Protein AF-A0A6I9X8E7-F1 (afdb_monomer)

Sequence (368 aa):
MYTICQTAGLDGLAKKFGLTPEQFGENLRDSYQRHETEQFPAEPLELAKDYVCSQFPTPEAVLEGACYMVALQIAREPLVRQVLRQTFQERAKINVAPTKKGKKDVDEAHYAYSFKYLKNKPVKELRDEQFLKISLAKEEGLLTIDISVDMKGVDGYGNDQSYFEEIKAFYYRDEFSHQVQEWNRQRTLAIERALRQFLYPQMAKELTNKLLLEAKECVVKACSRKLYNWLKVAPYRPDQQVEEDEDLMEENQGKGIRVLGIAFSSARNHPVFCALLNGEGEVTDFLRLPHFTKRRNAWREEEREKKAQDIETLKKFLLSKKPHVVTIGGENRDAQMLVEDVKRIVHELEQGHQLHADGGQLLALLQF

Nearest PDB structures (foldseek):
  9eh2-assembly1_M  TM=9.576E-01  e=3.070E-47  Homo sapiens
  8oeu-assembly1_S  TM=9.570E-01  e=4.059E-41  Homo sapiens
  8oev-assembly1_S  TM=9.636E-01  e=3.157E-40  Homo sapiens
  7opd-assembly1_M  TM=9.653E-01  e=1.058E-39  Homo sapiens
  8of0-assembly1_S  TM=9.473E-01  e=3.343E-35  Homo sapiens

pLDDT: mean 85.43, std 15.06, range [30.58, 97.5]

Foldseek 3Di:
DLVVLVVLVLVVLLPQLFDQLVQLLVCLVVLHQPDAGHHDPDAQLVVLVVSDDPVQPHSVSSLVSSLQNNLVRNLPDPSSLVSVLVLLLFQKFKFKAFDPQLVPPVDPPHPCVVVNGDFRHRPVPDDALNLVVSVVCVVVRGMDMDIDNDGPPPPPPDPPDDVLNSSLNNSQDPDDDPRSVSSSVSSSSSSCCNCPVRRVVVSRVVSSVVSNVVNVVSVVVVVVVVVVVVVPDDPDDDDCVQVVVPVPDDDPDDAAAWEKEWEDDPDQQAWIKIFIADRVRDTDDMDTQRLCLPDCVDPDPVSVVSNVVSLVVVLVVCLVPVGLEYEYEDPDPSSVVSLVSVVVSVVVCVVVCSQVVDGDRPHYYDYD

Secondary structure (DSSP, 8-state):
-HHHHHHTTTHHHHGGGSS-HHHHHHHHHHTS-SS-----SS-HHHHHHTT-BTTB-SHHHHHHHHHHHHHHHHHH-HHHHHHHHHHHHHH-EEEEEE-HHHHHH--TTSTTGGGTTEEEEEGGG--TTHHHHHHHHHHTTSEEEEEESSPSS-TTSS----HHHHHHTTT------HHHHHHHHHHHHHHHHIIIIIIHHHHHHHHHHHHHHHHHHHHHHHHHHHHHHHH-PPPP---GGGHHHHTTS-S-S-SS--EEEEE--SSTTSPEEEEEE-TTS-EEEEEEETTTTS-TT-SSHHHHHHHHHHHHHHHHHHHHH--SEEEE--SSTHHHHHHHHHHHHHHHHHHTTSSTTSS----EEEE-

Solvent-accessible surface area (backbone atoms only — not comparable to full-atom values): 20601 Å² total; per-residue (Å²): 106,64,69,55,34,50,75,58,51,33,60,70,60,38,66,53,71,27,62,53,46,65,50,44,20,49,12,63,68,72,73,46,66,78,54,76,56,46,80,60,98,64,42,64,60,68,63,17,53,82,51,50,40,94,92,22,81,40,34,66,49,29,46,52,43,23,30,52,44,45,13,48,48,40,52,66,27,66,57,38,49,51,49,50,46,52,49,44,66,71,51,19,17,39,32,27,43,54,31,84,56,20,63,73,71,48,43,91,86,37,91,58,37,91,55,40,77,35,68,64,40,50,52,79,73,62,55,64,52,51,57,42,51,54,49,49,38,34,75,74,52,25,34,46,81,46,66,39,63,56,78,76,93,63,86,89,67,95,65,86,72,38,65,67,58,60,54,45,59,43,66,50,63,98,53,88,50,70,54,49,47,54,46,42,52,50,50,48,52,14,51,48,47,15,40,67,73,51,39,49,59,49,47,41,50,52,52,50,53,51,48,44,50,54,13,49,52,45,50,51,52,53,50,51,51,53,51,48,54,68,67,69,57,76,82,89,72,82,70,68,82,52,57,77,70,48,84,79,65,80,97,75,79,70,80,53,69,26,35,33,40,36,44,62,58,95,50,63,81,43,49,30,40,33,42,32,27,40,42,86,71,49,81,76,49,74,48,81,27,61,36,55,70,48,52,82,83,39,89,51,64,72,52,27,52,49,25,52,51,34,53,52,52,49,51,52,49,46,71,74,66,60,51,51,31,40,39,42,55,53,87,54,76,67,39,58,56,52,51,51,51,50,51,50,52,52,50,55,39,47,76,67,50,75,53,61,77,69,69,85,74,79,69,44,76,50,82,91

Organism: NCBI:txid35019

Mean predicted aligned error: 10.82 Å

Structure (mmCIF, N/CA/C/O backbone):
data_AF-A0A6I9X8E7-F1
#
_entry.id   AF-A0A6I9X8E7-F1
#
loop_
_atom_site.group_PDB
_atom_site.id
_atom_site.type_symbol
_atom_site.label_atom_id
_atom_site.label_alt_id
_atom_site.label_comp_id
_atom_site.label_asym_id
_atom_site.label_entity_id
_atom_site.label_seq_id
_atom_site.pdbx_PDB_ins_code
_atom_site.Cartn_x
_atom_site.Cartn_y
_atom_site.Cartn_z
_atom_site.occupancy
_atom_site.B_iso_or_equiv
_atom_site.auth_seq_id
_atom_site.auth_comp_id
_atom_site.auth_asym_id
_atom_site.auth_atom_id
_atom_site.pdbx_PDB_model_num
ATOM 1 N N . MET A 1 1 ? 25.061 12.200 -14.230 1.00 74.88 1 MET A N 1
ATOM 2 C CA . MET A 1 1 ? 25.224 11.260 -15.358 1.00 74.88 1 MET A CA 1
ATOM 3 C C . MET A 1 1 ? 24.604 11.783 -16.648 1.00 74.88 1 MET A C 1
ATOM 5 O O . MET A 1 1 ? 25.351 11.971 -17.587 1.00 74.88 1 MET A O 1
ATOM 9 N N . TYR A 1 2 ? 23.307 12.119 -16.710 1.00 81.62 2 TYR A N 1
ATOM 10 C CA . TYR A 1 2 ? 22.706 12.663 -17.947 1.00 81.62 2 TYR A CA 1
ATOM 11 C C . TYR A 1 2 ? 23.424 13.909 -18.492 1.00 81.62 2 TYR A C 1
ATOM 13 O O . TYR A 1 2 ? 23.815 13.935 -19.650 1.00 81.62 2 TYR A O 1
ATOM 21 N N . THR A 1 3 ? 23.694 14.897 -17.634 1.00 85.06 3 THR A N 1
ATOM 22 C CA . THR A 1 3 ? 24.439 16.112 -18.008 1.00 85.06 3 THR A CA 1
ATOM 23 C C . THR A 1 3 ? 25.866 15.809 -18.473 1.00 85.06 3 THR A C 1
ATOM 25 O O . THR A 1 3 ? 26.393 16.514 -19.314 1.00 85.06 3 THR A O 1
ATOM 28 N N . ILE A 1 4 ? 26.482 14.737 -17.961 1.00 86.19 4 ILE A N 1
ATOM 29 C CA . ILE A 1 4 ? 27.824 14.286 -18.364 1.00 86.19 4 ILE A CA 1
ATOM 30 C C . ILE A 1 4 ? 27.756 13.717 -19.788 1.00 86.19 4 ILE A C 1
ATOM 32 O O . ILE A 1 4 ? 28.530 14.121 -20.647 1.00 86.19 4 ILE A O 1
ATOM 36 N N . CYS A 1 5 ? 26.764 12.862 -20.066 1.00 85.62 5 CYS A N 1
ATOM 37 C CA . CYS A 1 5 ? 26.494 12.357 -21.413 1.00 85.62 5 CYS A CA 1
ATOM 38 C C . CYS A 1 5 ? 26.189 13.496 -22.407 1.00 85.62 5 CYS A C 1
ATOM 40 O O . CYS A 1 5 ? 26.659 13.461 -23.540 1.00 85.62 5 CYS A O 1
ATOM 42 N N . GLN A 1 6 ? 25.433 14.512 -21.980 1.00 87.12 6 GLN A N 1
ATOM 43 C CA . GLN A 1 6 ? 25.096 15.679 -22.801 1.00 87.12 6 GLN A CA 1
ATOM 44 C C . GLN A 1 6 ? 26.332 16.535 -23.110 1.00 87.12 6 GLN A C 1
ATOM 46 O O . GLN A 1 6 ? 26.574 16.875 -24.265 1.00 87.12 6 GLN A O 1
ATOM 51 N N . THR A 1 7 ? 27.167 16.829 -22.109 1.00 87.25 7 THR A N 1
ATOM 52 C CA . THR A 1 7 ? 28.431 17.558 -22.308 1.00 87.25 7 THR A CA 1
ATOM 53 C C . THR A 1 7 ? 29.406 16.790 -23.205 1.00 87.25 7 THR A C 1
ATOM 55 O O . THR A 1 7 ? 30.148 17.405 -23.964 1.00 87.25 7 THR A O 1
ATOM 58 N N . ALA A 1 8 ? 29.381 15.456 -23.165 1.00 85.81 8 ALA A N 1
ATOM 59 C CA . ALA A 1 8 ? 30.152 14.593 -24.060 1.00 85.81 8 ALA A CA 1
ATOM 60 C C . ALA A 1 8 ? 29.543 14.457 -25.475 1.00 85.81 8 ALA A C 1
ATOM 62 O O . ALA A 1 8 ? 30.079 13.727 -26.304 1.00 85.81 8 ALA A O 1
ATOM 63 N N . GLY A 1 9 ? 28.426 15.134 -25.771 1.00 88.56 9 GLY A N 1
ATOM 64 C CA . GLY A 1 9 ? 27.799 15.135 -27.096 1.00 88.56 9 GLY A CA 1
ATOM 65 C C . GLY A 1 9 ? 27.049 13.849 -27.457 1.00 88.56 9 GLY A C 1
ATOM 66 O O . GLY A 1 9 ? 26.683 13.666 -28.621 1.00 88.56 9 GLY A O 1
ATOM 67 N N . LEU A 1 10 ? 26.774 12.968 -26.485 1.00 92.00 10 LEU A N 1
ATOM 68 C CA . LEU A 1 10 ? 26.129 11.670 -26.728 1.00 92.00 10 LEU A CA 1
ATOM 69 C C . LEU A 1 10 ? 24.679 11.788 -27.226 1.00 92.00 10 LEU A C 1
ATOM 71 O O . LEU A 1 10 ? 24.143 10.811 -27.745 1.00 92.00 10 LEU A O 1
ATOM 75 N N . ASP A 1 11 ? 24.064 12.975 -27.157 1.00 90.56 11 ASP A N 1
ATOM 76 C CA . ASP A 1 11 ? 22.739 13.247 -27.734 1.00 90.56 11 ASP A CA 1
ATOM 77 C C . ASP A 1 11 ? 22.685 12.930 -29.237 1.00 90.56 11 ASP A C 1
ATOM 79 O O . ASP A 1 11 ? 21.663 12.465 -29.746 1.00 90.56 11 ASP A O 1
ATOM 83 N N . GLY A 1 12 ? 23.791 13.156 -29.958 1.00 90.56 12 GLY A N 1
ATOM 84 C CA . GLY A 1 12 ? 23.890 12.835 -31.382 1.00 90.56 12 GLY A CA 1
ATOM 85 C C . GLY A 1 12 ? 23.829 11.331 -31.658 1.00 90.56 12 GLY A C 1
ATOM 86 O O . GLY A 1 12 ? 23.230 10.920 -32.648 1.00 90.56 12 GLY A O 1
ATOM 87 N N . LEU A 1 13 ? 24.404 10.513 -30.771 1.00 91.94 13 LEU A N 1
ATOM 88 C CA . LEU A 1 13 ? 24.355 9.053 -30.854 1.00 91.94 13 LEU A CA 1
ATOM 89 C C . LEU A 1 13 ? 23.004 8.509 -30.369 1.00 91.94 13 LEU A C 1
ATOM 91 O O . LEU A 1 13 ? 22.446 7.617 -31.000 1.00 91.94 13 LEU A O 1
ATOM 95 N N . ALA A 1 14 ? 22.439 9.090 -29.308 1.00 92.75 14 ALA A N 1
ATOM 96 C CA . ALA A 1 14 ? 21.132 8.721 -28.763 1.00 92.75 14 ALA A CA 1
ATOM 97 C C . ALA A 1 14 ? 20.002 8.862 -29.798 1.00 92.75 14 ALA A C 1
ATOM 99 O O . ALA A 1 14 ? 19.165 7.972 -29.920 1.00 92.75 14 ALA A O 1
ATOM 100 N N . LYS A 1 15 ? 20.016 9.925 -30.615 1.00 92.50 15 LYS A N 1
ATOM 101 C CA . LYS A 1 15 ? 19.036 10.121 -31.702 1.00 92.50 15 LYS A CA 1
ATOM 102 C C . LYS A 1 15 ? 19.052 9.011 -32.758 1.00 92.50 15 LYS A C 1
ATOM 104 O O . LYS A 1 15 ? 18.050 8.807 -33.430 1.00 92.50 15 LYS A O 1
ATOM 109 N N . LYS A 1 16 ? 20.158 8.272 -32.894 1.00 93.56 16 LYS A N 1
ATOM 110 C CA . LYS A 1 16 ? 20.304 7.183 -33.876 1.00 93.56 16 LYS A CA 1
ATOM 111 C C . LYS A 1 16 ? 19.688 5.858 -33.409 1.00 93.56 16 LYS A C 1
ATOM 113 O O . LYS A 1 16 ? 19.701 4.894 -34.166 1.00 93.56 16 LYS A O 1
ATOM 118 N N . PHE A 1 17 ? 19.127 5.804 -32.194 1.00 92.88 17 PHE A N 1
ATOM 119 C CA . PHE A 1 17 ? 18.425 4.619 -31.686 1.00 92.88 17 PHE A CA 1
ATOM 120 C C . PHE A 1 17 ? 17.109 4.341 -32.430 1.00 92.88 17 PHE A C 1
ATOM 122 O O . PHE A 1 17 ? 16.643 3.204 -32.406 1.00 92.88 17 PHE A O 1
ATOM 129 N N . GLY A 1 18 ? 16.551 5.322 -33.140 1.00 91.94 18 GLY A N 1
ATOM 130 C CA . GLY A 1 18 ? 15.516 5.110 -34.153 1.00 91.94 18 GLY A CA 1
ATOM 131 C C . GLY A 1 18 ? 14.148 5.693 -33.818 1.00 91.94 18 GLY A C 1
ATOM 132 O O . GLY A 1 18 ? 13.537 6.286 -34.694 1.00 91.94 18 GLY A O 1
ATOM 133 N N . LEU A 1 19 ? 13.673 5.572 -32.574 1.00 93.75 19 LEU A N 1
ATOM 134 C CA . LEU A 1 19 ? 12.424 6.210 -32.142 1.00 93.75 19 LEU A CA 1
ATOM 135 C C . LEU A 1 19 ? 12.715 7.336 -31.159 1.00 93.75 19 LEU A C 1
ATOM 137 O O . LEU A 1 19 ? 13.548 7.201 -30.253 1.00 93.75 19 LEU A O 1
ATOM 141 N N . THR A 1 20 ? 11.969 8.429 -31.279 1.00 95.00 20 THR A N 1
ATOM 142 C CA . THR A 1 20 ? 11.913 9.419 -30.205 1.00 95.00 20 THR A CA 1
ATOM 143 C C . THR A 1 20 ? 11.154 8.845 -28.997 1.00 95.00 20 THR A C 1
ATOM 145 O O . THR A 1 20 ? 10.311 7.954 -29.150 1.00 95.00 20 THR A O 1
ATOM 148 N N . PRO A 1 21 ? 11.408 9.347 -27.773 1.00 95.12 21 PRO A N 1
ATOM 149 C CA . PRO A 1 21 ? 10.636 8.952 -26.595 1.00 95.12 21 PRO A CA 1
ATOM 150 C C . PRO A 1 21 ? 9.123 9.142 -26.776 1.00 95.12 21 PRO A C 1
ATOM 152 O O . PRO A 1 21 ? 8.355 8.279 -26.359 1.00 95.12 21 PRO A O 1
ATOM 155 N N . GLU A 1 22 ? 8.705 10.224 -27.441 1.00 95.62 22 GLU A N 1
ATOM 156 C CA . GLU A 1 22 ? 7.301 10.517 -27.758 1.00 95.62 22 GLU A CA 1
ATOM 157 C C . GLU A 1 22 ? 6.697 9.464 -28.696 1.00 95.62 22 GLU A C 1
ATOM 159 O O . GLU A 1 22 ? 5.655 8.896 -28.375 1.00 95.62 22 GLU A O 1
ATOM 164 N N . GLN A 1 23 ? 7.376 9.131 -29.803 1.00 96.06 23 GLN A N 1
ATOM 165 C CA . GLN A 1 23 ? 6.934 8.084 -30.736 1.00 96.06 23 GLN A CA 1
ATOM 166 C C . GLN A 1 23 ? 6.806 6.728 -30.041 1.00 96.06 23 GLN A C 1
ATOM 168 O O . GLN A 1 23 ? 5.820 6.015 -30.227 1.00 96.06 23 GLN A O 1
ATOM 173 N N . PHE A 1 24 ? 7.776 6.387 -29.189 1.00 96.00 24 PHE A N 1
ATOM 174 C CA . PHE A 1 24 ? 7.706 5.174 -28.385 1.00 96.00 24 PHE A CA 1
ATOM 175 C C . PHE A 1 24 ? 6.530 5.212 -27.398 1.00 96.00 24 PHE A C 1
ATOM 177 O O . PHE A 1 24 ? 5.821 4.220 -27.243 1.00 96.00 24 PHE A O 1
ATOM 184 N N . GLY A 1 25 ? 6.268 6.360 -26.769 1.00 95.50 25 GLY A N 1
ATOM 185 C CA . GLY A 1 25 ? 5.089 6.575 -25.932 1.00 95.50 25 GLY A CA 1
ATOM 186 C C . GLY A 1 25 ? 3.771 6.370 -26.685 1.00 95.50 25 GLY A C 1
ATOM 187 O O . GLY A 1 25 ? 2.847 5.769 -26.136 1.00 95.50 25 GLY A O 1
ATOM 188 N N . GLU A 1 26 ? 3.681 6.822 -27.937 1.00 96.25 26 GLU A N 1
ATOM 189 C CA . GLU A 1 26 ? 2.512 6.588 -28.790 1.00 96.25 26 GLU A CA 1
ATOM 190 C C . GLU A 1 26 ? 2.341 5.106 -29.131 1.00 96.25 26 GLU A C 1
ATOM 192 O O . GLU A 1 26 ? 1.233 4.590 -28.984 1.00 96.25 26 GLU A O 1
ATOM 197 N N . ASN A 1 27 ? 3.426 4.406 -29.480 1.00 95.38 27 ASN A N 1
ATOM 198 C CA . ASN A 1 27 ? 3.389 2.958 -29.708 1.00 95.38 27 ASN A CA 1
ATOM 199 C C . ASN A 1 27 ? 2.891 2.206 -28.460 1.00 95.38 27 ASN A C 1
ATOM 201 O O . ASN A 1 27 ? 2.050 1.314 -28.563 1.00 95.38 27 ASN A O 1
ATOM 205 N N . LEU A 1 28 ? 3.354 2.596 -27.263 1.00 94.06 28 LEU A N 1
ATOM 206 C CA . LEU A 1 28 ? 2.898 2.002 -26.001 1.00 94.06 28 LEU A CA 1
ATOM 207 C C . LEU A 1 28 ? 1.411 2.242 -25.738 1.00 94.06 28 LEU A C 1
ATOM 209 O O . LEU A 1 28 ? 0.711 1.330 -25.307 1.00 94.06 28 LEU A O 1
ATOM 213 N N . ARG A 1 29 ? 0.933 3.472 -25.953 1.00 94.69 29 ARG A N 1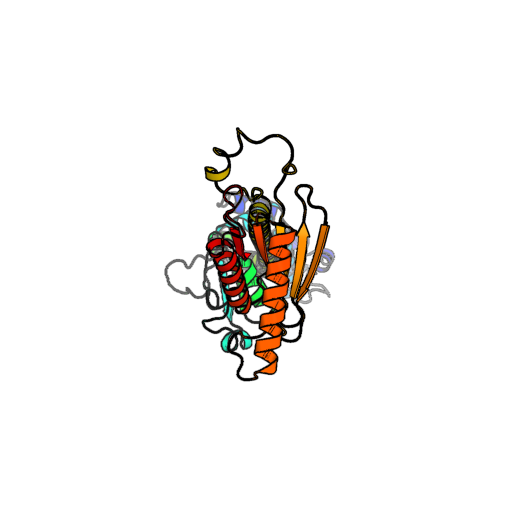
ATOM 214 C CA . ARG A 1 29 ? -0.474 3.831 -25.733 1.00 94.69 29 ARG A CA 1
ATOM 215 C C . ARG A 1 29 ? -1.385 3.051 -26.675 1.00 94.69 29 ARG A C 1
ATOM 217 O O . ARG A 1 29 ? -2.412 2.537 -26.240 1.00 94.69 29 ARG A O 1
ATOM 224 N N . ASP A 1 30 ? -1.004 2.979 -27.945 1.00 92.62 30 ASP A N 1
ATOM 225 C CA . ASP A 1 30 ? -1.832 2.397 -28.996 1.00 92.62 30 ASP A CA 1
ATOM 226 C C . ASP A 1 30 ? -1.720 0.855 -29.023 1.00 92.62 30 ASP A C 1
ATOM 228 O O . ASP A 1 30 ? -2.561 0.189 -29.620 1.00 92.62 30 ASP A O 1
ATOM 232 N N . SER A 1 31 ? -0.751 0.273 -28.298 1.00 90.50 31 SER A N 1
ATOM 233 C CA . SER A 1 31 ? -0.498 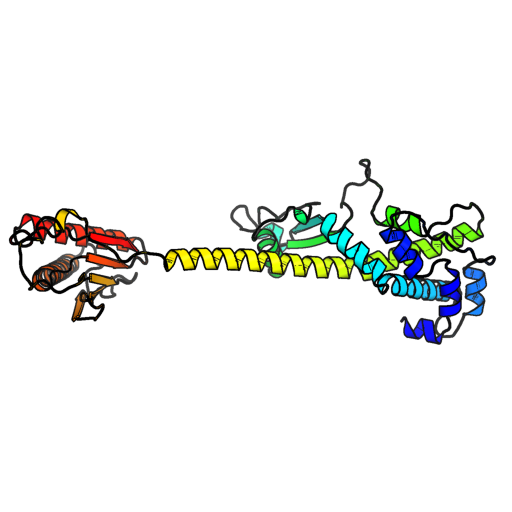-1.176 -28.187 1.00 90.50 31 SER A CA 1
ATOM 234 C C . SER A 1 31 ? -0.153 -1.865 -29.518 1.00 90.50 31 SER A C 1
ATOM 236 O O . SER A 1 31 ? -0.340 -3.071 -29.671 1.00 90.50 31 SER A O 1
ATOM 238 N N . TYR A 1 32 ? 0.376 -1.104 -30.478 1.00 90.44 32 TYR A N 1
ATOM 239 C CA . TYR A 1 32 ? 0.981 -1.586 -31.721 1.00 90.44 32 TYR A CA 1
ATOM 240 C C . TYR A 1 32 ? 2.070 -0.605 -32.180 1.00 90.44 32 TYR A C 1
ATOM 242 O O . TYR A 1 32 ? 2.149 0.528 -31.702 1.00 90.44 32 TYR A O 1
ATOM 250 N N . GLN A 1 33 ? 2.926 -1.023 -33.115 1.00 89.50 33 GLN A N 1
ATOM 251 C CA . GLN A 1 33 ? 3.925 -0.134 -33.714 1.00 89.50 33 GLN A CA 1
ATOM 252 C C . GLN A 1 33 ? 3.263 0.852 -34.684 1.00 89.50 33 GLN A C 1
ATOM 254 O O . GLN A 1 33 ? 3.121 0.574 -35.871 1.00 89.50 33 GLN A O 1
ATOM 259 N N . ARG A 1 34 ? 2.831 2.006 -34.173 1.00 91.69 34 ARG A N 1
ATOM 260 C CA . ARG A 1 34 ? 2.325 3.109 -34.997 1.00 91.69 34 ARG A CA 1
ATOM 261 C C . ARG A 1 34 ? 3.454 3.828 -35.733 1.00 91.69 34 ARG A C 1
ATOM 263 O O . ARG A 1 34 ? 3.278 4.236 -36.877 1.00 91.69 34 ARG A O 1
ATOM 270 N N . HIS A 1 35 ? 4.589 3.979 -35.060 1.00 93.00 35 HIS A N 1
ATOM 271 C CA . HIS A 1 35 ? 5.836 4.498 -35.606 1.00 93.00 35 HIS A CA 1
ATOM 272 C C . HIS A 1 35 ? 6.829 3.353 -35.747 1.00 93.00 35 HIS A C 1
AT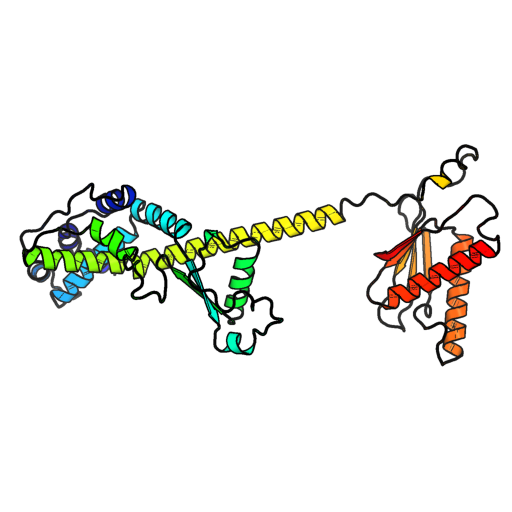OM 274 O O . HIS A 1 35 ? 7.141 2.679 -34.760 1.00 93.00 35 HIS A O 1
ATOM 280 N N . GLU A 1 36 ? 7.322 3.144 -36.963 1.00 91.00 36 GLU A N 1
ATOM 281 C CA . GLU A 1 36 ? 8.369 2.166 -37.243 1.00 91.00 36 GLU A CA 1
ATOM 282 C C . GLU A 1 36 ? 9.735 2.674 -36.778 1.00 91.00 36 GLU A C 1
ATOM 284 O O . GLU A 1 36 ? 10.052 3.860 -36.875 1.00 91.00 36 GLU A O 1
ATOM 289 N N . THR A 1 37 ? 10.571 1.761 -36.288 1.00 91.50 37 THR A N 1
ATOM 290 C CA . THR A 1 37 ? 11.904 2.110 -35.802 1.00 91.50 37 THR A CA 1
ATOM 291 C C . THR A 1 37 ? 12.838 2.474 -36.956 1.00 91.50 37 THR A C 1
ATOM 293 O O . THR A 1 37 ? 13.214 1.615 -37.764 1.00 91.50 37 THR A O 1
ATOM 296 N N . GLU A 1 38 ? 13.297 3.727 -36.998 1.00 89.62 38 GLU A N 1
ATOM 297 C CA . GLU A 1 38 ? 14.300 4.163 -37.970 1.00 89.62 38 GLU A CA 1
ATOM 298 C C . GLU A 1 38 ? 15.644 3.455 -37.734 1.00 89.62 38 GLU A C 1
ATOM 300 O O . GLU A 1 38 ? 16.109 3.283 -36.602 1.00 89.62 38 GLU A O 1
ATOM 305 N N . GLN A 1 39 ? 16.277 3.012 -38.820 1.00 87.50 39 GLN A N 1
ATOM 306 C CA . GLN A 1 39 ? 17.519 2.251 -38.768 1.00 87.50 39 GLN A CA 1
ATOM 307 C C . GLN A 1 39 ? 18.682 3.092 -39.276 1.00 87.50 39 GLN A C 1
ATOM 309 O O . GLN A 1 39 ? 18.640 3.626 -40.383 1.00 87.50 39 GLN A O 1
ATOM 314 N N . PHE A 1 40 ? 19.744 3.172 -38.475 1.00 89.06 40 PHE A N 1
ATOM 315 C CA . PHE A 1 40 ? 20.965 3.848 -38.886 1.00 89.06 40 PHE A CA 1
ATOM 316 C C . PHE A 1 40 ? 21.891 2.878 -39.649 1.00 89.06 40 PHE A C 1
ATOM 318 O O . PHE A 1 40 ? 22.072 1.748 -39.185 1.00 89.06 40 PHE A O 1
ATOM 325 N N . PRO A 1 41 ? 22.498 3.303 -40.780 1.00 88.38 41 PRO A N 1
ATOM 326 C CA . PRO A 1 41 ? 23.267 2.438 -41.685 1.00 88.38 41 PRO A CA 1
ATOM 327 C C . PRO A 1 41 ? 24.683 2.086 -41.206 1.00 88.38 41 PRO A C 1
ATOM 329 O O . PRO A 1 41 ? 25.400 1.371 -41.903 1.00 88.38 41 PRO A O 1
ATOM 332 N N . ALA A 1 42 ? 25.106 2.554 -40.029 1.00 91.94 42 ALA A N 1
ATOM 333 C CA . ALA A 1 42 ? 26.362 2.162 -39.384 1.00 91.94 42 ALA A CA 1
ATOM 334 C C . ALA A 1 42 ? 26.091 1.412 -38.070 1.00 91.94 42 ALA A C 1
ATOM 336 O O . ALA A 1 42 ? 25.066 1.629 -37.417 1.00 91.94 42 ALA A O 1
ATOM 337 N N . GLU A 1 43 ? 27.001 0.514 -37.687 1.00 92.56 43 GLU A N 1
ATOM 338 C CA . GLU A 1 43 ? 26.882 -0.236 -36.434 1.00 92.56 43 GLU A CA 1
ATOM 339 C C . GLU A 1 43 ? 27.045 0.685 -35.210 1.00 92.56 43 GLU A C 1
ATOM 341 O O . GLU A 1 43 ? 27.839 1.630 -35.258 1.00 92.56 43 GLU A O 1
ATOM 346 N N . PRO A 1 44 ? 26.340 0.417 -34.092 1.00 93.50 44 PRO A N 1
ATOM 347 C CA . PRO A 1 44 ? 26.416 1.251 -32.893 1.00 93.50 44 PRO A CA 1
ATOM 348 C C . PRO A 1 44 ? 27.846 1.444 -32.384 1.00 93.50 44 PRO A C 1
ATOM 350 O O . PRO A 1 44 ? 28.229 2.558 -32.036 1.00 93.50 44 PRO A O 1
ATOM 353 N N . LEU A 1 45 ? 28.635 0.364 -32.349 1.00 93.94 45 LEU A N 1
ATOM 354 C CA . LEU A 1 45 ? 29.989 0.383 -31.796 1.00 93.94 45 LEU A CA 1
ATOM 355 C C . LEU A 1 45 ? 30.956 1.189 -32.669 1.00 93.94 45 LEU A C 1
ATOM 357 O O . LEU A 1 45 ? 31.791 1.915 -32.137 1.00 93.94 45 LEU A O 1
ATOM 361 N N . GLU A 1 46 ? 30.807 1.115 -33.993 1.00 93.50 46 GLU A N 1
ATOM 362 C CA . GLU A 1 46 ? 31.594 1.925 -34.925 1.00 93.50 46 GLU A CA 1
ATOM 363 C C . GLU A 1 46 ? 31.294 3.413 -34.747 1.00 93.50 46 GLU A C 1
ATOM 365 O O . GLU A 1 46 ? 32.215 4.212 -34.616 1.00 93.50 46 GLU A O 1
ATOM 370 N N . LEU A 1 47 ? 30.015 3.779 -34.624 1.00 92.12 47 LEU A N 1
ATOM 371 C CA . LEU A 1 47 ? 29.622 5.165 -34.358 1.00 92.12 47 LEU A CA 1
ATOM 372 C C . LEU A 1 47 ? 30.077 5.662 -32.991 1.00 92.12 47 LEU A C 1
ATOM 374 O O . LEU A 1 47 ? 30.309 6.854 -32.824 1.00 92.12 47 LEU A O 1
ATOM 378 N N . ALA A 1 48 ? 30.182 4.776 -32.004 1.00 93.38 48 ALA A N 1
ATOM 379 C CA . ALA A 1 48 ? 30.609 5.137 -30.663 1.00 93.38 48 ALA A CA 1
ATOM 380 C C . ALA A 1 48 ? 32.092 5.540 -30.596 1.00 93.38 48 ALA A C 1
ATOM 382 O O . ALA A 1 48 ? 32.466 6.315 -29.715 1.00 93.38 48 ALA A O 1
ATOM 383 N N . LYS A 1 49 ? 32.930 5.082 -31.539 1.00 93.62 49 LYS A N 1
ATOM 384 C CA . LYS A 1 49 ? 34.351 5.470 -31.618 1.00 93.62 49 LYS A CA 1
ATOM 385 C C . LYS A 1 49 ? 34.529 6.979 -31.782 1.00 93.62 49 LYS A C 1
ATOM 387 O O . LYS A 1 49 ? 35.438 7.543 -31.178 1.00 93.62 49 LYS A O 1
ATOM 392 N N . ASP A 1 50 ? 33.620 7.632 -32.503 1.00 92.19 50 ASP A N 1
ATOM 393 C CA . ASP A 1 50 ? 33.659 9.078 -32.759 1.00 92.19 50 ASP A CA 1
ATOM 394 C C . ASP A 1 50 ? 33.399 9.929 -31.502 1.00 92.19 50 ASP A C 1
ATOM 396 O O . ASP A 1 50 ? 33.677 11.127 -31.495 1.00 92.19 50 ASP A O 1
ATOM 400 N N . TYR A 1 51 ? 32.873 9.326 -30.429 1.00 91.12 51 TYR A N 1
ATOM 401 C CA . TYR A 1 51 ? 32.493 10.013 -29.186 1.00 91.12 51 TYR A CA 1
ATOM 402 C C . TYR A 1 51 ? 33.369 9.616 -27.985 1.00 91.12 51 TYR A C 1
ATOM 404 O O . TYR A 1 51 ? 33.060 9.969 -26.842 1.00 91.12 51 TYR A O 1
ATOM 412 N N . VAL A 1 52 ? 34.466 8.883 -28.213 1.00 93.44 52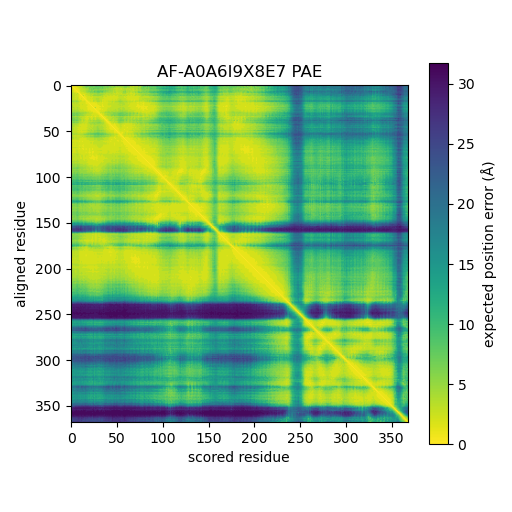 VAL A N 1
ATOM 413 C CA . VAL A 1 52 ? 35.419 8.520 -27.155 1.00 93.44 52 VAL A CA 1
ATOM 414 C C . VAL A 1 52 ? 36.079 9.783 -26.604 1.00 93.44 52 VAL A C 1
ATOM 416 O O . VAL A 1 52 ? 36.641 10.596 -27.336 1.00 93.44 52 VAL A O 1
ATOM 419 N N . CYS A 1 53 ? 36.026 9.950 -25.287 1.00 91.19 53 CYS A N 1
ATOM 420 C CA . CYS A 1 53 ? 36.615 11.097 -24.602 1.00 91.19 53 CYS A CA 1
ATOM 421 C C . CYS A 1 53 ? 37.125 10.705 -23.210 1.00 91.19 53 CYS A C 1
ATOM 423 O O . CYS A 1 53 ? 36.972 9.569 -22.770 1.00 91.19 53 CYS A O 1
ATOM 425 N N . SER A 1 54 ? 37.709 11.652 -22.471 1.00 90.25 54 SER A N 1
ATOM 426 C CA . SER A 1 54 ? 38.249 11.389 -21.127 1.00 90.25 54 SER A CA 1
ATOM 427 C C . SER A 1 54 ? 37.213 10.844 -20.132 1.00 90.25 54 SER A C 1
ATOM 429 O O . SER A 1 54 ? 37.580 10.144 -19.193 1.00 90.25 54 SER A O 1
ATOM 431 N N . GLN A 1 55 ? 35.927 11.145 -20.337 1.00 89.38 55 GLN A N 1
ATOM 432 C CA . GLN A 1 55 ? 34.818 10.673 -19.499 1.00 89.38 55 GLN A CA 1
ATOM 433 C C . GLN A 1 55 ? 34.289 9.295 -19.933 1.00 89.38 55 GLN A C 1
ATOM 435 O O . GLN A 1 55 ? 33.728 8.574 -19.112 1.00 89.38 55 GLN A O 1
ATOM 440 N N . PHE A 1 56 ? 34.487 8.927 -21.202 1.00 92.38 56 PHE A N 1
ATOM 441 C CA . PHE A 1 56 ? 34.066 7.661 -21.803 1.00 92.38 56 PHE A CA 1
ATOM 442 C C . PHE A 1 56 ? 35.241 7.090 -22.611 1.00 92.38 56 PHE A C 1
ATOM 444 O O . PHE A 1 56 ? 35.331 7.330 -23.816 1.00 92.38 56 PHE A O 1
ATOM 451 N N . PRO A 1 57 ? 36.183 6.391 -21.949 1.00 92.12 57 PRO A N 1
ATOM 452 C CA . PRO A 1 57 ? 37.481 6.056 -22.534 1.00 92.12 57 PRO A CA 1
ATOM 453 C C . PRO A 1 57 ? 37.424 4.935 -23.579 1.00 92.12 57 PRO A C 1
ATOM 455 O O . PRO A 1 57 ? 38.403 4.736 -24.294 1.00 92.12 57 PRO A O 1
ATOM 458 N N . THR A 1 58 ? 36.313 4.197 -23.674 1.00 95.81 58 THR A N 1
ATOM 459 C CA . THR A 1 58 ? 36.137 3.120 -24.657 1.00 95.81 58 THR A CA 1
ATOM 460 C C . THR A 1 58 ? 34.816 3.273 -25.422 1.00 95.81 58 THR A C 1
ATOM 462 O O . THR A 1 58 ? 33.860 3.837 -24.876 1.00 95.81 58 THR A O 1
ATOM 465 N N . PRO A 1 59 ? 34.717 2.762 -26.666 1.00 94.12 59 PRO A N 1
ATOM 466 C CA . PRO A 1 59 ? 33.470 2.774 -27.436 1.00 94.12 59 PRO A CA 1
ATOM 467 C C . PRO A 1 59 ? 32.304 2.077 -26.715 1.00 94.12 59 PRO A C 1
ATOM 469 O O . PRO A 1 59 ? 31.154 2.496 -26.824 1.00 94.12 59 PRO A O 1
ATOM 472 N N . GLU A 1 60 ? 32.581 1.049 -25.914 1.00 95.31 60 GLU A N 1
ATOM 473 C CA . GLU A 1 60 ? 31.574 0.360 -25.101 1.00 95.31 60 GLU A CA 1
ATOM 474 C C . GLU A 1 60 ? 31.044 1.265 -23.985 1.00 95.31 60 GLU A C 1
ATOM 476 O O . GLU A 1 60 ? 29.836 1.305 -23.752 1.00 95.31 60 GLU A O 1
ATOM 481 N N . ALA A 1 61 ? 31.920 2.035 -23.329 1.00 94.12 61 ALA A N 1
ATOM 482 C CA . ALA A 1 61 ? 31.519 3.003 -22.310 1.00 94.12 61 ALA A CA 1
ATOM 483 C C . ALA A 1 61 ? 30.665 4.132 -22.912 1.00 94.12 61 ALA A C 1
ATOM 485 O O . ALA A 1 61 ? 29.688 4.569 -22.300 1.00 94.12 61 ALA A O 1
ATOM 486 N N . VAL A 1 62 ? 30.998 4.573 -24.130 1.00 94.88 62 VAL A N 1
ATOM 487 C CA . VAL A 1 62 ? 30.190 5.527 -24.904 1.00 94.88 62 VAL A CA 1
ATOM 488 C C . VAL A 1 62 ? 28.795 4.957 -25.181 1.00 94.88 62 VAL A C 1
ATOM 490 O O . VAL A 1 62 ? 27.799 5.637 -24.925 1.00 94.88 62 VAL A O 1
ATOM 493 N N . LEU A 1 63 ? 28.700 3.710 -25.663 1.00 94.19 63 LEU A N 1
ATOM 494 C CA . LEU A 1 63 ? 27.413 3.048 -25.903 1.00 94.19 63 LEU A CA 1
ATOM 495 C C . LEU A 1 63 ? 26.597 2.892 -24.625 1.00 94.19 63 LEU A C 1
ATOM 497 O O . LEU A 1 63 ? 25.395 3.155 -24.638 1.00 94.19 63 LEU A O 1
ATOM 501 N N . GLU A 1 64 ? 27.226 2.515 -23.513 1.00 94.31 64 GLU A N 1
ATOM 502 C CA . GLU A 1 64 ? 26.536 2.423 -22.229 1.00 94.31 64 GLU A CA 1
ATOM 503 C C . GLU A 1 64 ? 25.991 3.792 -21.789 1.00 94.31 64 GLU A C 1
ATOM 505 O O . GLU A 1 64 ? 24.849 3.896 -21.331 1.00 94.31 64 GLU A O 1
ATOM 510 N N . GLY A 1 65 ? 26.776 4.857 -21.985 1.00 93.56 65 GLY A N 1
ATOM 511 C CA . GLY A 1 65 ? 26.377 6.237 -21.718 1.00 93.56 65 GLY A CA 1
ATOM 512 C C . GLY A 1 65 ? 25.208 6.707 -22.588 1.00 93.56 65 GLY A C 1
ATOM 513 O O . GLY A 1 65 ? 24.270 7.324 -22.070 1.00 93.56 65 GLY A O 1
ATOM 514 N N . ALA A 1 66 ? 25.222 6.384 -23.883 1.00 94.88 66 ALA A N 1
ATOM 515 C CA . ALA A 1 66 ? 24.137 6.691 -24.815 1.00 94.88 66 ALA A CA 1
ATOM 516 C C . ALA A 1 66 ? 22.870 5.877 -24.500 1.00 94.88 66 ALA A C 1
ATOM 518 O O . ALA A 1 66 ? 21.774 6.431 -24.442 1.00 94.88 66 ALA A O 1
ATOM 519 N N . CYS A 1 67 ? 23.014 4.588 -24.191 1.00 95.19 67 CYS A N 1
ATOM 520 C CA . CYS A 1 67 ? 21.923 3.726 -23.743 1.00 95.19 67 CYS A CA 1
ATOM 521 C C . CYS A 1 67 ? 21.283 4.251 -22.446 1.00 95.19 67 CYS A C 1
ATOM 523 O O . CYS A 1 67 ? 20.059 4.346 -22.350 1.00 95.19 67 CYS A O 1
ATOM 525 N N . TYR A 1 68 ? 22.091 4.678 -21.467 1.00 95.25 68 TYR A N 1
ATOM 526 C CA . TYR A 1 68 ? 21.597 5.336 -20.253 1.00 95.25 68 TYR A CA 1
ATOM 527 C C . TYR A 1 68 ? 20.816 6.618 -20.566 1.00 95.25 68 TYR A C 1
ATOM 529 O O . TYR A 1 68 ? 19.770 6.866 -19.964 1.00 95.25 68 TYR A O 1
ATOM 537 N N . MET A 1 69 ? 21.315 7.435 -21.496 1.00 95.38 69 MET A N 1
ATOM 538 C CA . MET A 1 69 ? 20.667 8.678 -21.911 1.00 95.38 69 MET A CA 1
ATOM 539 C C . MET A 1 69 ? 19.289 8.409 -22.528 1.00 95.38 69 MET A C 1
ATOM 541 O O . MET A 1 69 ? 18.309 8.993 -22.067 1.00 95.38 69 MET A O 1
ATOM 545 N N . VAL A 1 70 ? 19.195 7.475 -23.480 1.00 96.19 70 VAL A N 1
ATOM 546 C CA . VAL A 1 70 ? 17.923 7.056 -24.097 1.00 96.19 70 VAL A CA 1
ATOM 547 C C . VAL A 1 70 ? 16.973 6.474 -23.050 1.00 96.19 70 VAL A C 1
ATOM 549 O O . VAL A 1 70 ? 15.810 6.868 -22.978 1.00 96.19 70 VAL A O 1
ATOM 552 N N . ALA A 1 71 ? 17.469 5.600 -22.170 1.00 96.62 71 ALA A N 1
ATOM 553 C CA . ALA A 1 71 ? 16.676 5.022 -21.090 1.00 96.62 71 ALA A CA 1
ATOM 554 C C . ALA A 1 71 ? 16.077 6.097 -20.167 1.00 96.62 71 ALA A C 1
ATOM 556 O O . ALA A 1 71 ? 14.921 5.995 -19.747 1.00 96.62 71 ALA A O 1
ATOM 557 N N . LEU A 1 72 ? 16.846 7.145 -19.853 1.00 95.81 72 LEU A N 1
ATOM 558 C CA . LEU A 1 72 ? 16.363 8.247 -19.030 1.00 95.81 72 LEU A CA 1
ATOM 559 C C . LEU A 1 72 ? 15.350 9.120 -19.776 1.00 95.81 72 LEU A C 1
ATOM 561 O O . LEU A 1 72 ? 14.367 9.530 -19.163 1.00 95.81 72 LEU A O 1
ATOM 565 N N . GLN A 1 73 ? 15.560 9.384 -21.067 1.00 95.69 73 GLN A N 1
ATOM 566 C CA . GLN A 1 73 ? 14.612 10.125 -21.903 1.00 95.69 73 GLN A CA 1
ATOM 567 C C . GLN A 1 73 ? 13.257 9.405 -21.960 1.00 95.69 73 GLN A C 1
ATOM 569 O O . GLN A 1 73 ? 12.240 10.005 -21.624 1.00 95.69 73 GLN A O 1
ATOM 574 N N . ILE A 1 74 ? 13.253 8.094 -22.229 1.00 96.38 74 ILE A N 1
ATOM 575 C CA . ILE A 1 74 ? 12.048 7.247 -22.173 1.00 96.38 74 ILE A CA 1
ATOM 576 C C . ILE A 1 74 ? 11.396 7.309 -20.785 1.00 96.38 74 ILE A C 1
ATOM 578 O O . ILE A 1 74 ? 10.186 7.477 -20.663 1.00 96.38 74 ILE A O 1
ATOM 582 N N . ALA A 1 75 ? 12.181 7.213 -19.708 1.00 96.38 75 ALA A N 1
ATOM 583 C CA . ALA A 1 75 ? 11.644 7.232 -18.347 1.00 96.38 75 ALA A CA 1
ATOM 584 C C . ALA A 1 75 ? 11.063 8.592 -17.909 1.00 96.38 75 ALA A C 1
ATOM 586 O O . ALA A 1 75 ? 10.293 8.665 -16.935 1.00 96.38 75 ALA A O 1
ATOM 587 N N . ARG A 1 76 ? 11.457 9.676 -18.584 1.00 95.88 76 ARG A N 1
ATOM 588 C CA . ARG A 1 76 ? 10.992 11.045 -18.332 1.00 95.88 76 ARG A CA 1
ATOM 589 C C . ARG A 1 76 ? 9.852 11.472 -19.246 1.00 95.88 76 ARG A C 1
ATOM 591 O O . ARG A 1 76 ? 9.208 12.462 -18.917 1.00 95.88 76 ARG A O 1
ATOM 598 N N . GLU A 1 77 ? 9.555 10.699 -20.282 1.00 97.50 77 GLU A N 1
ATOM 599 C CA . GLU A 1 77 ? 8.474 10.979 -21.217 1.00 97.50 77 GLU A CA 1
ATOM 600 C C . GLU A 1 77 ? 7.088 10.875 -20.543 1.00 97.50 77 GLU A C 1
ATOM 602 O O . GLU A 1 77 ? 6.734 9.807 -20.023 1.00 97.50 77 GLU A O 1
ATOM 607 N N . PRO A 1 78 ? 6.282 11.958 -20.511 1.00 96.94 78 PRO A N 1
ATOM 608 C CA . PRO A 1 78 ? 4.973 11.957 -19.862 1.00 96.94 78 PRO A CA 1
ATOM 609 C C . PRO A 1 78 ? 4.035 10.847 -20.337 1.00 96.94 78 PRO A C 1
ATOM 611 O O . PRO A 1 78 ? 3.401 10.203 -19.493 1.00 96.94 78 PRO A O 1
ATOM 614 N N . LEU A 1 79 ? 3.974 10.582 -21.648 1.00 96.44 79 LEU A N 1
ATOM 615 C CA . LEU A 1 79 ? 3.058 9.582 -22.197 1.00 96.44 79 LEU A CA 1
ATOM 616 C C . LEU A 1 79 ? 3.439 8.159 -21.763 1.00 96.44 79 LEU A C 1
ATOM 618 O O . LEU A 1 79 ? 2.588 7.410 -21.280 1.00 96.44 79 LEU A O 1
ATOM 622 N N . VAL A 1 80 ? 4.732 7.821 -21.812 1.00 96.62 80 VAL A N 1
ATOM 623 C CA . VAL A 1 80 ? 5.267 6.538 -21.318 1.00 96.62 80 VAL A CA 1
ATOM 624 C C . VAL A 1 80 ? 4.898 6.336 -19.845 1.00 96.62 80 VAL A C 1
ATOM 626 O O . VAL A 1 80 ? 4.410 5.277 -19.444 1.00 96.62 80 VAL A O 1
ATOM 629 N N . ARG A 1 81 ? 5.080 7.372 -19.017 1.00 96.56 81 ARG A N 1
ATOM 630 C CA . ARG A 1 81 ? 4.755 7.325 -17.581 1.00 96.56 81 ARG A CA 1
ATOM 631 C C . ARG A 1 81 ? 3.261 7.162 -17.332 1.00 96.56 81 ARG A C 1
ATOM 633 O O . ARG A 1 81 ? 2.881 6.468 -16.390 1.00 96.56 81 ARG A O 1
ATOM 640 N N . GLN A 1 82 ? 2.423 7.817 -18.130 1.00 96.06 82 GLN A N 1
ATOM 641 C CA . GLN A 1 82 ? 0.972 7.706 -18.030 1.00 96.06 82 GLN A CA 1
ATOM 642 C C . GLN A 1 82 ? 0.505 6.275 -18.309 1.00 96.06 82 GLN A C 1
ATOM 644 O O . GLN A 1 82 ? -0.206 5.716 -17.472 1.00 96.06 82 GLN A O 1
ATOM 649 N N . VAL A 1 83 ? 0.940 5.681 -19.424 1.00 95.31 83 VAL A N 1
ATOM 650 C CA . VAL A 1 83 ? 0.582 4.304 -19.803 1.00 95.31 83 VAL A CA 1
ATOM 651 C C . VAL A 1 83 ? 1.065 3.322 -18.738 1.00 95.31 83 VAL A C 1
ATOM 653 O O . VAL A 1 83 ? 0.285 2.529 -18.220 1.00 95.31 83 VAL A O 1
ATOM 656 N N . LEU A 1 84 ? 2.323 3.435 -18.305 1.00 94.44 84 LEU A N 1
ATOM 657 C CA . LEU A 1 84 ? 2.873 2.545 -17.282 1.00 94.44 84 LEU A CA 1
ATOM 658 C C . LEU A 1 84 ? 2.164 2.642 -15.939 1.00 94.44 84 LEU A C 1
ATOM 660 O O . LEU A 1 84 ? 1.969 1.623 -15.278 1.00 94.44 84 LEU A O 1
ATOM 664 N N . ARG A 1 85 ? 1.759 3.845 -15.529 1.00 94.69 85 ARG A N 1
ATOM 665 C CA . ARG A 1 85 ? 0.971 4.030 -14.310 1.00 94.69 85 ARG A CA 1
ATOM 666 C C . ARG A 1 85 ? -0.358 3.285 -14.397 1.00 94.69 85 ARG A C 1
ATOM 668 O O . ARG A 1 85 ? -0.734 2.632 -13.425 1.00 94.69 85 ARG A O 1
ATOM 675 N N . GLN A 1 86 ? -1.051 3.377 -15.532 1.00 93.44 86 GLN A N 1
ATOM 676 C CA . GLN A 1 86 ? -2.300 2.648 -15.761 1.00 93.44 86 GLN A CA 1
ATOM 677 C C . GLN A 1 86 ? -2.048 1.139 -15.700 1.00 93.44 86 GLN A C 1
ATOM 679 O O . GLN A 1 86 ? -2.663 0.461 -14.878 1.00 93.44 86 GLN A O 1
ATOM 684 N N . THR A 1 87 ? -1.048 0.632 -16.425 1.00 92.62 87 THR A N 1
ATOM 685 C CA . THR A 1 87 ? -0.685 -0.792 -16.387 1.00 92.62 87 THR A CA 1
ATOM 686 C C . THR A 1 87 ? -0.369 -1.276 -14.971 1.00 92.62 87 THR A C 1
ATOM 688 O O . THR A 1 87 ? -0.845 -2.335 -14.568 1.00 92.62 87 THR A O 1
ATOM 691 N N . PHE A 1 88 ? 0.385 -0.513 -14.171 1.00 92.69 88 PHE A N 1
ATOM 692 C CA . PHE A 1 88 ? 0.664 -0.871 -12.776 1.00 92.69 88 PHE A CA 1
ATOM 693 C C . PHE A 1 88 ? -0.610 -0.916 -11.930 1.00 92.69 88 PHE A C 1
ATOM 695 O O . PHE A 1 88 ? -0.805 -1.861 -11.176 1.00 92.69 88 PHE A O 1
ATOM 702 N N . GLN A 1 89 ? -1.507 0.061 -12.052 1.00 90.50 89 GLN A N 1
ATOM 703 C CA . GLN A 1 89 ? -2.766 0.044 -11.299 1.00 90.50 89 GLN A CA 1
ATOM 704 C C . GLN A 1 89 ? -3.664 -1.139 -11.688 1.00 90.50 89 GLN A C 1
ATOM 706 O O . GLN A 1 89 ? -4.451 -1.616 -10.870 1.00 90.50 89 GLN A O 1
ATOM 711 N N . GLU A 1 90 ? -3.548 -1.625 -12.923 1.00 91.06 90 GLU A N 1
ATOM 712 C CA . GLU A 1 90 ? -4.382 -2.706 -13.428 1.00 91.06 90 GLU A CA 1
ATOM 713 C C . GLU A 1 90 ? -3.826 -4.102 -13.205 1.00 91.06 90 GLU A C 1
ATOM 715 O O . GLU A 1 90 ? -4.583 -4.998 -12.829 1.00 91.06 90 GLU A O 1
ATOM 720 N N . ARG A 1 91 ? -2.529 -4.281 -13.455 1.00 91.62 91 ARG A N 1
ATOM 721 C CA . ARG A 1 91 ? -1.871 -5.586 -13.542 1.00 91.62 91 ARG A CA 1
ATOM 722 C C . ARG A 1 91 ? -0.918 -5.862 -12.381 1.00 91.62 91 ARG A C 1
ATOM 724 O O . ARG A 1 91 ? -0.483 -7.008 -12.246 1.00 91.62 91 ARG A O 1
ATOM 731 N N . ALA A 1 92 ? -0.571 -4.860 -11.562 1.00 93.56 92 ALA A N 1
ATOM 732 C CA . ALA A 1 92 ? 0.381 -5.075 -10.478 1.00 93.56 92 ALA A CA 1
ATOM 733 C C . ALA A 1 92 ? -0.146 -6.077 -9.454 1.00 93.56 92 ALA A C 1
ATOM 735 O O . ALA A 1 92 ? -1.327 -6.113 -9.091 1.00 93.56 92 ALA A O 1
ATOM 736 N N . LYS A 1 93 ? 0.792 -6.872 -8.960 1.00 93.50 93 LYS A N 1
ATOM 737 C CA . LYS A 1 93 ? 0.587 -7.892 -7.951 1.00 93.50 93 LYS A CA 1
ATOM 738 C C . LYS A 1 93 ? 1.493 -7.602 -6.768 1.00 93.50 93 LYS A C 1
ATOM 740 O O . LYS A 1 93 ? 2.632 -7.162 -6.928 1.00 93.50 93 LYS A O 1
ATOM 745 N N . ILE A 1 94 ? 0.974 -7.859 -5.576 1.00 94.56 94 ILE A N 1
ATOM 746 C CA . ILE A 1 94 ? 1.711 -7.767 -4.326 1.00 94.56 94 ILE A CA 1
ATOM 747 C C . ILE A 1 94 ? 2.254 -9.145 -3.943 1.00 94.56 94 ILE A C 1
ATOM 749 O O . ILE A 1 94 ? 1.554 -10.161 -3.980 1.00 94.56 94 ILE A O 1
ATOM 753 N N . ASN A 1 95 ? 3.523 -9.153 -3.560 1.00 94.38 95 ASN A N 1
ATOM 754 C CA . ASN A 1 95 ? 4.221 -10.284 -2.983 1.00 94.38 95 ASN A CA 1
ATOM 755 C C . ASN A 1 95 ? 4.677 -9.892 -1.579 1.00 94.38 95 ASN A C 1
ATOM 757 O O . ASN A 1 95 ? 5.320 -8.857 -1.394 1.00 94.38 95 ASN A O 1
ATOM 761 N N . VAL A 1 96 ? 4.341 -10.718 -0.595 1.00 95.38 96 VAL A N 1
ATOM 762 C CA . VAL A 1 96 ? 4.690 -10.524 0.809 1.00 95.38 96 VAL A CA 1
ATOM 763 C C . VAL A 1 96 ? 5.412 -11.764 1.304 1.00 95.38 96 VAL A C 1
ATOM 765 O O . VAL A 1 96 ? 4.912 -12.882 1.170 1.00 95.38 96 VAL A O 1
ATOM 768 N N . ALA A 1 97 ? 6.594 -11.559 1.875 1.00 95.12 97 ALA A N 1
ATOM 769 C CA . ALA A 1 97 ? 7.400 -12.624 2.449 1.00 95.12 97 ALA A CA 1
ATOM 770 C C . ALA A 1 97 ? 7.842 -12.248 3.868 1.00 95.12 97 ALA A C 1
ATOM 772 O O . ALA A 1 97 ? 8.124 -11.079 4.139 1.00 95.12 97 ALA A O 1
ATOM 773 N N . PRO A 1 98 ? 7.949 -13.213 4.794 1.00 96.06 98 PRO A N 1
ATOM 774 C CA . PRO A 1 98 ? 8.374 -12.911 6.147 1.00 96.06 98 PRO A CA 1
ATOM 775 C C . PRO A 1 98 ? 9.890 -12.729 6.221 1.00 96.06 98 PRO A C 1
ATOM 777 O O . PRO A 1 98 ? 10.665 -13.487 5.625 1.00 96.06 98 PRO A O 1
ATOM 780 N N . THR A 1 99 ? 10.325 -11.759 7.020 1.00 95.75 99 THR A N 1
ATOM 781 C CA . THR A 1 99 ? 11.733 -11.608 7.400 1.00 95.75 99 THR A CA 1
ATOM 782 C C . THR A 1 99 ? 12.145 -12.723 8.368 1.00 95.75 99 THR A C 1
ATOM 784 O O . THR A 1 99 ? 11.319 -13.502 8.848 1.00 95.75 99 THR A O 1
ATOM 787 N N . LYS A 1 100 ? 13.437 -12.799 8.717 1.00 95.12 100 LYS A N 1
ATOM 788 C CA . LYS A 1 100 ? 13.904 -13.713 9.778 1.00 95.12 100 LYS A CA 1
ATOM 789 C C . LYS A 1 100 ? 13.141 -13.495 11.094 1.00 95.12 100 LYS A C 1
ATOM 791 O O . LYS A 1 100 ? 12.797 -14.471 11.750 1.00 95.12 100 LYS A O 1
ATOM 796 N N . LYS A 1 101 ? 12.838 -12.233 11.421 1.00 94.44 101 LYS A N 1
ATOM 797 C CA . LYS A 1 101 ? 12.041 -11.837 12.586 1.00 94.44 101 LYS A CA 1
ATOM 798 C C . LYS A 1 101 ? 10.582 -12.271 12.428 1.00 94.44 101 LYS A C 1
ATOM 800 O O . LYS A 1 101 ? 10.076 -13.015 13.257 1.00 94.44 101 LYS A O 1
ATOM 805 N N . GLY A 1 102 ? 9.936 -11.928 11.311 1.00 93.00 102 GLY A N 1
ATOM 806 C CA . GLY A 1 102 ? 8.531 -12.287 11.091 1.00 93.00 102 GLY A CA 1
ATOM 807 C C . GLY A 1 102 ? 8.264 -13.788 10.979 1.00 93.00 102 GLY A C 1
ATOM 808 O O . GLY A 1 102 ? 7.161 -14.238 11.266 1.00 93.00 102 GLY A O 1
ATOM 809 N N . LYS A 1 103 ? 9.256 -14.608 10.613 1.00 93.75 103 LYS A N 1
ATOM 810 C CA . LYS A 1 103 ? 9.104 -16.071 10.671 1.00 93.75 103 LYS A CA 1
ATOM 811 C C . LYS A 1 103 ? 8.887 -16.576 12.097 1.00 93.75 103 LYS A C 1
ATOM 813 O O . LYS A 1 103 ? 8.091 -17.497 12.255 1.00 93.75 103 LYS A O 1
ATOM 818 N N . LYS A 1 104 ? 9.579 -15.980 13.072 1.00 93.31 104 LYS A N 1
ATOM 819 C CA . LYS A 1 104 ? 9.547 -16.354 14.489 1.00 93.31 104 LYS A CA 1
ATOM 820 C C . LYS A 1 104 ? 8.380 -15.702 15.234 1.00 93.31 104 LYS A C 1
ATOM 822 O O . LYS A 1 104 ? 7.720 -16.383 16.005 1.00 93.31 104 LYS A O 1
ATOM 827 N N . ASP A 1 105 ? 8.142 -14.418 14.980 1.00 92.69 105 ASP A N 1
ATOM 828 C CA . ASP A 1 105 ? 7.250 -13.596 15.807 1.00 92.69 105 ASP A CA 1
ATOM 829 C C . ASP A 1 105 ? 5.793 -13.587 15.303 1.00 92.69 105 ASP A C 1
ATOM 831 O O . ASP A 1 105 ? 4.880 -13.291 16.065 1.00 92.69 105 ASP A O 1
ATOM 835 N N . VAL A 1 106 ? 5.552 -13.909 14.023 1.00 92.44 106 VAL A N 1
ATOM 836 C CA . VAL A 1 106 ? 4.194 -13.982 13.452 1.00 92.44 106 VAL A CA 1
ATOM 837 C C . VAL A 1 106 ? 3.673 -15.414 13.566 1.00 92.44 106 VAL A C 1
ATOM 839 O O . VAL A 1 106 ? 3.919 -16.242 12.676 1.00 92.44 106 VAL A O 1
ATOM 842 N N . ASP A 1 107 ? 2.973 -15.693 14.661 1.00 91.31 107 ASP A N 1
ATOM 843 C CA . ASP A 1 107 ? 2.224 -16.929 14.919 1.00 91.31 107 ASP A CA 1
ATOM 844 C C . ASP A 1 107 ? 0.766 -16.838 14.423 1.00 91.31 107 ASP A C 1
ATOM 846 O O . ASP A 1 107 ? 0.373 -15.834 13.834 1.00 91.31 107 ASP A O 1
ATOM 850 N N . GLU A 1 108 ? -0.033 -17.890 14.625 1.00 91.38 108 GLU A N 1
ATOM 851 C CA . GLU A 1 108 ? -1.434 -17.975 14.166 1.00 91.38 108 GLU A CA 1
ATOM 852 C C . GLU A 1 108 ? -2.364 -16.923 14.791 1.00 91.38 108 GLU A C 1
ATOM 854 O O . GLU A 1 108 ? -3.384 -16.572 14.196 1.00 91.38 108 GLU A O 1
ATOM 859 N N . ALA A 1 109 ? -2.014 -16.400 15.970 1.00 91.88 109 ALA A N 1
ATOM 860 C CA . ALA A 1 109 ? -2.785 -15.373 16.662 1.00 91.88 109 ALA A CA 1
ATOM 861 C C . ALA A 1 109 ? -2.409 -13.952 16.208 1.00 91.88 109 ALA A C 1
ATOM 863 O O . ALA A 1 109 ? -3.165 -13.001 16.429 1.00 91.88 109 ALA A O 1
ATOM 864 N N . HIS A 1 110 ? -1.251 -13.783 15.566 1.00 92.94 110 HIS A N 1
ATOM 865 C CA . HIS A 1 110 ? -0.771 -12.486 15.120 1.00 92.94 110 HIS A CA 1
ATOM 866 C C . HIS A 1 110 ? -1.613 -11.933 13.958 1.00 92.94 110 HIS A C 1
ATOM 868 O O . HIS A 1 110 ? -1.879 -12.613 12.965 1.00 92.94 110 HIS A O 1
ATOM 874 N N . TYR A 1 111 ? -1.952 -10.638 14.009 1.00 92.12 111 TYR A N 1
ATOM 875 C CA . TYR A 1 111 ? -2.797 -9.973 13.000 1.00 92.12 111 TYR A CA 1
ATOM 876 C C . TYR A 1 111 ? -2.258 -10.100 11.561 1.00 92.12 111 TYR A C 1
ATOM 878 O O . TYR A 1 111 ? -3.019 -10.029 10.593 1.00 92.12 111 TYR A O 1
ATOM 886 N N . ALA A 1 112 ? -0.938 -10.268 11.432 1.00 91.75 112 ALA A N 1
ATOM 887 C CA . ALA A 1 112 ? -0.222 -10.373 10.164 1.00 91.75 112 ALA A CA 1
ATOM 888 C C . ALA A 1 112 ? -0.131 -11.789 9.576 1.00 91.75 112 ALA A C 1
ATOM 890 O O . ALA A 1 112 ? 0.386 -11.964 8.471 1.00 91.75 112 ALA A O 1
ATOM 891 N N . TYR A 1 113 ? -0.624 -12.805 10.288 1.00 92.62 113 TYR A N 1
ATOM 892 C CA . TYR A 1 113 ? -0.502 -14.201 9.876 1.00 92.62 113 TYR A CA 1
ATOM 893 C C . TYR A 1 113 ? -1.182 -14.487 8.533 1.00 92.62 113 TYR A C 1
ATOM 895 O O . TYR A 1 113 ? -0.592 -15.115 7.655 1.00 92.62 113 TYR A O 1
ATOM 903 N N . SER A 1 114 ? -2.384 -13.937 8.332 1.00 90.94 114 SER A N 1
ATOM 904 C CA . SER A 1 114 ? -3.209 -14.157 7.132 1.00 90.94 114 SER A CA 1
ATOM 905 C C . SER A 1 114 ? -2.547 -13.717 5.822 1.00 90.94 114 SER A C 1
ATOM 907 O O . SER A 1 114 ? -2.897 -14.216 4.756 1.00 90.94 114 SER A O 1
ATOM 909 N N . PHE A 1 115 ? -1.575 -12.807 5.891 1.00 91.25 115 PHE A N 1
ATOM 910 C CA . PHE A 1 115 ? -0.841 -12.289 4.738 1.00 91.25 115 PHE A CA 1
ATOM 911 C C . PHE A 1 115 ? 0.674 -12.510 4.838 1.00 91.25 115 PHE A C 1
ATOM 913 O O . PHE A 1 115 ? 1.443 -11.915 4.082 1.00 91.25 115 PHE A O 1
ATOM 920 N N . LYS A 1 116 ? 1.115 -13.401 5.737 1.00 91.38 116 LYS A N 1
ATOM 921 C CA . LYS A 1 116 ? 2.530 -13.747 5.944 1.00 91.38 116 LYS A CA 1
ATOM 922 C C . LYS A 1 116 ? 3.197 -14.266 4.665 1.00 91.38 116 LYS A C 1
ATOM 924 O O . LYS A 1 116 ? 4.375 -13.997 4.450 1.00 91.38 116 LYS A O 1
ATOM 929 N N . TYR A 1 117 ? 2.443 -14.979 3.827 1.00 92.88 117 TYR A N 1
ATOM 930 C CA . TYR A 1 117 ? 2.901 -15.579 2.571 1.00 92.88 117 TYR A CA 1
ATOM 931 C C . TYR A 1 117 ? 1.953 -15.237 1.414 1.00 92.88 117 TYR A C 1
ATOM 933 O O . TYR A 1 117 ? 1.263 -16.106 0.885 1.00 92.88 117 TYR A O 1
ATOM 941 N N . LEU A 1 118 ? 1.898 -13.965 1.015 1.00 92.50 118 LEU A N 1
ATOM 942 C CA . LEU A 1 118 ? 1.160 -13.576 -0.191 1.00 92.50 118 LEU A CA 1
ATOM 943 C C . LEU A 1 118 ? 2.069 -13.670 -1.413 1.00 92.50 118 LEU A C 1
ATOM 945 O O . LEU A 1 118 ? 3.143 -13.075 -1.441 1.00 92.50 118 LEU A O 1
ATOM 949 N N . LYS A 1 119 ? 1.622 -14.369 -2.453 1.00 92.38 119 LYS A N 1
ATOM 950 C CA . LYS A 1 119 ? 2.336 -14.461 -3.728 1.00 92.38 119 LYS A CA 1
ATOM 951 C C . LYS A 1 119 ? 1.395 -14.093 -4.864 1.00 92.38 119 LYS A C 1
ATOM 953 O O . LYS A 1 119 ? 0.288 -14.616 -4.933 1.00 92.38 119 LYS A O 1
ATOM 958 N N . ASN A 1 120 ? 1.850 -13.208 -5.745 1.00 91.38 120 ASN A N 1
ATOM 959 C CA . ASN A 1 120 ? 1.151 -12.773 -6.951 1.00 91.38 120 ASN A CA 1
ATOM 960 C C . ASN A 1 120 ? -0.305 -12.313 -6.719 1.00 91.38 120 ASN A C 1
ATOM 962 O O . ASN A 1 120 ? -1.131 -12.449 -7.619 1.00 91.38 120 ASN A O 1
ATOM 966 N N . LYS A 1 121 ? -0.638 -11.752 -5.544 1.00 92.62 121 LYS A N 1
ATOM 967 C CA . LYS A 1 121 ? -2.004 -11.282 -5.268 1.00 92.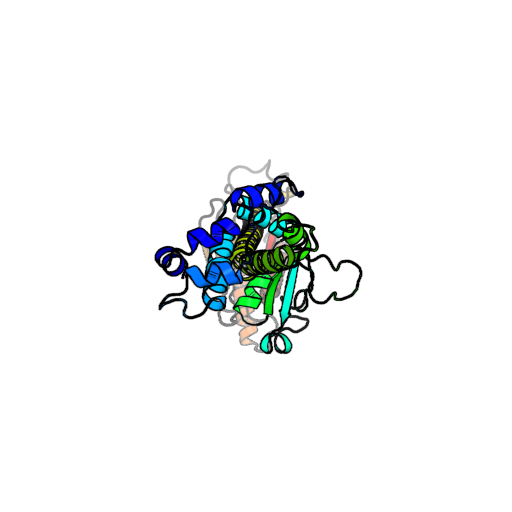62 121 LYS A CA 1
ATOM 968 C C . LYS A 1 121 ? -2.273 -10.000 -6.065 1.00 92.62 121 LYS A C 1
ATOM 970 O O . LYS A 1 121 ? -1.532 -9.038 -5.871 1.00 92.62 121 LYS A O 1
ATOM 975 N N . PRO A 1 122 ? -3.303 -9.930 -6.925 1.00 93.88 122 PRO A N 1
ATOM 976 C CA . PRO A 1 122 ? -3.618 -8.703 -7.650 1.00 93.88 122 PRO A CA 1
ATOM 977 C C . PRO A 1 122 ? -3.902 -7.542 -6.694 1.00 93.88 122 PRO A C 1
ATOM 979 O O . PRO A 1 122 ? -4.677 -7.677 -5.746 1.00 93.88 122 PRO A O 1
ATOM 982 N N . VAL A 1 123 ? -3.293 -6.382 -6.949 1.00 92.75 123 VAL A N 1
ATOM 983 C CA . VAL A 1 123 ? -3.447 -5.192 -6.095 1.00 92.75 123 VAL A CA 1
ATOM 984 C C . VAL A 1 123 ? -4.909 -4.737 -6.022 1.00 92.75 123 VAL A C 1
ATOM 986 O O . VAL A 1 123 ? -5.377 -4.370 -4.950 1.00 92.75 123 VAL A O 1
ATOM 989 N N . LYS A 1 124 ? -5.655 -4.850 -7.127 1.00 90.31 124 LYS A N 1
ATOM 990 C CA . LYS A 1 124 ? -7.094 -4.534 -7.204 1.00 90.31 124 LYS A CA 1
ATOM 991 C C . LYS A 1 124 ? -7.976 -5.359 -6.261 1.00 90.31 124 LYS A C 1
ATOM 993 O O . LYS A 1 124 ? -9.098 -4.962 -5.972 1.00 90.31 124 LYS A O 1
ATOM 998 N N . GLU A 1 125 ? -7.501 -6.515 -5.808 1.00 91.56 125 GLU A N 1
ATOM 999 C CA . GLU A 1 125 ? -8.240 -7.371 -4.878 1.00 91.56 125 GLU A CA 1
ATOM 1000 C C . GLU A 1 125 ? -7.952 -7.062 -3.408 1.00 91.56 125 GLU A C 1
ATOM 1002 O O . GLU A 1 125 ? -8.526 -7.711 -2.528 1.00 91.56 125 GLU A O 1
ATOM 1007 N N . LEU A 1 126 ? -7.034 -6.137 -3.118 1.00 90.19 126 LEU A N 1
ATOM 1008 C CA . LEU A 1 126 ? -6.829 -5.660 -1.758 1.00 90.19 126 LEU A CA 1
ATOM 1009 C C . LEU A 1 126 ? -8.061 -4.868 -1.331 1.00 90.19 126 LEU A C 1
ATOM 1011 O O . LEU A 1 126 ? -8.524 -3.983 -2.047 1.00 90.19 126 LEU A O 1
ATOM 1015 N N . ARG A 1 127 ? -8.602 -5.213 -0.164 1.00 87.31 127 ARG A N 1
ATOM 1016 C CA . ARG A 1 127 ? -9.803 -4.578 0.384 1.00 87.31 127 ARG A CA 1
ATOM 1017 C C . ARG A 1 127 ? -9.521 -3.993 1.757 1.00 87.31 127 ARG A C 1
ATOM 1019 O O . ARG A 1 127 ? -8.650 -4.474 2.485 1.00 87.31 127 ARG A O 1
ATOM 1026 N N . ASP A 1 128 ? -10.304 -2.980 2.101 1.00 88.06 128 ASP A N 1
ATOM 1027 C CA . ASP A 1 128 ? -10.378 -2.400 3.437 1.00 88.06 128 ASP A CA 1
ATOM 1028 C C . ASP A 1 128 ? -8.998 -1.992 3.998 1.00 88.06 128 ASP A C 1
ATOM 1030 O O . ASP A 1 128 ? -8.185 -1.345 3.340 1.00 88.06 128 ASP A O 1
ATOM 1034 N N . GLU A 1 129 ? -8.720 -2.387 5.234 1.00 91.00 129 GLU A N 1
ATOM 1035 C CA . GLU A 1 129 ? -7.488 -2.130 5.979 1.00 91.00 129 GLU A CA 1
ATOM 1036 C C . GLU A 1 129 ? -6.338 -3.111 5.673 1.00 91.00 129 GLU A C 1
ATOM 1038 O O . GLU A 1 129 ? -5.288 -3.035 6.316 1.00 91.00 129 GLU A O 1
ATOM 1043 N N . GLN A 1 130 ? -6.498 -4.053 4.730 1.00 92.38 130 GLN A N 1
ATOM 1044 C CA . GLN A 1 130 ? -5.502 -5.108 4.483 1.00 92.38 130 GLN A CA 1
ATOM 1045 C C . GLN A 1 130 ? -4.125 -4.531 4.157 1.00 92.38 130 GLN A C 1
ATOM 1047 O O . GLN A 1 130 ? -3.127 -4.922 4.763 1.00 92.38 130 GLN A O 1
ATOM 1052 N N . PHE A 1 131 ? -4.065 -3.568 3.233 1.00 94.62 131 PHE A N 1
ATOM 1053 C CA . PHE A 1 131 ? -2.794 -2.963 2.843 1.00 94.62 131 PHE A CA 1
ATOM 1054 C C . PHE A 1 131 ? -2.158 -2.153 3.981 1.00 94.62 131 PHE A C 1
ATOM 1056 O O . PHE A 1 131 ? -0.932 -2.122 4.102 1.00 94.62 131 PHE A O 1
ATOM 1063 N N . LEU A 1 132 ? -2.975 -1.552 4.853 1.00 94.75 132 LEU A N 1
ATOM 1064 C CA . LEU A 1 132 ? -2.492 -0.843 6.036 1.00 94.75 132 LEU A CA 1
ATOM 1065 C C . LEU A 1 132 ? -1.824 -1.809 7.021 1.00 94.75 132 LEU A C 1
ATOM 1067 O O . LEU A 1 132 ? -0.715 -1.540 7.472 1.00 94.75 132 LEU A O 1
ATOM 1071 N N . LYS A 1 133 ? -2.446 -2.963 7.293 1.00 94.38 133 LYS A N 1
ATOM 1072 C CA . LYS A 1 133 ? -1.866 -4.007 8.155 1.00 94.38 133 LYS A CA 1
ATOM 1073 C C . LYS A 1 133 ? -0.576 -4.588 7.570 1.00 94.38 133 LYS A C 1
ATOM 1075 O O . LYS A 1 133 ? 0.392 -4.781 8.300 1.00 94.38 133 LYS A O 1
ATOM 1080 N N . ILE A 1 134 ? -0.541 -4.827 6.257 1.00 95.12 134 ILE A N 1
ATOM 1081 C CA . ILE A 1 134 ? 0.671 -5.280 5.558 1.00 95.12 134 ILE A CA 1
ATOM 1082 C C . ILE A 1 134 ? 1.786 -4.224 5.678 1.00 95.12 134 ILE A C 1
ATOM 1084 O O . ILE A 1 134 ? 2.937 -4.570 5.949 1.00 95.12 134 ILE A O 1
ATOM 1088 N N . SER A 1 135 ? 1.452 -2.940 5.514 1.00 94.94 135 SER A N 1
ATOM 1089 C CA . SER A 1 135 ? 2.410 -1.832 5.634 1.00 94.94 135 SER A CA 1
ATOM 1090 C C . SER A 1 135 ? 2.952 -1.689 7.058 1.00 94.94 135 SER A C 1
ATOM 1092 O O . SER A 1 135 ? 4.161 -1.554 7.226 1.00 94.94 135 SER A O 1
ATOM 1094 N N . LEU A 1 136 ? 2.093 -1.815 8.073 1.00 95.06 136 LEU A N 1
ATOM 1095 C CA . LEU A 1 136 ? 2.494 -1.809 9.482 1.00 95.06 136 LEU A CA 1
ATOM 1096 C C . LEU A 1 136 ? 3.480 -2.946 9.785 1.00 95.06 136 LEU A C 1
ATOM 1098 O O . LEU A 1 136 ? 4.566 -2.713 10.308 1.00 95.06 136 LEU A O 1
ATOM 1102 N N . ALA A 1 137 ? 3.163 -4.168 9.350 1.00 95.25 137 ALA A N 1
ATOM 1103 C CA . ALA A 1 137 ? 4.041 -5.320 9.543 1.00 95.25 137 ALA A CA 1
ATOM 1104 C C . ALA A 1 137 ? 5.395 -5.168 8.817 1.00 95.25 137 ALA A C 1
ATOM 1106 O O . ALA A 1 137 ? 6.411 -5.715 9.259 1.00 95.25 137 ALA A O 1
ATOM 1107 N N . LYS A 1 138 ? 5.442 -4.418 7.707 1.00 95.25 138 LYS A N 1
ATOM 1108 C CA . LYS A 1 138 ? 6.701 -4.038 7.052 1.00 95.25 138 LYS A CA 1
ATOM 1109 C C . LYS A 1 138 ? 7.493 -3.026 7.882 1.00 95.25 138 LYS A C 1
ATOM 1111 O O . LYS A 1 138 ? 8.702 -3.202 8.018 1.00 95.25 138 LYS A O 1
ATOM 1116 N N . GLU A 1 139 ? 6.849 -1.998 8.429 1.00 95.38 139 GLU A N 1
ATOM 1117 C CA . GLU A 1 139 ? 7.496 -0.997 9.295 1.00 95.38 139 GLU A CA 1
ATOM 1118 C C . GLU A 1 139 ? 8.058 -1.623 10.582 1.00 95.38 139 GLU A C 1
ATOM 1120 O O . GLU A 1 139 ? 9.165 -1.292 11.001 1.00 95.38 139 GLU A O 1
ATOM 1125 N N . GLU A 1 140 ? 7.371 -2.619 11.144 1.00 94.81 140 GLU A N 1
ATOM 1126 C CA . GLU A 1 140 ? 7.829 -3.409 12.300 1.00 94.81 140 GLU A CA 1
ATOM 1127 C C . GLU A 1 140 ? 8.972 -4.396 11.969 1.00 94.81 140 GLU A C 1
ATOM 1129 O O . GLU A 1 140 ? 9.506 -5.092 12.851 1.00 94.81 140 GLU A O 1
ATOM 1134 N N . GLY A 1 141 ? 9.351 -4.482 10.689 1.00 94.44 141 GLY A N 1
ATOM 1135 C CA . GLY A 1 141 ? 10.389 -5.372 10.178 1.00 94.44 141 GLY A CA 1
ATOM 1136 C C . GLY A 1 141 ? 9.993 -6.850 10.175 1.00 94.44 141 GLY A C 1
ATOM 1137 O O . GLY A 1 141 ? 10.872 -7.714 10.127 1.00 94.44 141 GLY A O 1
ATOM 1138 N N . LEU A 1 142 ? 8.698 -7.168 10.246 1.00 95.38 142 LEU A N 1
ATOM 1139 C CA . LEU A 1 142 ? 8.184 -8.540 10.227 1.00 95.38 142 LEU A CA 1
ATOM 1140 C C . LEU A 1 142 ? 8.088 -9.076 8.796 1.00 95.38 142 LEU A C 1
ATOM 1142 O O . LEU A 1 142 ? 8.420 -10.235 8.548 1.00 95.38 142 LEU A O 1
ATOM 1146 N N . LEU A 1 143 ? 7.683 -8.239 7.841 1.00 95.94 143 LEU A N 1
ATOM 1147 C CA . LEU A 1 143 ? 7.442 -8.641 6.454 1.00 95.94 143 LEU A CA 1
ATOM 1148 C C . LEU A 1 143 ? 8.216 -7.763 5.460 1.00 95.94 143 LEU A C 1
ATOM 1150 O O . LEU A 1 143 ? 8.521 -6.603 5.726 1.00 95.94 143 LEU A O 1
ATOM 1154 N N . THR A 1 144 ? 8.505 -8.309 4.283 1.00 95.50 144 THR A N 1
ATOM 1155 C CA . THR A 1 144 ? 8.934 -7.555 3.103 1.00 95.50 144 THR A CA 1
ATOM 1156 C C . THR A 1 144 ? 7.802 -7.513 2.089 1.00 95.50 144 THR A C 1
ATOM 1158 O O . THR A 1 144 ? 7.042 -8.471 1.955 1.00 95.50 144 THR A O 1
ATOM 1161 N N . ILE A 1 145 ? 7.689 -6.390 1.379 1.00 95.06 145 ILE A N 1
ATOM 1162 C CA . ILE A 1 145 ? 6.679 -6.181 0.340 1.00 95.06 145 ILE A CA 1
ATOM 1163 C C . ILE A 1 145 ? 7.402 -5.897 -0.968 1.00 95.06 145 ILE A C 1
ATOM 1165 O O . ILE A 1 145 ? 8.269 -5.022 -1.016 1.00 95.06 145 ILE A O 1
ATOM 1169 N N . ASP A 1 146 ? 6.990 -6.589 -2.018 1.00 94.00 146 ASP A N 1
ATOM 1170 C CA . ASP A 1 146 ? 7.390 -6.336 -3.391 1.00 94.00 146 ASP A CA 1
ATOM 1171 C C . ASP A 1 146 ? 6.146 -6.197 -4.270 1.00 94.00 146 ASP A C 1
ATOM 1173 O O . ASP A 1 146 ? 5.242 -7.031 -4.218 1.00 94.00 146 ASP A O 1
ATOM 1177 N N . ILE A 1 147 ? 6.103 -5.130 -5.065 1.00 93.56 147 ILE A N 1
ATOM 1178 C CA . ILE A 1 147 ? 5.022 -4.868 -6.015 1.00 93.56 147 ILE A CA 1
ATOM 1179 C C . ILE A 1 147 ? 5.616 -4.929 -7.416 1.00 93.56 147 ILE A C 1
ATOM 1181 O O . ILE A 1 147 ? 6.520 -4.160 -7.745 1.00 93.56 147 ILE A O 1
ATOM 1185 N N . SER A 1 148 ? 5.102 -5.841 -8.231 1.00 90.25 148 SER A N 1
ATOM 1186 C CA . SER A 1 148 ? 5.581 -6.104 -9.589 1.00 90.25 148 SER A CA 1
ATOM 1187 C C . SER A 1 148 ? 4.411 -6.356 -10.541 1.00 90.25 148 SER A C 1
ATOM 1189 O O . SER A 1 148 ? 3.341 -6.793 -10.125 1.00 90.25 148 SER A O 1
ATOM 1191 N N . VAL A 1 149 ? 4.591 -6.029 -11.822 1.00 87.88 149 VAL A N 1
ATOM 1192 C CA . VAL A 1 149 ? 3.585 -6.280 -12.876 1.00 87.88 149 VAL A CA 1
ATOM 1193 C C . VAL A 1 149 ? 3.604 -7.752 -13.291 1.00 87.88 149 VAL A C 1
ATOM 1195 O O . VAL A 1 149 ? 2.559 -8.406 -13.395 1.00 87.88 149 VAL A O 1
ATOM 1198 N N . ASP A 1 150 ? 4.810 -8.288 -13.452 1.00 84.50 150 ASP A N 1
ATOM 1199 C CA . ASP A 1 150 ? 5.043 -9.674 -13.836 1.00 84.50 150 ASP A CA 1
ATOM 1200 C C . ASP A 1 150 ? 4.830 -10.628 -12.657 1.00 84.50 150 ASP A C 1
ATOM 1202 O O . ASP A 1 150 ? 5.012 -10.268 -11.490 1.00 84.50 150 ASP A O 1
ATOM 1206 N N . MET A 1 151 ? 4.421 -11.864 -12.952 1.00 78.00 151 MET A N 1
ATOM 1207 C CA . MET A 1 151 ? 4.303 -12.892 -11.918 1.00 78.00 151 MET A CA 1
ATOM 1208 C C . MET A 1 151 ? 5.692 -13.346 -11.467 1.00 78.00 151 MET A C 1
ATOM 1210 O O . MET A 1 151 ? 6.555 -13.640 -12.287 1.00 78.00 151 MET A O 1
ATOM 1214 N N . LYS A 1 152 ? 5.903 -13.464 -10.154 1.00 73.19 152 LYS A N 1
ATOM 1215 C CA . LYS A 1 152 ? 7.142 -14.024 -9.604 1.00 73.19 152 LYS A CA 1
ATOM 1216 C C . LYS A 1 152 ? 7.045 -15.534 -9.431 1.00 73.19 152 LYS A C 1
ATOM 1218 O O . LYS A 1 152 ? 6.068 -16.028 -8.862 1.00 73.19 152 LYS A O 1
ATOM 1223 N N . GLY A 1 153 ? 8.097 -16.250 -9.834 1.00 65.50 153 GLY A N 1
ATOM 1224 C CA . GLY A 1 153 ? 8.286 -17.683 -9.585 1.00 65.50 153 GLY A CA 1
ATOM 1225 C C . GLY A 1 153 ? 7.225 -18.561 -10.245 1.00 65.50 153 GLY A C 1
ATOM 1226 O O . GLY A 1 153 ? 6.642 -19.399 -9.551 1.00 65.50 153 GLY A O 1
ATOM 1227 N N . VAL A 1 154 ? 6.945 -18.289 -11.522 1.00 64.50 154 VAL A N 1
ATOM 1228 C CA . VAL A 1 154 ? 6.073 -19.062 -12.425 1.00 64.50 154 VAL A CA 1
ATOM 1229 C C . VAL A 1 154 ? 6.839 -19.322 -13.732 1.00 64.50 154 VAL A C 1
ATOM 1231 O O . VAL A 1 154 ? 6.313 -19.143 -14.822 1.00 64.50 154 VAL A O 1
ATOM 1234 N N . ASP A 1 155 ? 8.115 -19.693 -13.623 1.00 56.34 155 ASP A N 1
ATOM 1235 C CA . ASP A 1 155 ? 8.935 -20.013 -14.792 1.00 56.34 155 ASP A CA 1
ATOM 1236 C C . ASP A 1 155 ? 8.400 -21.319 -15.423 1.00 56.34 155 ASP A C 1
ATOM 1238 O O . ASP A 1 155 ? 8.312 -22.342 -14.737 1.00 56.34 155 ASP A O 1
ATOM 1242 N N . GLY A 1 156 ? 7.996 -21.291 -16.701 1.00 54.59 156 GLY A N 1
ATOM 1243 C CA . GLY A 1 156 ? 7.648 -22.495 -17.475 1.00 54.59 156 GLY A CA 1
ATOM 1244 C C . GLY A 1 156 ? 6.170 -22.923 -17.524 1.00 54.59 156 GLY A C 1
ATOM 1245 O O . GLY A 1 156 ? 5.881 -23.987 -18.069 1.00 54.59 156 GLY A O 1
ATOM 1246 N N . TYR A 1 157 ? 5.219 -22.131 -17.013 1.00 45.56 157 TYR A N 1
ATOM 1247 C CA . TYR A 1 157 ? 3.774 -22.378 -17.196 1.00 45.56 157 TYR A CA 1
ATOM 1248 C C . TYR A 1 157 ? 3.128 -21.298 -18.080 1.00 45.56 157 TYR A C 1
ATOM 1250 O O . TYR A 1 157 ? 2.459 -20.397 -17.584 1.00 45.56 157 TYR A O 1
ATOM 1258 N N . GLY A 1 158 ? 3.314 -21.404 -19.401 1.00 45.53 158 GLY A N 1
ATOM 1259 C CA . GLY A 1 158 ? 2.388 -20.900 -20.434 1.00 45.53 158 GLY A CA 1
ATOM 1260 C C . GLY A 1 158 ? 2.078 -19.396 -20.497 1.00 45.53 158 GLY A C 1
ATOM 1261 O O . GLY A 1 158 ? 1.226 -19.009 -21.289 1.00 45.53 158 GLY A O 1
ATOM 1262 N N . ASN A 1 159 ? 2.734 -18.551 -19.700 1.00 47.47 159 ASN A N 1
ATOM 1263 C CA . ASN A 1 159 ? 2.556 -17.097 -19.703 1.00 47.47 159 ASN A CA 1
ATOM 1264 C C . ASN A 1 159 ? 3.919 -16.389 -19.601 1.00 47.47 159 ASN A C 1
ATOM 1266 O O . ASN A 1 159 ? 4.124 -15.513 -18.764 1.00 47.47 159 ASN A O 1
ATOM 1270 N N . ASP A 1 160 ? 4.869 -16.827 -20.435 1.00 50.44 160 ASP A N 1
ATOM 1271 C CA . ASP A 1 160 ? 6.261 -16.347 -20.474 1.00 50.44 160 ASP A CA 1
ATOM 1272 C C . ASP A 1 160 ? 6.416 -14.932 -21.066 1.00 50.44 160 ASP A C 1
ATOM 1274 O O . ASP A 1 160 ? 7.525 -14.398 -21.132 1.00 50.44 160 ASP A O 1
ATOM 1278 N N . GLN A 1 161 ? 5.328 -14.275 -21.476 1.00 64.44 161 GLN A N 1
ATOM 1279 C CA . GLN A 1 161 ? 5.394 -12.874 -21.878 1.00 64.44 161 GLN A CA 1
ATOM 1280 C C . GLN A 1 161 ? 5.316 -11.984 -20.644 1.00 64.44 161 GLN A C 1
ATOM 1282 O O . GLN A 1 161 ? 4.256 -11.558 -20.194 1.00 64.44 161 GLN A O 1
ATOM 1287 N N . SER A 1 162 ? 6.494 -11.710 -20.084 1.00 82.62 162 SER A N 1
ATOM 1288 C CA . SER A 1 162 ? 6.654 -10.565 -19.197 1.00 82.62 162 SER A CA 1
ATOM 1289 C C . SER A 1 162 ? 6.223 -9.292 -19.924 1.00 82.62 162 SER A C 1
ATOM 1291 O O . SER A 1 162 ? 6.405 -9.147 -21.135 1.00 82.62 162 SER A O 1
ATOM 1293 N N . TYR A 1 163 ? 5.732 -8.318 -19.171 1.00 87.25 163 TYR A N 1
ATOM 1294 C CA . TYR A 1 163 ? 5.381 -7.009 -19.701 1.00 87.25 163 TYR A CA 1
ATOM 1295 C C . TYR A 1 163 ? 6.581 -6.307 -20.367 1.00 87.25 163 TYR A C 1
ATOM 1297 O O . TYR A 1 163 ? 6.422 -5.479 -21.260 1.00 87.25 163 TYR A O 1
ATOM 1305 N N . PHE A 1 164 ? 7.804 -6.676 -19.976 1.00 89.19 164 PHE A N 1
ATOM 1306 C CA . PHE A 1 164 ? 9.017 -6.262 -20.675 1.00 89.19 164 PHE A CA 1
ATOM 1307 C C . PHE A 1 164 ? 9.081 -6.786 -22.120 1.00 89.19 164 PHE A C 1
ATOM 1309 O O . PHE A 1 164 ? 9.395 -6.005 -23.016 1.00 89.19 164 PHE A O 1
ATOM 1316 N N . GLU A 1 165 ? 8.761 -8.061 -22.361 1.00 88.44 165 GLU A N 1
ATOM 1317 C CA . GLU A 1 165 ? 8.746 -8.629 -23.718 1.00 88.44 165 GLU A CA 1
ATOM 1318 C C . GLU A 1 165 ? 7.625 -8.019 -24.576 1.00 88.44 165 GLU A C 1
ATOM 1320 O O . GLU A 1 165 ? 7.858 -7.742 -25.752 1.00 88.44 165 GLU A O 1
ATOM 1325 N N . GLU A 1 166 ? 6.458 -7.712 -23.987 1.00 89.62 166 GLU A N 1
ATOM 1326 C CA . GLU A 1 166 ? 5.382 -6.961 -24.665 1.00 89.62 166 GLU A CA 1
ATOM 1327 C C . GLU A 1 166 ? 5.886 -5.590 -25.153 1.00 89.62 166 GLU A C 1
ATOM 1329 O O . GLU A 1 166 ? 5.764 -5.248 -26.327 1.00 89.62 166 GLU A O 1
ATOM 1334 N N . ILE A 1 167 ? 6.504 -4.805 -24.263 1.00 90.25 167 ILE A N 1
ATOM 1335 C CA . ILE A 1 167 ? 6.984 -3.452 -24.580 1.00 90.25 167 ILE A CA 1
ATOM 1336 C C . ILE A 1 167 ? 8.135 -3.471 -25.586 1.00 90.25 167 ILE A C 1
ATOM 1338 O O . ILE A 1 167 ? 8.219 -2.607 -26.461 1.00 90.25 167 ILE A O 1
ATOM 1342 N N . LYS A 1 168 ? 9.057 -4.424 -25.439 1.00 90.44 168 LYS A N 1
ATOM 1343 C CA . LYS A 1 168 ? 10.226 -4.566 -26.310 1.00 90.44 168 LYS A CA 1
ATOM 1344 C C . LYS A 1 168 ? 9.809 -4.706 -27.769 1.00 90.44 168 LYS A C 1
ATOM 1346 O O . LYS A 1 168 ? 10.451 -4.109 -28.633 1.00 90.44 168 LYS A O 1
ATOM 1351 N N . ALA A 1 169 ? 8.710 -5.415 -28.033 1.00 90.75 169 ALA A N 1
ATOM 1352 C CA . ALA A 1 169 ? 8.159 -5.556 -29.373 1.00 90.75 169 ALA A CA 1
ATOM 1353 C C . ALA A 1 169 ? 7.820 -4.204 -30.020 1.00 90.75 169 ALA A C 1
ATOM 1355 O O . ALA A 1 169 ? 7.906 -4.104 -31.232 1.00 90.75 169 ALA A O 1
ATOM 1356 N N . PHE A 1 170 ? 7.525 -3.141 -29.265 1.00 92.12 170 PHE A N 1
ATOM 1357 C CA . PHE A 1 170 ? 7.169 -1.821 -29.810 1.00 92.12 170 PHE A CA 1
ATOM 1358 C C . PHE A 1 170 ? 8.351 -0.930 -30.219 1.00 92.12 170 PHE A C 1
ATOM 1360 O O . PHE A 1 170 ? 8.135 0.150 -30.770 1.00 92.12 170 PHE A O 1
ATOM 1367 N N . TYR A 1 171 ? 9.584 -1.370 -29.959 1.00 91.88 171 TYR A N 1
ATOM 1368 C CA . TYR A 1 171 ? 10.819 -0.709 -30.407 1.00 91.88 171 TYR A CA 1
ATOM 1369 C C . TYR A 1 171 ? 11.704 -1.657 -31.241 1.00 91.88 171 TYR A C 1
ATOM 1371 O O . TYR A 1 171 ? 12.799 -1.302 -31.683 1.00 91.88 171 TYR A O 1
ATOM 1379 N N . TYR A 1 172 ? 11.260 -2.896 -31.443 1.00 90.00 172 TYR A N 1
ATOM 1380 C CA . TYR A 1 172 ? 12.010 -3.907 -32.172 1.00 90.00 172 TYR A CA 1
ATOM 1381 C C . TYR A 1 172 ? 11.842 -3.735 -33.683 1.00 90.00 172 TYR A C 1
ATOM 1383 O O . TYR A 1 172 ? 10.744 -3.461 -34.158 1.00 90.00 172 TYR A O 1
ATOM 1391 N N . ARG A 1 173 ? 12.918 -3.929 -34.449 1.00 89.62 173 ARG A N 1
ATOM 1392 C CA . ARG A 1 173 ? 12.862 -3.979 -35.916 1.00 89.62 173 ARG A CA 1
ATOM 1393 C C . ARG A 1 173 ? 13.152 -5.394 -36.400 1.00 89.62 173 ARG A C 1
ATOM 1395 O O . ARG A 1 173 ? 14.217 -5.924 -36.089 1.00 89.62 173 ARG A O 1
ATOM 1402 N N . ASP A 1 174 ? 12.224 -5.978 -37.149 1.00 88.44 174 ASP A N 1
ATOM 1403 C CA . ASP A 1 174 ? 12.307 -7.367 -37.611 1.00 88.44 174 ASP A CA 1
ATOM 1404 C C . ASP A 1 174 ? 13.127 -7.496 -38.904 1.00 88.44 174 ASP A C 1
ATOM 1406 O O . ASP A 1 174 ? 12.596 -7.633 -40.004 1.00 88.44 174 ASP A O 1
ATOM 1410 N N . GLU A 1 175 ? 14.452 -7.392 -38.774 1.00 89.62 175 GLU A N 1
ATOM 1411 C CA . GLU A 1 175 ? 15.394 -7.671 -39.860 1.00 89.62 175 GLU A CA 1
ATOM 1412 C C . GLU A 1 175 ? 16.601 -8.470 -39.355 1.00 89.62 175 GLU A C 1
ATOM 1414 O O . GLU A 1 175 ? 17.129 -8.239 -38.266 1.00 89.62 175 GLU A O 1
ATOM 1419 N N . PHE A 1 176 ? 17.089 -9.390 -40.189 1.00 86.38 176 PHE A N 1
ATOM 1420 C CA . PHE A 1 176 ? 18.167 -10.320 -39.835 1.00 86.38 176 PHE A CA 1
ATOM 1421 C C . PHE A 1 176 ? 19.583 -9.772 -40.049 1.00 86.38 176 PHE A C 1
ATOM 1423 O O . PHE A 1 176 ? 20.553 -10.489 -39.807 1.00 86.38 176 PHE A O 1
ATOM 1430 N N . SER A 1 177 ? 19.736 -8.535 -40.528 1.00 91.31 177 SER A N 1
ATOM 1431 C CA . SER A 1 177 ? 21.069 -7.970 -40.749 1.00 91.31 177 SER A CA 1
ATOM 1432 C C . SER A 1 177 ? 21.816 -7.813 -39.416 1.00 91.31 177 SER A C 1
ATOM 1434 O O . SER A 1 177 ? 21.232 -7.420 -38.405 1.00 91.31 177 SER A O 1
ATOM 1436 N N . HIS A 1 178 ? 23.122 -8.109 -39.410 1.00 90.75 178 HIS A N 1
ATOM 1437 C CA . HIS A 1 178 ? 23.964 -8.027 -38.204 1.00 90.75 178 HIS A CA 1
ATOM 1438 C C . HIS A 1 178 ? 23.852 -6.657 -37.515 1.00 90.75 178 HIS A C 1
ATOM 1440 O O . HIS A 1 178 ? 23.676 -6.552 -36.304 1.00 90.75 178 HIS A O 1
ATOM 1446 N N . GLN A 1 179 ? 23.840 -5.598 -38.321 1.00 91.94 179 GLN A N 1
ATOM 1447 C CA . GLN A 1 179 ? 23.659 -4.232 -37.856 1.00 91.94 179 GLN A CA 1
ATOM 1448 C C . GLN A 1 179 ? 22.327 -4.007 -37.132 1.00 91.94 179 GLN A C 1
ATOM 1450 O O . GLN A 1 179 ? 22.309 -3.371 -36.076 1.00 91.94 179 GLN A O 1
ATOM 1455 N N . VAL A 1 180 ? 21.210 -4.489 -37.687 1.00 90.88 180 VAL A N 1
ATOM 1456 C CA . VAL A 1 180 ? 19.895 -4.332 -37.051 1.00 90.88 180 VAL A CA 1
ATOM 1457 C C . VAL A 1 180 ? 19.852 -5.097 -35.735 1.00 90.88 180 VAL A C 1
ATOM 1459 O O . VAL A 1 180 ? 19.339 -4.572 -34.748 1.00 90.88 180 VAL A O 1
ATOM 1462 N N . GLN A 1 181 ? 20.452 -6.287 -35.679 1.00 93.25 181 GLN A N 1
ATOM 1463 C CA . GLN A 1 181 ? 20.548 -7.066 -34.445 1.00 93.25 181 GLN A CA 1
ATOM 1464 C C . GLN A 1 181 ? 21.329 -6.324 -33.354 1.00 93.25 181 GLN A C 1
ATOM 1466 O O . GLN A 1 181 ? 20.868 -6.263 -32.212 1.00 93.25 181 GLN A O 1
ATOM 1471 N N . GLU A 1 182 ? 22.454 -5.693 -33.695 1.00 94.31 182 GLU A N 1
ATOM 1472 C CA . GLU A 1 182 ? 23.250 -4.935 -32.725 1.00 94.31 182 GLU A CA 1
ATOM 1473 C C . GLU A 1 182 ? 22.515 -3.671 -32.244 1.00 94.31 182 GLU A C 1
ATOM 1475 O O . GLU A 1 182 ? 22.506 -3.376 -31.048 1.00 94.31 182 GLU A O 1
ATOM 1480 N N . TRP A 1 183 ? 21.791 -2.968 -33.122 1.00 95.12 183 TRP A N 1
ATOM 1481 C CA . TRP A 1 183 ? 20.908 -1.869 -32.706 1.00 95.12 183 TRP A CA 1
ATOM 1482 C C . TRP A 1 183 ? 19.739 -2.345 -31.835 1.00 95.12 183 TRP A C 1
ATOM 1484 O O . TRP A 1 183 ? 19.446 -1.729 -30.809 1.00 95.12 183 TRP A O 1
ATOM 1494 N N . ASN A 1 184 ? 19.096 -3.461 -32.182 1.00 94.38 184 ASN A N 1
ATOM 1495 C CA . ASN A 1 184 ? 18.034 -4.067 -31.377 1.00 94.38 184 ASN A CA 1
ATOM 1496 C C . ASN A 1 184 ? 18.538 -4.474 -29.987 1.00 94.38 184 ASN A C 1
ATOM 1498 O O . ASN A 1 184 ? 17.807 -4.315 -29.003 1.00 94.38 184 ASN A O 1
ATOM 1502 N N . ARG A 1 185 ? 19.794 -4.926 -29.874 1.00 94.56 185 ARG A N 1
ATOM 1503 C CA . ARG A 1 185 ? 20.451 -5.183 -28.586 1.00 94.56 185 ARG A CA 1
ATOM 1504 C C . ARG A 1 185 ? 20.530 -3.908 -27.748 1.00 94.56 185 ARG A C 1
ATOM 1506 O O . ARG A 1 185 ? 20.109 -3.930 -26.593 1.00 94.56 185 ARG A O 1
ATOM 1513 N N . GLN A 1 186 ? 20.979 -2.791 -28.327 1.00 95.06 186 GLN A N 1
ATOM 1514 C CA . GLN A 1 186 ? 21.047 -1.500 -27.625 1.00 95.06 186 GLN A CA 1
ATOM 1515 C C . GLN A 1 186 ? 19.664 -0.977 -27.210 1.00 95.06 186 GLN A C 1
ATOM 1517 O O . GLN A 1 186 ? 19.490 -0.543 -26.072 1.00 95.06 186 GLN A O 1
ATOM 1522 N N . ARG A 1 187 ? 18.664 -1.060 -28.098 1.00 95.12 187 ARG A N 1
ATOM 1523 C CA . ARG A 1 187 ? 17.272 -0.657 -27.816 1.00 95.12 187 ARG A CA 1
ATOM 1524 C C . ARG A 1 187 ? 16.678 -1.471 -26.667 1.00 95.12 187 ARG A C 1
ATOM 1526 O O . ARG A 1 187 ? 16.116 -0.902 -25.735 1.00 95.12 187 ARG A O 1
ATOM 1533 N N . THR A 1 188 ? 16.871 -2.791 -26.692 1.00 94.88 188 THR A N 1
ATOM 1534 C CA . THR A 1 188 ? 16.419 -3.700 -25.626 1.00 94.88 188 THR A CA 1
ATOM 1535 C C . THR A 1 188 ? 17.050 -3.328 -24.287 1.00 94.88 188 THR A C 1
ATOM 1537 O O . THR A 1 188 ? 16.343 -3.200 -23.288 1.00 94.88 188 THR A O 1
ATOM 1540 N N . LEU A 1 189 ? 18.364 -3.078 -24.275 1.00 95.06 189 LEU A N 1
ATOM 1541 C CA . LEU A 1 189 ? 19.092 -2.670 -23.074 1.00 95.06 189 LEU A CA 1
ATOM 1542 C C . LEU A 1 189 ? 18.582 -1.326 -22.527 1.00 95.06 189 LEU A C 1
ATOM 1544 O O . LEU A 1 189 ? 18.425 -1.166 -21.316 1.00 95.06 189 LEU A O 1
ATOM 1548 N N . ALA A 1 190 ? 18.278 -0.372 -23.413 1.00 95.88 190 ALA A N 1
ATOM 1549 C CA . ALA A 1 190 ? 17.744 0.933 -23.036 1.00 95.88 190 ALA A CA 1
ATOM 1550 C C . ALA A 1 190 ? 16.343 0.819 -22.416 1.00 95.88 190 ALA A C 1
ATOM 1552 O O . ALA A 1 190 ? 16.092 1.415 -21.368 1.00 95.88 190 ALA A O 1
ATOM 1553 N N . ILE A 1 191 ? 15.450 0.015 -23.005 1.00 95.25 191 ILE A N 1
ATOM 1554 C CA . ILE A 1 191 ? 14.109 -0.253 -22.457 1.00 95.25 191 ILE A CA 1
ATOM 1555 C C . ILE A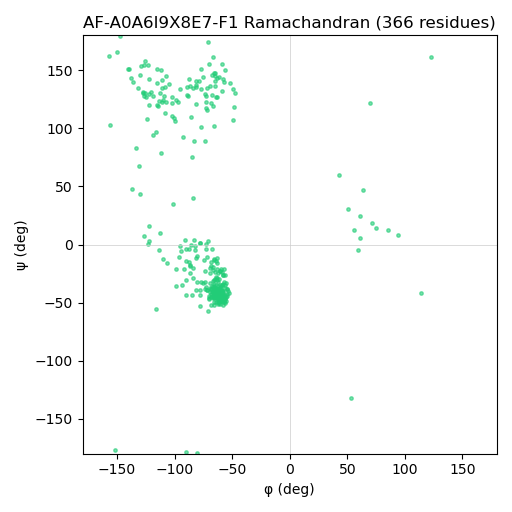 1 191 ? 14.209 -0.953 -21.105 1.00 95.25 191 ILE A C 1
ATOM 1557 O O . ILE A 1 191 ? 13.545 -0.550 -20.148 1.00 95.25 191 ILE A O 1
ATOM 1561 N N . GLU A 1 192 ? 15.054 -1.979 -20.996 1.00 94.38 192 GLU A N 1
ATOM 1562 C CA . GLU A 1 192 ? 15.233 -2.718 -19.749 1.00 94.38 192 GLU A CA 1
ATOM 1563 C C . GLU A 1 192 ? 15.703 -1.785 -18.634 1.00 94.38 192 GLU A C 1
ATOM 1565 O O . GLU A 1 192 ? 15.145 -1.777 -17.530 1.00 94.38 192 GLU A O 1
ATOM 1570 N N . ARG A 1 193 ? 16.693 -0.944 -18.941 1.00 95.19 193 ARG A N 1
ATOM 1571 C CA . ARG A 1 193 ? 17.216 0.053 -18.013 1.00 95.19 193 ARG A CA 1
ATOM 1572 C C . ARG A 1 193 ? 16.144 1.074 -17.637 1.00 95.19 193 ARG A C 1
ATOM 1574 O O . ARG A 1 193 ? 15.985 1.362 -16.449 1.00 95.19 193 ARG A O 1
ATOM 1581 N N . ALA A 1 194 ? 15.373 1.565 -18.609 1.00 95.75 194 ALA A N 1
ATOM 1582 C CA . ALA A 1 194 ? 14.281 2.506 -18.383 1.00 95.75 194 ALA A CA 1
ATOM 1583 C C . ALA A 1 194 ? 13.245 1.943 -17.401 1.00 95.75 194 ALA A C 1
ATOM 1585 O O . ALA A 1 194 ? 12.883 2.598 -16.417 1.00 95.75 194 ALA A O 1
ATOM 1586 N N . LEU A 1 195 ? 12.805 0.707 -17.638 1.00 93.69 195 LEU A N 1
ATOM 1587 C CA . LEU A 1 195 ? 11.786 0.042 -16.838 1.00 93.69 195 LEU A CA 1
ATOM 1588 C C . LEU A 1 195 ? 12.307 -0.337 -15.453 1.00 93.69 195 LEU A C 1
ATOM 1590 O O . LEU A 1 195 ? 11.759 0.119 -14.450 1.00 93.69 195 LEU A O 1
ATOM 1594 N N . ARG A 1 196 ? 13.385 -1.124 -15.371 1.00 92.50 196 ARG A N 1
ATOM 1595 C CA . ARG A 1 196 ? 13.861 -1.698 -14.103 1.00 92.50 196 ARG A CA 1
ATOM 1596 C C . ARG A 1 196 ? 14.501 -0.665 -13.176 1.00 92.50 196 ARG A C 1
ATOM 1598 O O . ARG A 1 196 ? 14.291 -0.744 -11.967 1.00 92.50 196 ARG A O 1
ATOM 1605 N N . GLN A 1 197 ? 15.279 0.284 -13.706 1.00 93.88 197 GLN A N 1
ATOM 1606 C CA . GLN A 1 197 ? 16.033 1.231 -12.871 1.00 93.88 197 GLN A CA 1
ATOM 1607 C C . GLN A 1 197 ? 15.250 2.507 -12.551 1.00 93.88 197 GLN A C 1
ATOM 1609 O O . GLN A 1 197 ? 15.458 3.085 -11.483 1.00 93.88 197 GLN A O 1
ATOM 1614 N N . PHE A 1 198 ? 14.353 2.958 -13.436 1.00 94.31 198 PHE A N 1
ATOM 1615 C CA . PHE A 1 198 ? 13.668 4.244 -13.261 1.00 94.31 198 PHE A CA 1
ATOM 1616 C C . PHE A 1 198 ? 12.160 4.105 -13.072 1.00 94.31 198 PHE A C 1
ATOM 1618 O O . PHE A 1 198 ? 11.626 4.610 -12.083 1.00 94.31 198 PHE A O 1
ATOM 1625 N N . LEU A 1 199 ? 11.460 3.448 -13.998 1.00 94.94 199 LEU A N 1
ATOM 1626 C CA . LEU A 1 199 ? 9.999 3.486 -14.040 1.00 94.94 199 LEU A CA 1
ATOM 1627 C C . LEU A 1 199 ? 9.366 2.569 -12.989 1.00 94.94 199 LEU A C 1
ATOM 1629 O O . LEU A 1 199 ? 8.578 3.053 -12.182 1.00 94.94 199 LEU A O 1
ATOM 1633 N N . TYR A 1 200 ? 9.734 1.288 -12.922 1.00 94.06 200 TYR A N 1
ATOM 1634 C CA . TYR A 1 200 ? 9.156 0.333 -11.968 1.00 94.06 200 TYR A CA 1
ATOM 1635 C C . TYR A 1 200 ? 9.322 0.758 -10.502 1.00 94.06 200 TYR A C 1
ATOM 1637 O O . TYR A 1 200 ? 8.319 0.742 -9.786 1.00 94.06 200 TYR A O 1
ATOM 1645 N N . PRO A 1 201 ? 10.503 1.217 -10.032 1.00 94.19 201 PRO A N 1
ATOM 1646 C CA . PRO A 1 201 ? 10.641 1.692 -8.655 1.00 94.19 201 PRO A CA 1
ATOM 1647 C C . PRO A 1 201 ? 9.736 2.891 -8.350 1.00 94.19 201 PRO A C 1
ATOM 1649 O O . PRO A 1 201 ? 9.164 2.983 -7.262 1.00 94.19 201 PRO A O 1
ATOM 1652 N N . GLN A 1 202 ? 9.576 3.806 -9.312 1.00 94.38 202 GLN A N 1
ATOM 1653 C CA . GLN A 1 202 ? 8.703 4.968 -9.156 1.00 94.38 202 GLN A CA 1
ATOM 1654 C C . GLN A 1 202 ? 7.224 4.573 -9.155 1.00 94.38 202 GLN A C 1
ATOM 1656 O O . GLN A 1 202 ? 6.500 5.010 -8.264 1.00 94.38 202 GLN A O 1
ATOM 1661 N N . MET A 1 203 ? 6.789 3.723 -10.090 1.00 94.81 203 MET A N 1
ATOM 1662 C CA . MET A 1 203 ? 5.399 3.262 -10.174 1.00 94.81 203 MET A CA 1
ATOM 1663 C C . MET A 1 203 ? 5.006 2.435 -8.949 1.00 94.81 203 MET A C 1
ATOM 1665 O O . MET A 1 203 ? 3.939 2.655 -8.380 1.00 94.81 203 MET A O 1
ATOM 1669 N N . ALA A 1 204 ? 5.884 1.547 -8.475 1.00 93.88 204 ALA A N 1
ATOM 1670 C CA . ALA A 1 204 ? 5.656 0.781 -7.253 1.00 93.88 204 ALA A CA 1
ATOM 1671 C C . ALA A 1 204 ? 5.525 1.693 -6.022 1.00 93.88 204 ALA A C 1
ATOM 1673 O O . ALA A 1 204 ? 4.640 1.481 -5.189 1.00 93.88 204 ALA A O 1
ATOM 1674 N N . LYS A 1 205 ? 6.364 2.734 -5.913 1.00 94.62 205 LYS A N 1
ATOM 1675 C CA . LYS A 1 205 ? 6.282 3.723 -4.827 1.00 94.62 205 LYS A CA 1
ATOM 1676 C C . LYS A 1 205 ? 4.995 4.547 -4.899 1.00 94.62 205 LYS A C 1
ATOM 1678 O O . LYS A 1 205 ? 4.339 4.733 -3.878 1.00 94.62 205 LYS A O 1
ATOM 1683 N N . GLU A 1 206 ? 4.625 5.023 -6.086 1.00 95.00 206 GLU A N 1
ATOM 1684 C CA . GLU A 1 206 ? 3.392 5.784 -6.305 1.00 95.00 206 GLU A CA 1
ATOM 1685 C C . GLU A 1 206 ? 2.155 4.945 -5.946 1.00 95.00 206 GLU A C 1
ATOM 1687 O O . GLU A 1 206 ? 1.312 5.385 -5.164 1.00 95.00 206 GLU A O 1
ATOM 1692 N N . LEU A 1 207 ? 2.097 3.702 -6.433 1.00 94.44 207 LEU A N 1
ATOM 1693 C CA . LEU A 1 207 ? 1.014 2.767 -6.138 1.00 94.44 207 LEU A CA 1
ATOM 1694 C C . LEU A 1 207 ? 0.945 2.424 -4.645 1.00 94.44 207 LEU A C 1
ATOM 1696 O O . LEU A 1 207 ? -0.137 2.439 -4.070 1.00 94.44 207 LEU A O 1
ATOM 1700 N N . THR A 1 208 ? 2.088 2.196 -3.993 1.00 94.81 208 THR A N 1
ATOM 1701 C CA . THR A 1 208 ? 2.159 1.985 -2.534 1.00 94.81 208 THR A CA 1
ATOM 1702 C C . THR A 1 208 ? 1.535 3.155 -1.773 1.00 94.81 208 THR A C 1
ATOM 1704 O O . THR A 1 208 ? 0.728 2.943 -0.872 1.00 94.81 208 THR A O 1
ATOM 1707 N N . ASN A 1 209 ? 1.873 4.393 -2.144 1.00 94.75 209 ASN A N 1
ATOM 1708 C CA . ASN A 1 209 ? 1.333 5.583 -1.488 1.00 94.75 209 ASN A CA 1
ATOM 1709 C C . ASN A 1 209 ? -0.180 5.714 -1.697 1.00 94.75 209 ASN A C 1
ATOM 1711 O O . ASN A 1 209 ? -0.897 6.028 -0.749 1.00 94.75 209 ASN A O 1
ATOM 1715 N N . LYS A 1 210 ? -0.663 5.441 -2.916 1.00 94.12 210 LYS A N 1
ATOM 1716 C CA . LYS A 1 210 ? -2.094 5.447 -3.237 1.00 94.12 210 LYS A CA 1
ATOM 1717 C C . LYS A 1 210 ? -2.858 4.423 -2.393 1.00 94.12 210 LYS A C 1
ATOM 1719 O O . LYS A 1 210 ? -3.809 4.794 -1.715 1.00 94.12 210 LYS A O 1
ATOM 1724 N N . LEU A 1 211 ? -2.393 3.173 -2.356 1.00 94.56 211 LEU A N 1
ATOM 1725 C CA . LEU A 1 211 ? -3.017 2.105 -1.566 1.00 94.56 211 LEU A CA 1
ATOM 1726 C C . LEU A 1 211 ? -3.030 2.421 -0.067 1.00 94.56 211 LEU A C 1
ATOM 1728 O O . LEU A 1 211 ? -3.995 2.122 0.632 1.00 94.56 211 LEU A O 1
ATOM 1732 N N . LEU A 1 212 ? -1.962 3.038 0.440 1.00 95.12 212 LEU A N 1
ATOM 1733 C CA . LEU A 1 212 ? -1.872 3.436 1.840 1.00 95.12 212 LEU A CA 1
ATOM 1734 C C . LEU A 1 212 ? -2.858 4.562 2.179 1.00 95.12 212 LEU A C 1
ATOM 1736 O O . LEU A 1 212 ? -3.444 4.545 3.261 1.00 95.12 212 LEU A O 1
ATOM 1740 N N . LEU A 1 213 ? -3.062 5.517 1.268 1.00 95.12 213 LEU A N 1
ATOM 1741 C CA . LEU A 1 213 ? -4.060 6.573 1.428 1.00 95.12 213 LEU A CA 1
ATOM 1742 C C . LEU A 1 213 ? -5.484 5.999 1.413 1.00 95.12 213 LEU A C 1
ATOM 1744 O O . LEU A 1 213 ? -6.246 6.256 2.340 1.00 95.12 213 LEU A O 1
ATOM 1748 N N . GLU A 1 214 ? -5.808 5.161 0.428 1.00 94.19 214 GLU A N 1
ATOM 1749 C CA . GLU A 1 214 ? -7.121 4.510 0.301 1.00 94.19 214 GLU A CA 1
ATOM 1750 C C . GLU A 1 214 ? -7.459 3.655 1.534 1.00 94.19 214 GLU A C 1
ATOM 1752 O O . GLU A 1 214 ? -8.560 3.745 2.086 1.00 94.19 214 GLU A O 1
ATOM 1757 N N . ALA A 1 215 ? -6.491 2.877 2.032 1.00 95.06 215 ALA A N 1
ATOM 1758 C CA . ALA A 1 215 ? -6.674 2.073 3.238 1.00 95.06 215 ALA A CA 1
ATOM 1759 C C . ALA A 1 215 ? -6.902 2.948 4.485 1.00 95.06 215 ALA A C 1
ATOM 1761 O O . ALA A 1 215 ? -7.766 2.638 5.308 1.00 95.06 215 ALA A O 1
ATOM 1762 N N . LYS A 1 216 ? -6.179 4.070 4.622 1.00 94.50 216 LYS A N 1
ATOM 1763 C CA . LYS A 1 216 ? -6.397 5.035 5.715 1.00 94.50 216 LYS A CA 1
ATOM 1764 C C . LYS A 1 216 ? -7.785 5.662 5.648 1.00 94.50 216 LYS A C 1
ATOM 1766 O O . LYS A 1 216 ? -8.456 5.742 6.674 1.00 94.50 216 LYS A O 1
ATOM 1771 N N . GLU A 1 217 ? -8.239 6.069 4.468 1.00 94.94 217 GLU A N 1
ATOM 1772 C CA . GLU A 1 217 ? -9.585 6.618 4.284 1.00 94.94 217 GLU A CA 1
ATOM 1773 C C . GLU A 1 217 ? -10.677 5.612 4.657 1.00 94.94 217 GLU A C 1
ATOM 1775 O O . GLU A 1 217 ? -11.672 5.987 5.282 1.00 94.94 217 GLU A O 1
ATOM 1780 N N . CYS A 1 218 ? -10.493 4.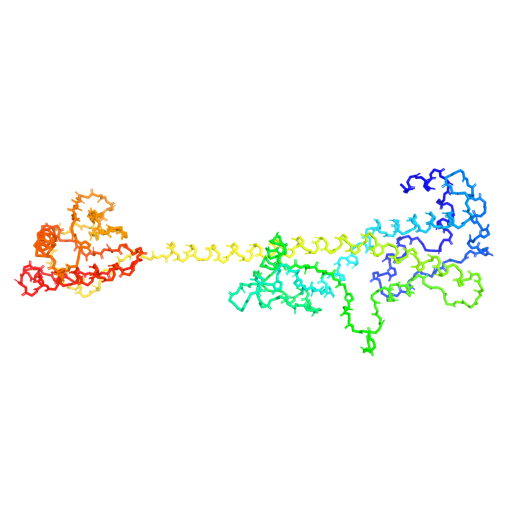333 4.315 1.00 93.81 218 CYS A N 1
ATOM 1781 C CA . CYS A 1 218 ? -11.414 3.273 4.715 1.00 93.81 218 CYS A CA 1
ATOM 1782 C C . CYS A 1 218 ? -11.533 3.176 6.246 1.00 93.81 218 CYS A C 1
ATOM 1784 O O . CYS A 1 218 ? -12.644 3.190 6.786 1.00 93.81 218 CYS A O 1
ATOM 1786 N N . VAL A 1 219 ? -10.398 3.175 6.954 1.00 94.88 219 VAL A N 1
ATOM 1787 C CA . VAL A 1 219 ? -10.367 3.143 8.425 1.00 94.88 219 VAL A CA 1
ATOM 1788 C C . VAL A 1 219 ? -11.015 4.390 9.023 1.00 94.88 219 VAL A C 1
ATOM 1790 O O . VAL A 1 219 ? -11.835 4.270 9.932 1.00 94.88 219 VAL A O 1
ATOM 1793 N N . VAL A 1 220 ? -10.723 5.582 8.493 1.00 96.06 220 VAL A N 1
ATOM 1794 C CA . VAL A 1 220 ? -11.350 6.832 8.953 1.00 96.06 220 VAL A CA 1
ATOM 1795 C C . VAL A 1 220 ? -12.868 6.756 8.803 1.00 96.06 220 VAL A C 1
ATOM 1797 O O . VAL A 1 220 ? -13.580 7.025 9.767 1.00 96.06 220 VAL A O 1
ATOM 1800 N N . LYS A 1 221 ? -13.381 6.301 7.653 1.00 94.81 221 LYS A N 1
ATOM 1801 C CA . LYS A 1 221 ? -14.825 6.109 7.442 1.00 94.81 221 LYS A CA 1
ATOM 1802 C C . LYS A 1 221 ? -15.418 5.119 8.446 1.00 94.81 221 LYS A C 1
ATOM 1804 O O . LYS A 1 221 ? -16.495 5.372 8.987 1.00 94.81 221 LYS A O 1
ATOM 1809 N N . ALA A 1 222 ? -14.732 4.012 8.729 1.00 94.12 222 ALA A N 1
ATOM 1810 C CA . ALA A 1 222 ? -15.183 3.041 9.722 1.00 94.12 222 ALA A CA 1
ATOM 1811 C C . ALA A 1 222 ? -15.256 3.652 11.134 1.00 94.12 222 ALA A C 1
ATOM 1813 O O . ALA A 1 222 ? -16.278 3.497 11.809 1.00 94.12 222 ALA A O 1
ATOM 1814 N N . CYS A 1 223 ? -14.230 4.404 11.542 1.00 95.06 223 CYS A N 1
ATOM 1815 C CA . CYS A 1 223 ? -14.192 5.133 12.809 1.00 95.06 223 CYS A CA 1
ATOM 1816 C C . CYS A 1 223 ? -15.300 6.189 12.899 1.00 95.06 223 CYS A C 1
ATOM 1818 O O . CYS A 1 223 ? -16.015 6.232 13.899 1.00 95.06 223 CYS A O 1
ATOM 1820 N N . SER A 1 224 ? -15.506 6.984 11.846 1.00 96.25 224 SER A N 1
ATOM 1821 C CA . SER A 1 224 ? -16.564 7.997 11.790 1.00 96.25 224 SER A CA 1
ATOM 1822 C C . SER A 1 224 ? -17.952 7.384 11.934 1.00 96.25 224 SER A C 1
ATOM 1824 O O . SER A 1 224 ? -18.758 7.909 12.692 1.00 96.25 224 SER A O 1
ATOM 1826 N N . ARG A 1 225 ? -18.237 6.248 11.280 1.00 94.75 225 ARG A N 1
ATOM 1827 C CA . ARG A 1 225 ? -19.519 5.539 11.458 1.00 94.75 225 ARG A CA 1
ATOM 1828 C C . ARG A 1 225 ? -19.701 5.037 12.888 1.00 94.75 225 ARG A C 1
ATOM 1830 O O . ARG A 1 225 ? -20.793 5.149 13.433 1.00 94.75 225 ARG A O 1
ATOM 1837 N N . LYS A 1 226 ? -18.646 4.481 13.493 1.00 94.75 226 LYS A N 1
ATOM 1838 C CA . LYS A 1 226 ? -18.703 3.976 14.870 1.00 94.75 226 LYS A CA 1
ATOM 1839 C C . LYS A 1 226 ? -18.988 5.110 15.855 1.00 94.75 226 LYS A C 1
ATOM 1841 O O . LYS A 1 226 ? -19.893 4.982 16.670 1.00 94.75 226 LYS A O 1
ATOM 1846 N N . LEU A 1 227 ? -18.280 6.231 15.715 1.00 94.56 227 LEU A N 1
ATOM 1847 C CA . LEU A 1 227 ? -18.509 7.431 16.517 1.00 94.56 227 LEU A CA 1
ATOM 1848 C C . LEU A 1 227 ? -19.906 8.013 16.277 1.00 94.56 227 LEU A C 1
ATOM 1850 O O . LEU A 1 227 ? -20.600 8.344 17.229 1.00 94.56 227 LEU A O 1
ATOM 1854 N N . TYR A 1 228 ? -20.348 8.088 15.022 1.00 94.56 228 TYR A N 1
ATOM 1855 C CA . TYR A 1 228 ? -21.693 8.546 14.683 1.00 94.56 228 TYR A CA 1
ATOM 1856 C C . TYR A 1 228 ? -22.765 7.695 15.368 1.00 94.56 228 TYR A C 1
ATOM 1858 O O . TYR A 1 228 ? -23.693 8.249 15.942 1.00 94.56 228 TYR A O 1
ATOM 1866 N N . ASN A 1 229 ? -22.615 6.368 15.386 1.00 92.94 229 ASN A N 1
ATOM 1867 C CA . ASN A 1 229 ? -23.549 5.484 16.084 1.00 92.94 229 ASN A CA 1
ATOM 1868 C C . ASN A 1 229 ? -23.528 5.682 17.607 1.00 92.94 229 ASN A C 1
ATOM 1870 O O . ASN A 1 229 ? -24.573 5.562 18.233 1.00 92.94 229 ASN A O 1
ATOM 1874 N N . TRP A 1 230 ? -22.372 6.003 18.197 1.00 90.25 230 TRP A N 1
ATOM 1875 C CA . TRP A 1 230 ? -22.270 6.342 19.622 1.00 90.25 230 TRP A CA 1
ATOM 1876 C C . TRP A 1 230 ? -22.925 7.680 19.968 1.00 90.25 230 TRP A C 1
ATOM 1878 O O . TRP A 1 230 ? -23.479 7.822 21.051 1.00 90.25 230 TRP A O 1
ATOM 1888 N N . LEU A 1 231 ? -22.892 8.648 19.051 1.00 91.62 231 LEU A N 1
ATOM 1889 C CA . LEU A 1 231 ? -23.559 9.942 19.218 1.00 91.62 231 LEU A CA 1
ATOM 1890 C C . LEU A 1 231 ? -25.061 9.865 18.912 1.00 91.62 231 LEU A C 1
ATOM 1892 O O . LEU A 1 231 ? -25.856 10.580 19.512 1.00 91.62 231 LEU A O 1
ATOM 1896 N N . LYS A 1 232 ? -25.462 8.991 17.984 1.00 90.81 232 LYS A N 1
ATOM 1897 C CA . LYS A 1 232 ? -26.849 8.786 17.545 1.00 90.81 232 LYS A CA 1
ATOM 1898 C C . LYS A 1 232 ? -27.604 7.820 18.466 1.00 90.81 232 LYS A C 1
ATOM 1900 O O . LYS A 1 232 ? -28.366 6.971 18.002 1.00 90.81 232 LYS A O 1
ATOM 1905 N N . VAL A 1 233 ? -27.385 7.933 19.767 1.00 87.94 233 VAL A N 1
ATOM 1906 C CA . VAL A 1 233 ? -28.174 7.223 20.772 1.00 87.94 233 VAL A CA 1
ATOM 1907 C C . VAL A 1 233 ? -29.235 8.195 21.272 1.00 87.94 233 VAL A C 1
ATOM 1909 O O . VAL A 1 233 ? -28.915 9.302 21.699 1.00 87.94 233 VAL A O 1
ATOM 1912 N N . ALA A 1 234 ? -30.508 7.814 21.157 1.00 84.44 234 ALA A N 1
ATOM 1913 C CA . ALA A 1 234 ? -31.593 8.623 21.697 1.00 84.44 234 ALA A CA 1
ATOM 1914 C C . ALA A 1 234 ? -31.500 8.662 23.234 1.00 84.44 234 ALA A C 1
ATOM 1916 O O . ALA A 1 234 ? -31.082 7.667 23.834 1.00 84.44 234 ALA A O 1
ATOM 1917 N N . PRO A 1 235 ? -31.905 9.769 23.883 1.00 82.88 235 PRO A N 1
ATOM 1918 C CA . PRO A 1 235 ? -32.039 9.801 25.332 1.00 82.88 235 PRO A CA 1
ATOM 1919 C C . PRO A 1 235 ? -32.905 8.637 25.821 1.00 82.88 235 PRO A C 1
ATOM 1921 O O . PRO A 1 235 ? -33.914 8.309 25.193 1.00 82.88 235 PRO A O 1
ATOM 1924 N N . TYR A 1 236 ? -32.503 8.019 26.932 1.00 81.94 236 TYR A N 1
ATOM 1925 C CA . TYR A 1 236 ? -33.280 6.951 27.552 1.00 81.94 236 TYR A CA 1
ATOM 1926 C C . TYR A 1 236 ? -34.693 7.447 27.885 1.00 81.94 236 TYR A C 1
ATOM 1928 O O . TYR A 1 236 ? -34.855 8.573 28.355 1.00 81.94 236 TYR A O 1
ATOM 1936 N N . ARG A 1 237 ? -35.701 6.601 27.661 1.00 76.19 237 ARG A N 1
ATOM 1937 C CA . ARG A 1 237 ? -37.089 6.834 28.067 1.00 76.19 237 ARG A CA 1
ATOM 1938 C C . ARG A 1 237 ? -37.561 5.631 28.892 1.00 76.19 237 ARG A C 1
ATOM 1940 O O . ARG A 1 237 ? -37.331 4.510 28.438 1.00 76.19 237 ARG A O 1
ATOM 1947 N N . PRO A 1 238 ? -38.159 5.834 30.079 1.00 69.69 238 PRO A N 1
ATOM 1948 C CA . PRO A 1 238 ? -38.846 4.771 30.809 1.00 69.69 238 PRO A CA 1
ATOM 1949 C C . PRO A 1 238 ? -39.986 4.176 29.965 1.00 69.69 238 PRO A C 1
ATOM 1951 O O . PRO A 1 238 ? -40.485 4.844 29.060 1.00 69.69 238 PRO A O 1
ATOM 1954 N N . ASP A 1 239 ? -40.376 2.928 30.232 1.00 59.78 239 ASP A N 1
ATOM 1955 C CA . ASP A 1 239 ? -41.439 2.249 29.476 1.00 59.78 239 ASP A CA 1
ATOM 1956 C C . ASP A 1 239 ? -42.800 2.965 29.594 1.00 59.78 239 ASP A C 1
ATOM 1958 O O . ASP A 1 239 ? -43.172 3.464 30.654 1.00 59.78 239 ASP A O 1
ATOM 1962 N N . GLN A 1 240 ? -43.567 2.950 28.498 1.00 48.91 240 GLN A N 1
ATOM 1963 C CA . GLN A 1 240 ? -44.833 3.684 28.307 1.00 48.91 240 GLN A CA 1
ATOM 1964 C C . GLN A 1 240 ? -45.976 3.290 29.257 1.00 48.91 240 GLN A C 1
ATOM 1966 O O . GLN A 1 240 ? -46.962 4.011 29.339 1.00 48.91 240 GLN A O 1
ATOM 1971 N N . GLN A 1 241 ? -45.866 2.189 30.006 1.00 47.94 241 GLN A N 1
ATOM 1972 C CA . GLN A 1 241 ? -46.882 1.834 31.011 1.00 47.94 241 GLN A CA 1
ATOM 1973 C C . GLN A 1 241 ? -46.945 2.832 32.180 1.00 47.94 241 GLN A C 1
ATOM 1975 O O . GLN A 1 241 ? -47.903 2.806 32.940 1.00 47.94 241 GLN A O 1
ATOM 1980 N N . VAL A 1 242 ? -45.945 3.708 32.313 1.00 49.03 242 VAL A N 1
ATOM 1981 C CA . VAL A 1 242 ? -45.945 4.807 33.288 1.00 49.03 242 VAL A CA 1
ATOM 1982 C C . VAL A 1 242 ? -46.700 6.039 32.755 1.00 49.03 242 VAL A C 1
ATOM 1984 O O . VAL A 1 242 ? -47.149 6.853 33.549 1.00 49.03 242 VAL A O 1
ATOM 1987 N N . GLU A 1 243 ? -46.900 6.168 31.433 1.00 44.03 243 GLU A N 1
ATOM 1988 C CA . GLU A 1 243 ? -47.578 7.335 30.836 1.00 44.03 243 GLU A CA 1
ATOM 1989 C C . GLU A 1 243 ? -49.112 7.291 31.011 1.00 44.03 243 GLU A C 1
ATOM 1991 O O . GLU A 1 243 ? -49.721 8.342 31.179 1.00 44.03 243 GLU A O 1
ATOM 1996 N N . GLU A 1 244 ? -49.755 6.113 31.031 1.00 39.81 244 GLU A N 1
ATOM 1997 C CA . GLU A 1 244 ? -51.232 6.023 31.129 1.00 39.81 244 GLU A CA 1
ATOM 1998 C C . GLU A 1 244 ? -51.792 6.365 32.528 1.00 39.81 244 GLU A C 1
ATOM 2000 O O . GLU A 1 244 ? -52.946 6.781 32.631 1.00 39.81 244 GLU A O 1
ATOM 2005 N N . ASP A 1 245 ? -50.989 6.251 33.594 1.00 45.09 245 ASP A N 1
ATOM 2006 C CA . ASP A 1 245 ? -51.389 6.627 34.963 1.00 45.09 245 ASP A CA 1
ATOM 2007 C C . ASP A 1 245 ? -51.074 8.107 35.299 1.00 45.09 245 ASP A C 1
ATOM 2009 O O . ASP A 1 245 ? -51.588 8.641 36.287 1.00 45.09 245 ASP A O 1
ATOM 2013 N N . GLU A 1 246 ? -50.250 8.793 34.493 1.00 45.81 246 GLU A N 1
ATOM 2014 C CA . GLU A 1 246 ? -49.789 10.171 34.751 1.00 45.81 246 GLU A CA 1
ATOM 2015 C C . GLU A 1 246 ? -50.722 11.267 34.202 1.00 45.81 246 GLU A C 1
ATOM 2017 O O . GLU A 1 246 ? -50.661 12.405 34.672 1.00 45.81 246 GLU A O 1
ATOM 2022 N N . ASP A 1 247 ? -51.659 10.944 33.303 1.00 43.72 247 ASP A N 1
ATOM 2023 C CA . ASP A 1 247 ? -52.630 11.911 32.750 1.00 43.72 247 ASP A CA 1
ATOM 2024 C C . ASP A 1 247 ? -53.652 12.438 33.791 1.00 43.72 247 ASP A C 1
ATOM 2026 O O . ASP A 1 247 ? -54.468 13.313 33.486 1.00 43.72 247 ASP A O 1
ATOM 2030 N N . LEU A 1 248 ? -53.618 11.935 35.033 1.00 45.00 248 LEU A N 1
ATOM 2031 C CA . LEU A 1 248 ? -54.539 12.308 36.116 1.00 45.00 248 LEU A CA 1
ATOM 2032 C C . LEU A 1 248 ? -53.891 13.046 37.301 1.00 45.00 248 LEU A C 1
ATOM 2034 O O . LEU A 1 248 ? -54.631 13.465 38.194 1.00 45.00 248 LEU A O 1
ATOM 2038 N N . MET A 1 249 ? -52.563 13.234 37.351 1.00 43.31 249 MET A N 1
ATOM 2039 C CA . MET A 1 249 ? -51.910 13.891 38.497 1.00 43.31 249 MET A CA 1
ATOM 2040 C C . MET A 1 249 ? -51.062 15.108 38.107 1.00 43.31 249 MET A C 1
ATOM 2042 O O . MET A 1 249 ? -49.970 15.017 37.554 1.00 43.31 249 MET A O 1
ATOM 2046 N N . GLU A 1 250 ? -51.606 16.266 38.470 1.00 38.91 250 GLU A N 1
ATOM 2047 C CA . GLU A 1 250 ? -51.100 17.625 38.291 1.00 38.91 250 GLU A CA 1
ATOM 2048 C C . GLU A 1 250 ? -49.636 17.869 38.735 1.00 38.91 250 GLU A C 1
ATOM 2050 O O . GLU A 1 250 ? -49.204 17.554 39.844 1.00 38.91 250 GLU A O 1
ATOM 2055 N N . GLU A 1 251 ? -48.912 18.560 37.850 1.00 40.12 251 GLU A N 1
ATOM 2056 C CA . GLU A 1 251 ? -48.038 19.727 38.090 1.00 40.12 251 GLU A CA 1
ATOM 2057 C C . GLU A 1 251 ? -46.825 19.661 39.047 1.00 40.12 251 GLU A C 1
ATOM 2059 O O . GLU A 1 251 ? -46.056 20.622 39.053 1.00 40.12 251 GLU A O 1
ATOM 2064 N N . ASN A 1 252 ? -46.542 18.574 39.780 1.00 39.25 252 ASN A N 1
ATOM 2065 C CA . ASN A 1 252 ? -45.460 18.580 40.794 1.00 39.25 252 ASN A CA 1
ATOM 2066 C C . ASN A 1 252 ? -44.326 17.545 40.646 1.00 39.25 252 ASN A C 1
ATOM 2068 O O . ASN A 1 252 ? -43.409 17.530 41.472 1.00 39.25 252 ASN A O 1
ATOM 2072 N N . GLN A 1 253 ? -44.300 16.723 39.593 1.00 47.34 253 GLN A N 1
ATOM 2073 C CA . GLN A 1 253 ? -43.128 15.893 39.278 1.00 47.34 253 GLN A CA 1
ATOM 2074 C C . GLN A 1 253 ? -42.312 16.561 38.168 1.00 47.34 253 GLN A C 1
ATOM 2076 O O . GLN A 1 253 ? -42.728 16.642 37.017 1.00 47.34 253 GLN A O 1
ATOM 2081 N N . GLY A 1 254 ? -41.166 17.128 38.555 1.00 48.41 254 GLY A N 1
ATOM 2082 C CA . GLY A 1 254 ? -40.326 17.959 37.694 1.00 48.41 254 GLY A CA 1
ATOM 2083 C C . GLY A 1 254 ? -40.068 17.342 36.318 1.00 48.41 254 GLY A C 1
ATOM 2084 O O . GLY A 1 254 ? -39.659 16.188 36.213 1.00 48.41 254 GLY A O 1
ATOM 2085 N N . LYS A 1 255 ? -40.288 18.151 35.277 1.00 59.34 255 LYS A N 1
ATOM 2086 C CA . LYS A 1 255 ? -40.037 17.827 33.870 1.00 59.34 255 LYS A CA 1
ATOM 2087 C C . LYS A 1 255 ? -38.628 17.241 33.699 1.00 59.34 255 LYS A C 1
ATOM 2089 O O . LYS A 1 255 ? -37.640 17.964 33.779 1.00 59.34 255 LYS A O 1
ATOM 2094 N N . GLY A 1 256 ? -38.539 15.935 33.450 1.00 69.06 256 GLY A N 1
ATOM 2095 C CA . GLY A 1 256 ? -37.309 15.254 33.041 1.00 69.06 256 GLY A CA 1
ATOM 2096 C C . GLY A 1 256 ? -36.856 14.100 33.943 1.00 69.06 256 GLY A C 1
ATOM 2097 O O . GLY A 1 256 ? -37.248 13.941 35.098 1.00 69.06 256 GLY A O 1
ATOM 2098 N N . ILE A 1 257 ? -35.990 13.254 33.388 1.00 82.12 257 ILE A N 1
ATOM 2099 C CA . ILE A 1 257 ? -35.559 11.998 34.008 1.00 82.12 257 ILE A CA 1
ATOM 2100 C C . ILE A 1 257 ? -34.382 12.269 34.950 1.00 82.12 257 ILE A C 1
ATOM 2102 O O . ILE A 1 257 ? -33.268 12.525 34.508 1.00 82.12 257 ILE A O 1
ATOM 2106 N N . ARG A 1 258 ? -34.608 12.154 36.262 1.00 86.31 258 ARG A N 1
ATOM 2107 C CA . ARG A 1 258 ? -33.536 12.038 37.266 1.00 86.31 258 ARG A CA 1
ATOM 2108 C C . ARG A 1 258 ? -32.706 10.763 37.079 1.00 86.31 258 ARG A C 1
ATOM 2110 O O . ARG A 1 258 ? -33.269 9.664 37.093 1.00 86.31 258 ARG A O 1
ATOM 2117 N N . VAL A 1 259 ? -31.386 10.905 36.984 1.00 90.12 259 VAL A N 1
ATOM 2118 C CA . VAL A 1 259 ? -30.442 9.799 36.745 1.00 90.12 259 VAL A CA 1
ATOM 2119 C C . VAL A 1 259 ? -29.417 9.724 37.869 1.00 90.12 259 VAL A C 1
ATOM 2121 O O . VAL A 1 259 ? -28.776 10.720 38.189 1.00 90.12 259 VAL A O 1
ATOM 2124 N N . LEU A 1 260 ? -29.222 8.538 38.444 1.00 92.00 260 LEU A N 1
ATOM 2125 C CA . LEU A 1 260 ? -28.129 8.261 39.375 1.00 92.00 260 LEU A CA 1
ATOM 2126 C C . LEU A 1 260 ? -27.005 7.520 38.646 1.00 92.00 260 LEU A C 1
ATOM 2128 O O . LEU A 1 260 ? -27.150 6.344 38.323 1.00 92.00 260 LEU A O 1
ATOM 2132 N N . GLY A 1 261 ? -25.882 8.192 38.413 1.00 92.25 261 GLY A N 1
ATOM 2133 C CA . GLY A 1 261 ? -24.677 7.572 37.867 1.00 92.25 261 GLY A CA 1
ATOM 2134 C C . GLY A 1 261 ? -23.780 7.027 38.968 1.00 92.25 261 GLY A C 1
ATOM 2135 O O . GLY A 1 261 ? -23.446 7.756 39.896 1.00 92.25 261 GLY A O 1
ATOM 2136 N N . ILE A 1 262 ? -23.370 5.766 38.864 1.00 91.75 262 ILE A N 1
ATOM 2137 C CA . ILE A 1 262 ? -22.468 5.080 39.791 1.00 91.75 262 ILE A CA 1
ATOM 2138 C C . ILE A 1 262 ? -21.167 4.755 39.055 1.00 91.75 262 ILE A C 1
ATOM 2140 O O . ILE A 1 262 ? -21.153 4.001 38.080 1.00 91.75 262 ILE A O 1
ATOM 2144 N N . ALA A 1 263 ? -20.061 5.300 39.550 1.00 90.88 263 ALA A N 1
ATOM 2145 C CA . ALA A 1 263 ? -18.720 5.044 39.049 1.00 90.88 263 ALA A CA 1
ATOM 2146 C C . ALA A 1 263 ? -17.905 4.287 40.101 1.00 90.88 263 ALA A C 1
ATOM 2148 O O . ALA A 1 263 ? -17.831 4.687 41.268 1.00 90.88 263 ALA A O 1
ATOM 2149 N N . PHE A 1 264 ? -17.269 3.198 39.678 1.00 87.94 264 PHE A N 1
ATOM 2150 C CA . PHE A 1 264 ? -16.375 2.412 40.518 1.00 87.94 264 PHE A CA 1
ATOM 2151 C C . PHE A 1 264 ? -15.016 2.253 39.838 1.00 87.94 264 PHE A C 1
ATOM 2153 O O . PHE A 1 264 ? -14.899 2.373 38.624 1.00 87.94 264 PHE A O 1
ATOM 2160 N N . SER A 1 265 ? -13.995 1.974 40.644 1.00 84.69 265 SER A N 1
ATOM 2161 C CA . SER A 1 265 ? -12.646 1.682 40.167 1.00 84.69 265 SER A CA 1
ATOM 2162 C C . SER A 1 265 ? -12.308 0.220 40.426 1.00 84.69 265 SER A C 1
ATOM 2164 O O . SER A 1 265 ? -12.750 -0.373 41.412 1.00 84.69 265 SER A O 1
ATOM 2166 N N . SER A 1 266 ? -11.462 -0.347 39.572 1.00 76.62 266 SER A N 1
ATOM 2167 C CA . SER A 1 266 ? -10.974 -1.725 39.693 1.00 76.62 266 SER A CA 1
ATOM 2168 C C . SER A 1 266 ? -10.261 -2.046 41.022 1.00 76.62 266 SER A C 1
ATOM 2170 O O . SER A 1 266 ? -10.172 -3.210 41.417 1.00 76.62 266 SER A O 1
ATOM 2172 N N . ALA A 1 267 ? -9.755 -1.040 41.740 1.00 78.75 267 ALA A N 1
ATOM 2173 C CA . ALA A 1 267 ? -9.136 -1.241 43.046 1.00 78.75 267 ALA A CA 1
ATOM 2174 C C . ALA A 1 267 ? -10.194 -1.350 44.159 1.00 78.75 267 ALA A C 1
ATOM 2176 O O . ALA A 1 267 ? -10.932 -0.411 44.436 1.00 78.75 267 ALA A O 1
ATOM 2177 N N . ARG A 1 268 ? -10.209 -2.473 44.887 1.00 71.50 268 ARG A N 1
ATOM 2178 C CA . ARG A 1 268 ? -11.196 -2.758 45.955 1.00 71.50 268 ARG A CA 1
ATOM 2179 C C . ARG A 1 268 ? -11.151 -1.830 47.171 1.00 71.50 268 ARG A C 1
ATOM 2181 O O . ARG A 1 268 ? -12.067 -1.851 47.983 1.00 71.50 268 ARG A O 1
ATOM 2188 N N . ASN A 1 269 ? -10.084 -1.049 47.310 1.00 76.69 269 ASN A N 1
ATOM 2189 C CA . ASN A 1 269 ? -9.951 -0.048 48.367 1.00 76.69 269 ASN A CA 1
ATOM 2190 C C . ASN A 1 269 ? -10.373 1.352 47.902 1.00 76.69 269 ASN A C 1
ATOM 2192 O O . ASN A 1 269 ? -10.307 2.297 48.687 1.00 76.69 269 ASN A O 1
ATOM 2196 N N . HIS A 1 270 ? -10.768 1.508 46.636 1.00 84.94 270 HIS A N 1
ATOM 2197 C CA . HIS A 1 270 ? -11.294 2.769 46.146 1.00 84.94 270 HIS A CA 1
ATOM 2198 C C . HIS A 1 270 ? -12.792 2.881 46.453 1.00 84.94 270 HIS A C 1
ATOM 2200 O O . HIS A 1 270 ? -13.538 1.921 46.237 1.00 84.94 270 HIS A O 1
ATOM 2206 N N . PRO A 1 271 ? -13.236 4.050 46.951 1.00 87.62 271 PRO A N 1
ATOM 2207 C CA . PRO A 1 271 ? -14.647 4.317 47.164 1.00 87.62 271 PRO A CA 1
ATOM 2208 C C . PRO A 1 271 ? -15.401 4.337 45.832 1.00 87.62 271 PRO A C 1
ATOM 2210 O O . PRO A 1 271 ? -14.887 4.817 44.821 1.00 87.62 271 PRO A O 1
ATOM 2213 N N . VAL A 1 272 ? -16.642 3.865 45.863 1.00 90.50 272 VAL A N 1
ATOM 2214 C CA . VAL A 1 272 ? -17.606 4.063 44.780 1.00 90.50 272 VAL A CA 1
ATOM 2215 C C . VAL A 1 272 ? -18.212 5.450 44.939 1.00 90.50 272 VAL A C 1
ATOM 2217 O O . VAL A 1 272 ? -18.575 5.852 46.048 1.00 90.50 272 VAL A O 1
ATOM 2220 N N . PHE A 1 273 ? -18.317 6.180 43.837 1.00 92.81 273 PHE A N 1
ATOM 2221 C CA . PHE A 1 273 ? -18.951 7.490 43.807 1.00 92.81 273 PHE A CA 1
ATOM 2222 C C . PHE A 1 273 ? -20.254 7.404 43.030 1.00 92.81 273 PHE A C 1
ATOM 2224 O O . PHE A 1 273 ? -20.300 6.823 41.948 1.00 92.81 273 PHE A O 1
ATOM 2231 N N . CYS A 1 274 ? -21.301 8.001 43.586 1.00 93.25 274 CYS A N 1
ATOM 2232 C CA . CYS A 1 274 ? -22.579 8.162 42.919 1.00 93.25 274 CYS A CA 1
ATOM 2233 C C . CYS A 1 274 ? -22.843 9.656 42.717 1.00 93.25 274 CYS A C 1
ATOM 2235 O O . CYS A 1 274 ? -22.588 10.443 43.628 1.00 93.25 274 CYS A O 1
ATOM 2237 N N . ALA A 1 275 ? -23.362 10.041 41.558 1.00 94.19 275 ALA A N 1
ATOM 2238 C CA . ALA A 1 275 ? -23.768 11.406 41.242 1.00 94.19 275 ALA A CA 1
ATOM 2239 C C . ALA A 1 275 ? -25.212 11.399 40.741 1.00 94.19 275 ALA A C 1
ATOM 2241 O O . ALA A 1 275 ? -25.557 10.635 39.838 1.00 94.19 275 ALA A O 1
ATOM 2242 N N . LEU A 1 276 ? -26.054 12.234 41.342 1.00 92.94 276 LEU A N 1
ATOM 2243 C CA . LEU A 1 276 ? -27.456 12.377 40.979 1.00 92.94 276 LEU A CA 1
ATOM 2244 C C . LEU A 1 276 ? -27.643 13.602 40.085 1.00 92.94 276 LEU A C 1
ATOM 2246 O O . LEU A 1 276 ? -27.321 14.725 40.478 1.00 92.94 276 LEU A O 1
ATOM 2250 N N . LEU A 1 277 ? -28.227 13.379 38.916 1.00 91.44 277 LEU A N 1
ATOM 2251 C CA . LEU A 1 277 ? -28.580 14.401 37.941 1.00 91.44 277 LEU A CA 1
ATOM 2252 C C . LEU A 1 277 ? -30.093 14.642 37.966 1.00 91.44 277 LEU A C 1
ATOM 2254 O O . LEU A 1 277 ? -30.866 13.683 38.059 1.00 91.44 277 LEU A O 1
ATOM 2258 N N . ASN A 1 278 ? -30.520 15.905 37.891 1.00 88.25 278 ASN A N 1
ATOM 2259 C CA . ASN A 1 278 ? -31.931 16.261 37.700 1.00 88.25 278 ASN A CA 1
ATOM 2260 C C . ASN A 1 278 ? -32.356 16.143 36.220 1.00 88.25 278 ASN A C 1
ATOM 2262 O O . ASN A 1 278 ? -31.555 15.785 35.358 1.00 88.25 278 ASN A O 1
ATOM 2266 N N . GLY A 1 279 ? -33.624 16.451 35.924 1.00 83.06 279 GLY A N 1
ATOM 2267 C CA . GLY A 1 279 ? -34.172 16.418 34.562 1.00 83.06 279 GLY A CA 1
ATOM 2268 C C . GLY A 1 279 ? -33.538 17.413 33.579 1.00 83.06 279 GLY A C 1
ATOM 2269 O O . GLY A 1 279 ? -33.681 17.240 32.372 1.00 83.06 279 GLY A O 1
ATOM 2270 N N . GLU A 1 280 ? -32.806 18.408 34.084 1.00 86.00 280 GLU A N 1
ATOM 2271 C CA . GLU A 1 280 ? -32.083 19.415 33.296 1.00 86.00 280 GLU A CA 1
ATOM 2272 C C . GLU A 1 280 ? -30.608 19.031 33.066 1.00 86.00 280 GLU A C 1
ATOM 2274 O O . GLU A 1 280 ? -29.902 19.688 32.303 1.00 86.00 280 GLU A O 1
ATOM 2279 N N . GLY A 1 281 ? -30.141 17.932 33.675 1.00 86.19 281 GLY A N 1
ATOM 2280 C CA . GLY A 1 281 ? -28.759 17.458 33.573 1.00 86.19 281 GLY A CA 1
ATOM 2281 C C . GLY A 1 281 ? -27.791 18.099 34.572 1.00 86.19 281 GLY A C 1
ATOM 2282 O O . GLY A 1 281 ? -26.580 17.927 34.439 1.00 86.19 281 GLY A O 1
ATOM 2283 N N . GLU A 1 282 ? -28.291 18.808 35.583 1.00 89.94 282 GLU A N 1
ATOM 2284 C CA . GLU A 1 282 ? -27.474 19.404 36.638 1.00 89.94 282 GLU A CA 1
ATOM 2285 C C . GLU A 1 282 ? -27.232 18.420 37.786 1.00 89.94 282 GLU A C 1
ATOM 2287 O O . GLU A 1 282 ? -28.121 17.659 38.186 1.00 89.94 282 GLU A O 1
ATOM 2292 N N . VAL A 1 283 ? -26.024 18.456 38.356 1.00 92.69 283 VAL A N 1
ATOM 2293 C CA . VAL A 1 283 ? -25.675 17.652 39.533 1.00 92.69 283 VAL A CA 1
ATOM 2294 C C . VAL A 1 283 ? -26.370 18.233 40.757 1.00 92.69 283 VAL A C 1
ATOM 2296 O O . VAL A 1 283 ? -26.089 19.355 41.169 1.00 92.69 283 VAL A O 1
ATOM 2299 N N . THR A 1 284 ? -27.250 17.443 41.362 1.00 90.06 284 THR A N 1
ATOM 2300 C CA . THR A 1 284 ? -28.013 17.844 42.553 1.00 90.06 284 THR A CA 1
ATOM 2301 C C . THR A 1 284 ? -27.409 17.317 43.841 1.00 90.06 284 THR A C 1
ATOM 2303 O O . THR A 1 284 ? -27.466 17.989 44.868 1.00 90.06 284 THR A O 1
ATOM 2306 N N . ASP A 1 285 ? -26.852 16.108 43.810 1.00 91.50 285 ASP A N 1
ATOM 2307 C CA . ASP A 1 285 ? -26.304 15.463 44.997 1.00 91.50 285 ASP A CA 1
ATOM 2308 C C . ASP A 1 285 ? -25.265 14.402 44.618 1.00 91.50 285 ASP A C 1
ATOM 2310 O O . ASP A 1 285 ? -25.214 13.930 43.477 1.00 91.50 285 ASP A O 1
ATOM 2314 N N . PHE A 1 286 ? -24.438 14.007 45.579 1.00 93.38 286 PHE A N 1
ATOM 2315 C CA . PHE A 1 286 ? -23.429 12.972 45.405 1.00 93.38 286 PHE A CA 1
ATOM 2316 C C . PHE A 1 286 ? -23.324 12.087 46.646 1.00 93.38 286 PHE A C 1
ATOM 2318 O O . PHE A 1 286 ? -23.539 12.516 47.776 1.00 93.38 286 PHE A O 1
ATOM 2325 N N . LEU A 1 287 ? -22.939 10.831 46.437 1.00 93.44 287 LEU A N 1
ATOM 2326 C CA . LEU A 1 287 ? -22.766 9.854 47.504 1.00 93.44 287 LEU A CA 1
ATOM 2327 C C . LEU A 1 287 ? -21.424 9.145 47.359 1.00 93.44 287 LEU A C 1
ATOM 2329 O O . LEU A 1 287 ? -21.049 8.703 46.275 1.00 93.44 287 LEU A O 1
ATOM 2333 N N . ARG A 1 288 ? -20.707 9.002 48.472 1.00 93.31 288 ARG A N 1
ATOM 2334 C CA . ARG A 1 288 ? -19.458 8.241 48.543 1.00 93.31 288 ARG A CA 1
ATOM 2335 C C . ARG A 1 288 ? -19.688 6.969 49.350 1.00 93.31 288 ARG A C 1
ATOM 2337 O O . ARG A 1 288 ? -20.066 7.054 50.513 1.00 93.31 288 ARG A O 1
ATOM 2344 N N . LEU A 1 289 ? -19.385 5.818 48.755 1.00 91.06 289 LEU A N 1
ATOM 2345 C CA . LEU A 1 289 ? -19.522 4.494 49.364 1.00 91.06 289 LEU A CA 1
ATOM 2346 C C . LEU A 1 289 ? -18.144 3.803 49.436 1.00 91.06 289 LEU A C 1
ATOM 2348 O O . LEU A 1 289 ? -17.684 3.227 48.444 1.00 91.06 289 LEU A O 1
ATOM 2352 N N . PRO A 1 290 ? -17.417 3.903 50.566 1.00 88.81 290 PRO A N 1
ATOM 2353 C CA . PRO A 1 290 ? -16.021 3.466 50.663 1.00 88.81 290 PRO A CA 1
ATOM 2354 C C . PRO A 1 290 ? -15.773 1.957 50.542 1.00 88.81 290 PRO A C 1
ATOM 2356 O O . PRO A 1 290 ? -14.657 1.545 50.236 1.00 88.81 290 PRO A O 1
ATOM 2359 N N . HIS A 1 291 ? -16.779 1.132 50.801 1.00 86.56 291 HIS A N 1
ATOM 2360 C CA . HIS A 1 291 ? -16.682 -0.318 50.955 1.00 86.56 291 HIS A CA 1
ATOM 2361 C C . HIS A 1 291 ? -17.651 -1.091 50.045 1.00 86.56 291 HIS A C 1
ATOM 2363 O O . HIS A 1 291 ? -17.734 -2.318 50.134 1.00 86.56 291 HIS A O 1
ATOM 2369 N N . PHE A 1 292 ? -18.354 -0.416 49.136 1.00 84.62 292 PHE A N 1
ATOM 2370 C CA . PHE A 1 292 ? -19.376 -1.029 48.283 1.00 84.62 292 PHE A CA 1
ATOM 2371 C C . PHE A 1 292 ? -18.817 -2.069 47.295 1.00 84.62 292 PHE A C 1
ATOM 2373 O O . PHE A 1 292 ? -19.483 -3.064 47.000 1.00 84.62 292 PHE A O 1
ATOM 2380 N N . THR A 1 293 ? -17.559 -1.915 46.862 1.00 84.25 293 THR A N 1
ATOM 2381 C CA . THR A 1 293 ? -16.838 -2.890 46.016 1.00 84.25 293 THR A CA 1
ATOM 2382 C C . THR A 1 293 ? -16.432 -4.173 46.753 1.00 84.25 293 THR A C 1
ATOM 2384 O O . THR A 1 293 ? -16.019 -5.148 46.117 1.00 84.25 293 THR A O 1
ATOM 2387 N N . LYS A 1 294 ? -16.544 -4.228 48.089 1.00 82.88 294 LYS A N 1
ATOM 2388 C CA . LYS A 1 294 ? -16.247 -5.449 48.855 1.00 82.88 294 LYS A CA 1
ATOM 2389 C C . LYS A 1 294 ? -17.255 -6.550 48.537 1.00 82.88 294 LYS A C 1
ATOM 2391 O O . LYS A 1 294 ? -18.336 -6.310 48.013 1.00 82.88 294 LYS A O 1
ATOM 2396 N N . ARG A 1 295 ? -16.930 -7.806 48.843 1.00 78.44 295 ARG A N 1
ATOM 2397 C CA . ARG A 1 295 ? -17.886 -8.908 48.638 1.00 78.44 295 ARG A CA 1
ATOM 2398 C C . ARG A 1 295 ? -18.864 -8.978 49.802 1.00 78.44 295 ARG A C 1
ATOM 2400 O O . ARG A 1 295 ? -18.449 -8.936 50.952 1.00 78.44 295 ARG A O 1
ATOM 2407 N N . ARG A 1 296 ? -20.149 -9.177 49.501 1.00 73.06 296 ARG A N 1
ATOM 2408 C CA . ARG A 1 296 ? -21.194 -9.377 50.520 1.00 73.06 296 ARG A CA 1
ATOM 2409 C C . ARG A 1 296 ? -20.913 -10.594 51.414 1.00 73.06 296 ARG A C 1
ATOM 2411 O O . ARG A 1 296 ? -21.153 -10.539 52.609 1.00 73.06 296 ARG A O 1
ATOM 2418 N N . ASN A 1 297 ? -20.321 -11.646 50.845 1.00 76.94 297 ASN A N 1
ATOM 2419 C CA . ASN A 1 297 ? -19.919 -12.861 51.561 1.00 76.94 297 ASN A CA 1
ATOM 2420 C C . ASN A 1 297 ? -18.405 -12.876 51.855 1.00 76.94 297 ASN A C 1
ATOM 2422 O O . ASN A 1 297 ? -17.760 -13.918 51.741 1.00 76.94 297 ASN A O 1
ATOM 2426 N N . ALA A 1 298 ? -17.797 -11.716 52.131 1.00 78.06 298 ALA A N 1
ATOM 2427 C CA . ALA A 1 298 ? -16.383 -11.656 52.497 1.00 78.06 298 ALA A CA 1
ATOM 2428 C C . ALA A 1 298 ? -16.109 -12.507 53.750 1.00 78.06 298 ALA A C 1
ATOM 2430 O O . ALA A 1 298 ? -16.917 -12.544 54.669 1.00 78.06 298 ALA A O 1
ATOM 2431 N N . TRP A 1 299 ? -14.962 -13.190 53.804 1.00 75.94 299 TRP A N 1
ATOM 2432 C CA . TRP A 1 299 ? -14.615 -14.049 54.946 1.00 75.94 299 TRP A CA 1
ATOM 2433 C C . TRP A 1 299 ? -14.496 -13.244 56.252 1.00 75.94 299 TRP A C 1
ATOM 2435 O O . TRP A 1 299 ? -14.987 -13.657 57.302 1.00 75.94 299 TRP A O 1
ATOM 2445 N N . ARG A 1 300 ? -13.927 -12.035 56.167 1.00 83.25 300 ARG A N 1
ATOM 2446 C CA . ARG A 1 300 ? -13.804 -11.101 57.292 1.00 83.25 300 ARG A CA 1
ATOM 2447 C C . ARG A 1 300 ? -15.159 -10.493 57.643 1.00 83.25 300 ARG A C 1
ATOM 2449 O O . ARG A 1 300 ? -15.840 -9.948 56.780 1.00 83.25 300 ARG A O 1
ATOM 2456 N N . GLU A 1 301 ? -15.533 -10.582 58.912 1.00 83.00 301 GLU A N 1
ATOM 2457 C CA . GLU A 1 301 ? -16.798 -10.057 59.440 1.00 83.00 301 GLU A CA 1
ATOM 2458 C C . GLU A 1 301 ? -16.884 -8.530 59.331 1.00 83.00 301 GLU A C 1
ATOM 2460 O O . GLU A 1 301 ? -17.833 -8.009 58.754 1.00 83.00 301 GLU A O 1
ATOM 2465 N N . GLU A 1 302 ? -15.808 -7.831 59.698 1.00 84.44 302 GLU A N 1
A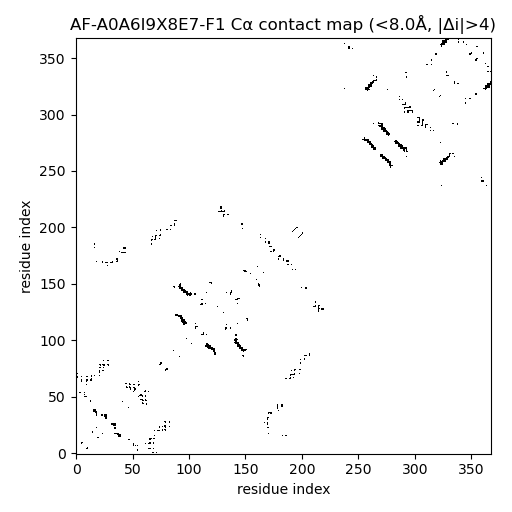TOM 2466 C CA . GLU A 1 302 ? -15.695 -6.369 59.595 1.00 84.44 302 GLU A CA 1
ATOM 2467 C C . GLU A 1 302 ? -15.954 -5.838 58.167 1.00 84.44 302 GLU A C 1
ATOM 2469 O O . GLU A 1 302 ? -16.492 -4.751 57.965 1.00 84.44 302 GLU A O 1
ATOM 2474 N N . GLU A 1 303 ? -15.584 -6.600 57.133 1.00 82.44 303 GLU A N 1
ATOM 2475 C CA . GLU A 1 303 ? -15.822 -6.208 55.740 1.00 82.44 303 GLU A CA 1
ATOM 2476 C C . GLU A 1 303 ? -17.276 -6.381 55.308 1.00 82.44 303 GLU A C 1
ATOM 2478 O O . GLU A 1 303 ? -17.768 -5.595 54.495 1.00 82.44 303 GLU A O 1
ATOM 2483 N N . ARG A 1 304 ? -17.954 -7.393 55.857 1.00 83.25 304 ARG A N 1
ATOM 2484 C CA . ARG A 1 304 ? -19.375 -7.647 55.611 1.00 83.25 304 ARG A CA 1
ATOM 2485 C C . ARG A 1 304 ? -20.226 -6.554 56.241 1.00 83.25 304 ARG A C 1
ATOM 2487 O O . ARG A 1 304 ? -21.095 -6.014 55.564 1.00 83.25 304 ARG A O 1
ATOM 2494 N N . GLU A 1 305 ? -19.925 -6.183 57.483 1.00 85.81 305 GLU A N 1
ATOM 2495 C CA . GLU A 1 305 ? -20.622 -5.108 58.197 1.00 85.81 305 GLU A CA 1
ATOM 2496 C C . GLU A 1 305 ? -20.465 -3.760 57.488 1.00 85.81 305 GLU A C 1
ATOM 2498 O O . GLU A 1 305 ? -21.456 -3.090 57.201 1.00 85.81 305 GLU A O 1
ATOM 2503 N N . LYS A 1 306 ? -19.235 -3.397 57.098 1.00 86.75 306 LYS A N 1
ATOM 2504 C CA . LYS A 1 306 ? -18.968 -2.144 56.373 1.00 86.75 306 LYS A CA 1
ATOM 2505 C C . LYS A 1 306 ? -19.687 -2.073 55.026 1.00 86.75 306 LYS A C 1
ATOM 2507 O O . LYS A 1 306 ? -20.198 -1.018 54.661 1.00 86.75 306 LYS A O 1
ATOM 2512 N N . LYS A 1 307 ? -19.769 -3.186 54.290 1.00 86.56 307 LYS A N 1
ATOM 2513 C CA . LYS A 1 307 ? -20.550 -3.235 53.047 1.00 86.56 307 LYS A CA 1
ATOM 2514 C C . LYS A 1 307 ? -22.054 -3.143 53.308 1.00 86.56 307 LYS A C 1
ATOM 2516 O O . LYS A 1 307 ? -22.745 -2.456 52.564 1.00 86.56 307 LYS A O 1
ATOM 2521 N N . ALA A 1 308 ? -22.567 -3.806 54.342 1.00 87.00 308 ALA A N 1
ATOM 2522 C CA . ALA A 1 308 ? -23.976 -3.699 54.713 1.00 87.00 308 ALA A CA 1
ATOM 2523 C C . ALA A 1 308 ? -24.358 -2.250 55.061 1.00 87.00 308 ALA A C 1
ATOM 2525 O O . ALA A 1 308 ? -25.420 -1.782 54.657 1.00 87.00 308 ALA A O 1
ATOM 2526 N N . GLN A 1 309 ? -23.460 -1.514 55.720 1.00 89.44 309 GLN A N 1
ATOM 2527 C CA . GLN A 1 309 ? -23.650 -0.097 56.022 1.00 89.44 309 GLN A CA 1
ATOM 2528 C C . GLN A 1 309 ? -23.702 0.776 54.757 1.00 89.44 309 GLN A C 1
ATOM 2530 O O . GLN A 1 309 ? -24.565 1.648 54.649 1.00 89.44 309 GLN A O 1
ATOM 2535 N N . ASP A 1 310 ? -22.837 0.520 53.773 1.00 90.31 310 ASP A N 1
ATOM 2536 C CA . ASP A 1 310 ? -22.872 1.213 52.478 1.00 90.31 310 ASP A CA 1
ATOM 2537 C C . ASP A 1 310 ? -24.144 0.885 51.677 1.00 90.31 310 ASP A C 1
ATOM 2539 O O . ASP A 1 310 ? -24.735 1.775 51.067 1.00 90.31 310 ASP A O 1
ATOM 2543 N N . ILE A 1 311 ? -24.602 -0.372 51.713 1.00 89.81 311 ILE A N 1
ATOM 2544 C CA . ILE A 1 311 ? -25.871 -0.801 51.102 1.00 89.81 311 ILE A CA 1
ATOM 2545 C C . ILE A 1 311 ? -27.049 -0.041 51.722 1.00 89.81 311 ILE A C 1
ATOM 2547 O O . ILE A 1 311 ? -27.904 0.470 51.001 1.00 89.81 311 ILE A O 1
ATOM 2551 N N . GLU A 1 312 ? -27.083 0.072 53.049 1.00 90.12 312 GLU A N 1
ATOM 2552 C CA . GLU A 1 312 ? -28.132 0.802 53.764 1.00 90.12 312 GLU A CA 1
ATOM 2553 C C . GLU A 1 312 ? -28.079 2.310 53.480 1.00 90.12 312 GLU A C 1
ATOM 2555 O O . GLU A 1 312 ? -29.105 2.974 53.332 1.00 90.12 312 GLU A O 1
ATOM 2560 N N . THR A 1 313 ? -26.874 2.860 53.335 1.00 92.06 313 THR A N 1
ATOM 2561 C CA . THR A 1 313 ? -26.678 4.261 52.948 1.00 92.06 313 THR A CA 1
ATOM 2562 C C . THR A 1 313 ? -27.208 4.515 51.535 1.00 92.06 313 THR A C 1
ATOM 2564 O O . THR A 1 313 ? -27.921 5.496 51.315 1.00 92.06 313 THR A O 1
ATOM 2567 N N . LEU A 1 314 ? -26.937 3.607 50.591 1.00 90.19 314 LEU A N 1
ATOM 2568 C CA . LEU A 1 314 ? -27.473 3.684 49.233 1.00 90.19 314 LEU A CA 1
ATOM 2569 C C . LEU A 1 314 ? -29.005 3.552 49.217 1.00 90.19 314 LEU A C 1
ATOM 2571 O O . LEU A 1 314 ? -29.662 4.323 48.524 1.00 90.19 314 LEU A O 1
ATOM 2575 N N . LYS A 1 315 ? -29.591 2.655 50.021 1.00 89.38 315 LYS A N 1
ATOM 2576 C CA . LYS A 1 315 ? -31.053 2.538 50.181 1.00 89.38 315 LYS A CA 1
ATOM 2577 C C . LYS A 1 315 ? -31.699 3.847 50.621 1.00 89.38 315 LYS A C 1
ATOM 2579 O O . LYS A 1 315 ? -32.642 4.310 49.983 1.00 89.38 315 LYS A O 1
ATOM 2584 N N . LYS A 1 316 ? -31.166 4.473 51.674 1.00 89.94 316 LYS A N 1
ATOM 2585 C CA . LYS A 1 316 ? -31.659 5.769 52.172 1.00 89.94 316 LYS A CA 1
ATOM 2586 C C . LYS A 1 316 ? -31.556 6.862 51.112 1.00 89.94 316 LYS A C 1
ATOM 2588 O O . LYS A 1 316 ? -32.470 7.672 50.978 1.00 89.94 316 LYS A O 1
ATOM 2593 N N . PHE A 1 317 ? -30.472 6.861 50.339 1.00 89.94 317 PHE A N 1
ATOM 2594 C CA . PHE A 1 317 ? -30.277 7.811 49.249 1.00 89.94 317 PHE A CA 1
ATOM 2595 C C . PHE A 1 317 ? -31.301 7.611 48.119 1.00 89.94 317 PHE A C 1
ATOM 2597 O O . PHE A 1 317 ? -31.921 8.581 47.681 1.00 89.94 317 PHE A O 1
ATOM 2604 N N . LEU A 1 318 ? -31.543 6.363 47.700 1.00 88.06 318 LEU A N 1
ATOM 2605 C CA . LEU A 1 318 ? -32.554 6.026 46.692 1.00 88.06 318 LEU A CA 1
ATOM 2606 C C . LEU A 1 318 ? -33.968 6.424 47.143 1.00 88.06 318 LEU A C 1
ATOM 2608 O O . LEU A 1 318 ? -34.693 7.037 46.365 1.00 88.06 318 LEU A O 1
ATOM 2612 N N . LEU A 1 319 ? -34.329 6.167 48.405 1.00 87.44 319 LEU A N 1
ATOM 2613 C CA . LEU A 1 319 ? -35.628 6.555 48.970 1.00 87.44 319 LEU A CA 1
ATOM 2614 C C . LEU A 1 319 ? -35.810 8.076 49.057 1.00 87.44 319 LEU A C 1
ATOM 2616 O O . LEU A 1 319 ? -36.888 8.588 48.763 1.00 87.44 319 LEU A O 1
ATOM 2620 N N . SER A 1 320 ? -34.763 8.809 49.449 1.00 86.56 320 SER A N 1
ATOM 2621 C CA . SER A 1 320 ? -34.836 10.265 49.607 1.00 86.56 320 SER A CA 1
ATOM 2622 C C . SER A 1 320 ? -34.899 11.004 48.272 1.00 86.56 320 SER A C 1
ATOM 2624 O O . SER A 1 320 ? -35.544 12.047 48.193 1.00 86.56 320 SER A O 1
ATOM 2626 N N . LYS A 1 321 ? -34.192 10.513 47.251 1.00 85.44 321 LYS A N 1
ATOM 2627 C CA . LYS A 1 321 ? -33.983 11.241 45.991 1.00 85.44 321 LYS A CA 1
ATOM 2628 C C . LYS A 1 321 ? -34.782 10.693 44.812 1.00 85.44 321 LYS A C 1
ATOM 2630 O O . LYS A 1 321 ? -34.903 11.385 43.801 1.00 85.44 321 LYS A O 1
ATOM 2635 N N . LYS A 1 322 ? -35.311 9.471 44.937 1.00 84.62 322 LYS A N 1
ATOM 2636 C CA . LYS A 1 322 ?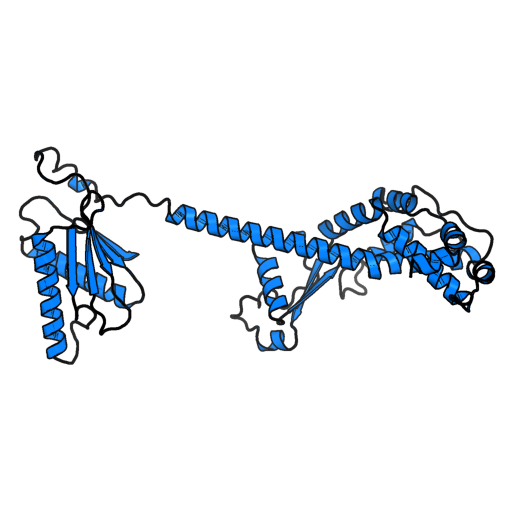 -36.162 8.783 43.955 1.00 84.62 322 LYS A CA 1
ATOM 2637 C C . LYS A 1 322 ? -35.654 8.940 42.508 1.00 84.62 322 LYS A C 1
ATOM 2639 O O . LYS A 1 322 ? -36.335 9.570 41.702 1.00 84.62 322 LYS A O 1
ATOM 2644 N N . PRO A 1 323 ? -34.435 8.497 42.152 1.00 87.12 323 PRO A N 1
ATOM 2645 C CA . PRO A 1 323 ? -33.998 8.532 40.754 1.00 87.12 323 PRO A CA 1
ATOM 2646 C C . PRO A 1 323 ? -34.868 7.601 39.898 1.00 87.12 323 PRO A C 1
ATOM 2648 O O . PRO A 1 323 ? -35.283 6.551 40.375 1.00 87.12 323 PRO A O 1
ATOM 2651 N N . HIS A 1 324 ? -35.104 7.949 38.632 1.00 83.50 324 HIS A N 1
ATOM 2652 C CA . HIS A 1 324 ? -35.868 7.085 37.719 1.00 83.50 324 HIS A CA 1
ATOM 2653 C C . HIS A 1 324 ? -34.980 6.013 37.072 1.00 83.50 324 HIS A C 1
ATOM 2655 O O . HIS A 1 324 ? -35.445 4.935 36.716 1.00 83.50 324 HIS A O 1
ATOM 2661 N N . VAL A 1 325 ? -33.687 6.311 36.902 1.00 86.31 325 VAL A N 1
ATOM 2662 C CA . VAL A 1 325 ? -32.717 5.427 36.240 1.00 86.31 325 VAL A CA 1
ATOM 2663 C C . VAL A 1 325 ? -31.423 5.402 37.033 1.00 86.31 325 VAL A C 1
ATOM 2665 O O . VAL A 1 325 ? -30.949 6.446 37.491 1.00 86.31 325 VAL A O 1
ATOM 2668 N N . VAL A 1 326 ? -30.821 4.218 37.146 1.00 89.75 326 VAL A N 1
ATOM 2669 C CA . VAL A 1 326 ? -29.477 4.043 37.704 1.00 89.75 326 VAL A CA 1
ATOM 2670 C C . VAL A 1 326 ? -28.545 3.555 36.602 1.00 89.75 326 VAL A C 1
ATOM 2672 O O . VAL A 1 326 ? -28.783 2.521 35.976 1.00 89.75 326 VAL A O 1
ATOM 2675 N N . THR A 1 327 ? -27.467 4.294 36.361 1.00 90.25 327 THR A N 1
ATOM 2676 C CA . THR A 1 327 ? -26.425 3.923 35.400 1.00 90.25 327 THR A CA 1
ATOM 2677 C C . THR A 1 327 ? -25.172 3.507 36.154 1.00 90.25 327 THR A C 1
ATOM 2679 O O . THR A 1 327 ? -24.781 4.144 37.129 1.00 90.25 327 THR A O 1
ATOM 2682 N N . ILE A 1 328 ? -24.544 2.410 35.736 1.00 89.94 328 ILE A N 1
ATOM 2683 C CA . ILE A 1 328 ? -23.321 1.901 36.370 1.00 89.94 328 ILE A CA 1
ATOM 2684 C C . ILE A 1 328 ? -22.241 1.827 35.295 1.00 89.94 328 ILE A C 1
ATOM 2686 O O . ILE A 1 328 ? -22.414 1.126 34.298 1.00 89.94 328 ILE A O 1
ATOM 2690 N N . GLY A 1 329 ? -21.138 2.553 35.486 1.00 86.44 329 GLY A N 1
ATOM 2691 C CA . GLY A 1 329 ? -20.001 2.504 34.564 1.00 86.44 329 GLY A CA 1
ATOM 2692 C C . GLY A 1 329 ? -19.237 1.193 34.718 1.00 86.44 329 GLY A C 1
ATOM 2693 O O . GLY A 1 329 ? -18.903 0.829 35.842 1.00 86.44 329 GLY A O 1
ATOM 2694 N N . GLY A 1 330 ? -18.965 0.474 33.625 1.00 80.88 330 GLY A N 1
ATOM 2695 C CA . GLY A 1 330 ? -18.247 -0.801 33.656 1.00 80.88 330 GLY A CA 1
ATOM 2696 C C . GLY A 1 330 ? -16.776 -0.703 33.242 1.00 80.88 330 GLY A C 1
ATOM 2697 O O . GLY A 1 330 ? -16.479 -0.546 32.065 1.00 80.88 330 GLY A O 1
ATOM 2698 N N . GLU A 1 331 ? -15.837 -0.891 34.179 1.00 77.81 331 GLU A N 1
ATOM 2699 C CA . GLU A 1 331 ? -14.406 -1.066 33.840 1.00 77.81 331 GLU A CA 1
ATOM 2700 C C . GLU A 1 331 ? -13.994 -2.542 33.701 1.00 77.81 331 GLU A C 1
ATOM 2702 O O . GLU A 1 331 ? -13.117 -2.892 32.913 1.00 77.81 331 GLU A O 1
ATOM 2707 N N . ASN A 1 332 ? -14.587 -3.427 34.507 1.00 83.62 332 ASN A N 1
ATOM 2708 C CA . ASN A 1 332 ? -14.189 -4.830 34.622 1.00 83.62 332 ASN A CA 1
ATOM 2709 C C . ASN A 1 332 ? -15.382 -5.720 35.034 1.00 83.62 332 ASN A C 1
ATOM 2711 O O . ASN A 1 332 ? -16.505 -5.243 35.205 1.00 83.62 332 ASN A O 1
ATOM 2715 N N . ARG A 1 333 ? -15.147 -7.026 35.236 1.00 83.56 333 ARG A N 1
ATOM 2716 C CA . ARG A 1 333 ? -16.209 -7.984 35.606 1.00 83.56 333 ARG A CA 1
ATOM 2717 C C . ARG A 1 333 ? -16.859 -7.699 36.967 1.00 83.56 333 ARG A C 1
ATOM 2719 O O . ARG A 1 333 ? -17.987 -8.130 37.190 1.00 83.56 333 ARG A O 1
ATOM 2726 N N . ASP A 1 334 ? -16.200 -6.965 37.862 1.00 82.69 334 ASP A N 1
ATOM 2727 C CA . ASP A 1 334 ? -16.774 -6.590 39.157 1.00 82.69 334 ASP A CA 1
ATOM 2728 C C . ASP A 1 334 ? -17.971 -5.629 38.998 1.00 82.69 334 ASP A C 1
ATOM 2730 O O . ASP A 1 334 ? -18.839 -5.607 39.872 1.00 82.69 334 ASP A O 1
ATOM 2734 N N . ALA A 1 335 ? -18.108 -4.951 37.846 1.00 85.81 335 ALA A N 1
ATOM 2735 C CA . ALA A 1 335 ? -19.304 -4.182 37.481 1.00 85.81 335 ALA A CA 1
ATOM 2736 C C . ALA A 1 335 ? -20.581 -5.026 37.568 1.00 85.81 335 ALA A C 1
ATOM 2738 O O . ALA A 1 335 ? -21.608 -4.553 38.045 1.00 85.81 335 ALA A O 1
ATOM 2739 N N . GLN A 1 336 ? -20.515 -6.293 37.145 1.00 85.38 336 GLN A N 1
ATOM 2740 C CA . GLN A 1 336 ? -21.672 -7.190 37.164 1.00 85.38 336 GLN A CA 1
ATOM 2741 C C . GLN A 1 336 ? -22.135 -7.474 38.595 1.00 85.38 336 GLN A C 1
ATOM 2743 O O . GLN A 1 336 ? -23.334 -7.493 38.853 1.00 85.38 336 GLN A O 1
ATOM 2748 N N . MET A 1 337 ? -21.198 -7.613 39.542 1.00 84.88 337 MET A N 1
ATOM 2749 C CA . MET A 1 337 ? -21.547 -7.786 40.958 1.00 84.88 337 MET A CA 1
ATOM 2750 C C . MET A 1 337 ? -22.240 -6.538 41.515 1.00 84.88 337 MET A C 1
ATOM 2752 O O . MET A 1 337 ? -23.212 -6.657 42.252 1.00 84.88 337 MET A O 1
ATOM 2756 N N . LEU A 1 338 ? -21.766 -5.345 41.142 1.00 85.31 338 LEU A N 1
ATOM 2757 C CA . LEU A 1 338 ? -22.378 -4.077 41.547 1.00 85.31 338 LEU A CA 1
ATOM 2758 C C . LEU A 1 338 ? -23.787 -3.923 40.966 1.00 85.31 338 LEU A C 1
ATOM 2760 O O . LEU A 1 338 ? -24.701 -3.537 41.687 1.00 85.31 338 LEU A O 1
ATOM 2764 N N . VAL A 1 339 ? -23.981 -4.282 39.693 1.00 87.81 339 VAL A N 1
ATOM 2765 C CA . VAL A 1 339 ? -25.304 -4.314 39.055 1.00 87.81 339 VAL A CA 1
ATOM 2766 C C . VAL A 1 339 ? -26.239 -5.258 39.810 1.00 87.81 339 VAL A C 1
ATOM 2768 O O . VAL A 1 339 ? -27.366 -4.876 40.109 1.00 87.81 339 VAL A O 1
ATOM 2771 N N . GLU A 1 340 ? -25.795 -6.468 40.155 1.00 87.69 340 GLU A N 1
ATOM 2772 C CA . GLU A 1 340 ? -26.602 -7.417 40.933 1.00 87.69 340 GLU A CA 1
ATOM 2773 C C . GLU A 1 340 ? -26.952 -6.896 42.331 1.00 87.69 340 GLU A C 1
ATOM 2775 O O . GLU A 1 340 ? -28.093 -7.047 42.768 1.00 87.69 340 GLU A O 1
ATOM 2780 N N . ASP A 1 341 ? -26.000 -6.275 43.029 1.00 87.56 341 ASP A N 1
ATOM 2781 C CA . ASP A 1 341 ? -26.236 -5.690 44.349 1.00 87.56 341 ASP A CA 1
ATOM 2782 C C . ASP A 1 341 ? -27.263 -4.552 44.270 1.00 87.56 341 ASP A C 1
ATOM 2784 O O . ASP A 1 341 ? -28.198 -4.521 45.070 1.00 87.56 341 ASP A O 1
ATOM 2788 N N . VAL A 1 342 ? -27.154 -3.664 43.276 1.00 88.62 342 VAL A N 1
ATOM 2789 C CA . VAL A 1 342 ? -28.129 -2.584 43.066 1.00 88.62 342 VAL A CA 1
ATOM 2790 C C . VAL A 1 342 ? -29.499 -3.147 42.680 1.00 88.62 342 VAL A C 1
ATOM 2792 O O . VAL A 1 342 ? -30.490 -2.721 43.264 1.00 88.62 342 VAL A O 1
ATOM 2795 N N . LYS A 1 343 ? -29.586 -4.159 41.801 1.00 88.25 343 LYS A N 1
ATOM 2796 C CA . LYS A 1 343 ? -30.860 -4.843 41.485 1.00 88.25 343 LYS A CA 1
ATOM 2797 C C . LYS A 1 343 ? -31.541 -5.388 42.734 1.00 88.25 343 LYS A C 1
ATOM 2799 O O . LYS A 1 343 ? -32.741 -5.208 42.903 1.00 88.25 343 LYS A O 1
ATOM 2804 N N . ARG A 1 344 ? -30.781 -6.040 43.619 1.00 86.81 344 ARG A N 1
ATOM 2805 C CA . ARG A 1 344 ? -31.315 -6.564 44.886 1.00 86.81 344 ARG A CA 1
ATOM 2806 C C . ARG A 1 344 ? -31.811 -5.446 45.790 1.00 86.81 344 ARG A C 1
ATOM 2808 O O . ARG A 1 344 ? -32.882 -5.580 46.362 1.00 86.81 344 ARG A O 1
ATOM 2815 N N . ILE A 1 345 ? -31.056 -4.353 45.897 1.00 87.31 345 ILE A N 1
ATOM 2816 C CA . ILE A 1 345 ? -31.452 -3.186 46.692 1.00 87.31 345 ILE A CA 1
ATOM 2817 C C . ILE A 1 345 ? -32.779 -2.617 46.192 1.00 87.31 345 ILE A C 1
ATOM 2819 O O . ILE A 1 345 ? -33.676 -2.403 46.999 1.00 87.31 345 ILE A O 1
ATOM 2823 N N . VAL A 1 346 ? -32.908 -2.407 44.882 1.00 85.62 346 VAL A N 1
ATOM 2824 C CA . VAL A 1 346 ? -34.143 -1.914 44.262 1.00 85.62 346 VAL A CA 1
ATOM 2825 C C . VAL A 1 346 ? -35.304 -2.866 44.545 1.00 85.62 346 VAL A C 1
ATOM 2827 O O . VAL A 1 346 ? -36.333 -2.435 45.052 1.00 85.62 346 VAL A O 1
ATOM 2830 N N . HIS A 1 347 ? -35.103 -4.167 44.338 1.00 84.88 347 HIS A N 1
ATOM 2831 C CA . HIS A 1 347 ? -36.143 -5.165 44.567 1.00 84.88 347 HIS A CA 1
ATOM 2832 C C . HIS A 1 347 ? -36.593 -5.258 46.036 1.00 84.88 347 HIS A C 1
ATOM 2834 O O . HIS A 1 347 ? -37.779 -5.400 46.325 1.00 84.88 347 HIS A O 1
ATOM 2840 N N . GLU A 1 348 ? -35.662 -5.147 46.988 1.00 84.62 348 GLU A N 1
ATOM 2841 C CA . GLU A 1 348 ? -35.980 -5.108 48.422 1.00 84.62 348 GLU A CA 1
ATOM 2842 C C . GLU A 1 348 ? -36.806 -3.858 48.787 1.00 84.62 348 GLU A C 1
ATOM 2844 O O . GLU A 1 348 ? -37.691 -3.931 49.642 1.00 84.62 348 GLU A O 1
ATOM 2849 N N . LEU A 1 349 ? -36.550 -2.721 48.131 1.00 80.81 349 LEU A N 1
ATOM 2850 C CA . LEU A 1 349 ? -37.306 -1.481 48.328 1.00 80.81 349 LEU A CA 1
ATOM 2851 C C . LEU A 1 349 ? -38.710 -1.535 47.688 1.00 80.81 349 LEU A C 1
ATOM 2853 O O . LEU A 1 349 ? -39.653 -0.961 48.239 1.00 80.81 349 LEU A O 1
ATOM 2857 N N . GLU A 1 350 ? -38.867 -2.249 46.569 1.00 74.25 350 GLU A N 1
ATOM 2858 C CA . GLU A 1 350 ? -40.164 -2.528 45.933 1.00 74.25 350 GLU A CA 1
ATOM 2859 C C . GLU A 1 350 ? -41.041 -3.422 46.828 1.00 74.25 350 GLU A C 1
ATOM 2861 O O . GLU A 1 350 ? -42.166 -3.052 47.165 1.00 74.25 350 GLU A O 1
ATOM 2866 N N . GLN A 1 351 ? -40.513 -4.564 47.291 1.00 71.00 351 GLN A N 1
ATOM 2867 C CA . GLN A 1 351 ? -41.253 -5.523 48.130 1.00 71.00 351 GLN A CA 1
ATOM 2868 C C . GLN A 1 351 ? -41.677 -4.945 49.491 1.00 71.00 351 GLN A C 1
ATOM 2870 O O . GLN A 1 351 ? -42.717 -5.318 50.037 1.00 71.00 351 GLN A O 1
ATOM 2875 N N . GLY A 1 352 ? -40.894 -4.013 50.042 1.00 61.56 352 GLY A N 1
ATOM 2876 C CA . GLY A 1 352 ? -41.198 -3.335 51.302 1.00 61.56 352 GLY A CA 1
ATOM 2877 C C . GLY A 1 352 ? -42.360 -2.332 51.243 1.00 61.56 352 GLY A C 1
ATOM 2878 O O . GLY A 1 352 ? -42.601 -1.668 52.246 1.00 61.56 352 GLY A O 1
ATOM 2879 N N . HIS A 1 353 ? -43.048 -2.178 50.100 1.00 52.72 353 HIS A N 1
ATOM 2880 C CA . HIS A 1 353 ? -44.060 -1.137 49.832 1.00 52.72 353 HIS A CA 1
ATOM 2881 C C . HIS A 1 353 ? -43.564 0.313 50.034 1.00 52.72 353 HIS A C 1
ATOM 2883 O O . HIS A 1 353 ? -44.359 1.248 50.035 1.00 52.72 353 HIS A O 1
ATOM 2889 N N . GLN A 1 354 ? -42.252 0.535 50.168 1.00 50.72 354 GLN A N 1
ATOM 2890 C CA . GLN A 1 354 ? -41.670 1.865 50.398 1.00 50.72 354 GLN A CA 1
ATOM 2891 C C . GLN A 1 354 ? -41.393 2.632 49.097 1.00 50.72 354 GLN A C 1
ATOM 2893 O O . GLN A 1 354 ? -41.281 3.855 49.128 1.00 50.72 354 GLN A O 1
ATOM 2898 N N . LEU A 1 355 ? -41.335 1.934 47.957 1.00 50.09 355 LEU A N 1
ATOM 2899 C CA . LEU A 1 355 ? -41.351 2.543 46.620 1.00 50.09 355 LEU A CA 1
ATOM 2900 C C . LEU A 1 355 ? -42.738 2.508 45.953 1.00 50.09 355 LEU A C 1
ATOM 2902 O O . LEU A 1 355 ? -42.999 3.318 45.076 1.00 50.09 355 LEU A O 1
ATOM 2906 N N . HIS A 1 356 ? -43.637 1.618 46.390 1.00 38.06 356 HIS A N 1
ATOM 2907 C CA . HIS A 1 356 ? -44.935 1.358 45.744 1.00 38.06 356 HIS A CA 1
ATOM 2908 C C . HIS A 1 356 ? -46.112 2.212 46.250 1.00 38.06 356 HIS A C 1
ATOM 2910 O O . HIS A 1 356 ? -47.242 1.987 45.825 1.00 38.06 356 HIS A O 1
ATOM 2916 N N . ALA A 1 357 ? -45.884 3.167 47.156 1.00 30.58 357 ALA A N 1
ATOM 2917 C CA . ALA A 1 357 ? -46.978 3.915 47.780 1.00 30.58 357 ALA A CA 1
ATOM 2918 C C . ALA A 1 357 ? -47.549 5.071 46.935 1.00 30.58 357 ALA A C 1
ATOM 2920 O O . ALA A 1 357 ? -48.595 5.572 47.310 1.00 30.58 357 ALA A O 1
ATOM 2921 N N . ASP A 1 358 ? -46.928 5.454 45.813 1.00 33.31 358 ASP A N 1
ATOM 2922 C CA . ASP A 1 358 ? -47.508 6.376 44.821 1.00 33.31 358 ASP A CA 1
ATOM 2923 C C . ASP A 1 358 ? -46.851 6.126 43.450 1.00 33.31 358 ASP A C 1
ATOM 2925 O O . ASP A 1 358 ? -45.719 6.559 43.241 1.00 33.31 358 ASP A O 1
ATOM 2929 N N . GLY A 1 359 ? -47.550 5.428 42.544 1.00 30.94 359 GLY A N 1
ATOM 2930 C CA . GLY A 1 359 ? -47.254 5.359 41.099 1.00 30.94 359 GLY A CA 1
ATOM 2931 C C . GLY A 1 359 ? -45.981 4.599 40.689 1.00 30.94 359 GLY A C 1
ATOM 2932 O O . GLY A 1 359 ? -44.873 4.919 41.104 1.00 30.94 359 GLY A O 1
ATOM 2933 N N . GLY A 1 360 ? -46.132 3.570 39.849 1.00 34.66 360 GLY A N 1
ATOM 2934 C CA . GLY A 1 360 ? -45.081 2.616 39.471 1.00 34.66 360 GLY A CA 1
ATOM 2935 C C . GLY A 1 360 ? -43.735 3.225 39.046 1.00 34.66 360 GLY A C 1
ATOM 2936 O O . GLY A 1 360 ? -43.628 3.880 38.016 1.00 34.66 360 GLY A O 1
ATOM 2937 N N . GLN A 1 361 ? -42.666 2.920 39.788 1.00 37.66 361 GLN A N 1
ATOM 2938 C CA . GLN A 1 361 ? -41.288 3.196 39.369 1.00 37.66 361 GLN A CA 1
ATOM 2939 C C . GLN A 1 361 ? -40.515 1.888 39.197 1.00 37.66 361 GLN A C 1
ATOM 2941 O O . GLN A 1 361 ? -39.961 1.347 40.150 1.00 37.66 361 GLN A O 1
ATOM 2946 N N . LEU A 1 362 ? -40.443 1.403 37.955 1.00 41.34 362 LEU A N 1
ATOM 2947 C CA . LEU A 1 362 ? -39.462 0.399 37.542 1.00 41.34 362 LEU A CA 1
ATOM 2948 C C . LEU A 1 362 ? -38.116 1.108 37.351 1.00 41.34 362 LEU A C 1
ATOM 2950 O O . LEU A 1 362 ? -37.874 1.787 36.353 1.00 41.34 362 LEU A O 1
ATOM 2954 N N . LEU A 1 363 ? -37.241 0.974 38.345 1.00 46.41 363 LEU A N 1
ATOM 2955 C CA . LEU A 1 363 ? -35.877 1.494 38.308 1.00 46.41 363 LEU A CA 1
ATOM 2956 C C . LEU A 1 363 ? -35.082 0.756 37.225 1.00 46.41 363 LEU A C 1
ATOM 2958 O O . LEU A 1 363 ? -34.640 -0.382 37.401 1.00 46.41 363 LEU A O 1
ATOM 2962 N N . ALA A 1 364 ? -34.898 1.408 36.081 1.00 49.69 364 ALA A N 1
ATOM 2963 C CA . ALA A 1 364 ? -34.144 0.827 34.986 1.00 49.69 364 ALA A CA 1
ATOM 2964 C C . ALA A 1 364 ? -32.640 0.898 35.257 1.00 49.69 364 ALA A C 1
ATOM 2966 O O . ALA A 1 364 ? -32.096 1.937 35.645 1.00 49.69 364 ALA A O 1
ATOM 2967 N N . LEU A 1 365 ? -31.966 -0.227 35.024 1.00 50.81 365 LEU A N 1
ATOM 2968 C CA . LEU A 1 365 ? -30.522 -0.366 35.160 1.00 50.81 365 LEU A CA 1
ATOM 2969 C C . LEU A 1 365 ? -29.885 -0.491 33.785 1.00 50.81 365 LEU A C 1
ATOM 2971 O O . LEU A 1 365 ? -30.062 -1.500 33.101 1.00 50.81 365 LEU A O 1
ATOM 2975 N N . LEU A 1 366 ? -29.113 0.526 33.413 1.00 48.81 366 LEU A N 1
ATOM 2976 C CA . LEU A 1 366 ? -28.330 0.528 32.183 1.00 48.81 366 LEU A CA 1
ATOM 2977 C C . LEU A 1 366 ? -26.865 0.245 32.508 1.00 48.81 366 LEU A C 1
ATOM 2979 O O . LEU A 1 366 ? -26.253 0.913 33.346 1.00 48.81 366 LEU A O 1
ATOM 2983 N N . GLN A 1 367 ? -26.319 -0.754 31.821 1.00 44.88 367 GLN A N 1
ATOM 2984 C CA . GLN A 1 367 ? -24.904 -1.093 31.856 1.00 44.88 367 GLN A CA 1
ATOM 2985 C C . GLN A 1 367 ? -24.253 -0.548 30.582 1.00 44.88 367 GLN A C 1
ATOM 2987 O O . GLN A 1 367 ? -24.690 -0.898 29.484 1.00 44.88 367 GLN A O 1
ATOM 2992 N N . PHE A 1 368 ? -23.242 0.306 30.744 1.00 47.56 368 PHE A N 1
ATOM 2993 C CA . PHE A 1 368 ? -22.458 0.880 29.648 1.00 47.56 368 PHE A CA 1
ATOM 2994 C C . PHE A 1 368 ? -21.049 0.297 29.609 1.00 47.56 368 PHE A C 1
ATOM 2996 O O . PHE A 1 368 ? -20.469 0.090 30.706 1.00 47.56 368 PHE A O 1
#

Radius of gyration: 38.61 Å; Cα contacts (8 Å, |Δi|>4): 501; chains: 1; bounding box: 93×42×101 Å

InterPro domains:
  IPR006641 YqgF/RNase H-like domain [SM00732] (257-357)
  IPR012337 Ribonuclease H-like superfamily [SSF53098] (255-354)
  IPR017072 Transcription elongation factor Spt6 [PTHR10145] (1-356)
  IPR023323 Tex-like domain superfamily [G3DSA:1.10.3500.10] (1-260)
  IPR028231 Transcription elongation factor Spt6, YqgF domain [PF14639] (253-357)
  IPR037027 YqgF/RNase H-like domain superfamily [G3DSA:3.30.420.140] (261-358)
  IPR055179 Tex-like, central region [PF22706] (43-221)